Protein AF-0000000085064235 (afdb_homodimer)

pLDDT: mean 90.95, std 9.94, range [44.16, 98.81]

Organism: Acidithiobacillus ferrooxidans (strain ATCC 23270 / DSM 14882 / CIP 104768 / NCIMB 8455) (NCBI:txid243159)

Secondary structure (DSSP, 8-state):
-EEEEEESSHHHHHHHHHHHHHHHHS-SS--HHHHHHHHHHHHHHHHHHT-TTHHHHHHHHHHHHHHHHHHHHTSTT--HHHHHHHHHHHHHHHHHHHH--SPTTHHHHT-HHHHHHHTTTTSTTTT-TTT-HHHHHHTTS-HHHHHHHHHHHHHTTHHHHHHHHHHHHHHHHT-EEEEEEEGGGEEEEE--TTS--SEEEEEE-TT-SEEEEEEE-SSEEEEEEEESS-SS------S-EEEEEEE---/-EEEEEESSHHHHHHHHHHHHHHHHS-SS--HHHHHHHHHHHHHHHHHHT-TTHHHHHHHHHHHHHHHHHHHHTSTT--HHHHHHHHHHHHHHHHHHHH--SPTTHHHHT-HHHHHHHTTTTSTTTT-TTT-HHHHHHTTS-HHHHHHHHHHHHHTTHHHHHHHHHHHHHHHHT-EEEEEEEGGGEEEEE--TTS--SEEEEEE-TT-SEEEEEEE-SSEEEEEEEE--SSS------S-EEEEEEE---

Solvent-accessible surface area (backbone atoms only — not comparable to full-atom values): 26780 Å² total; per-residue (Å²): 116,34,74,47,53,41,53,38,38,68,66,44,42,52,40,50,17,49,51,45,38,56,57,48,63,73,61,73,71,76,42,66,59,42,48,56,50,38,50,51,39,52,52,32,51,40,58,56,40,66,42,84,55,48,66,58,50,51,48,51,49,47,50,51,50,48,52,53,50,55,58,49,60,68,38,90,84,44,66,58,63,67,52,51,53,51,48,50,53,45,51,54,50,46,51,51,58,69,66,50,83,70,64,64,46,53,74,57,73,65,32,64,68,52,55,58,46,60,77,24,69,88,40,68,38,39,81,16,46,62,74,32,38,67,62,45,45,56,64,52,44,61,56,67,59,55,46,50,52,52,48,50,57,52,57,68,42,40,68,60,50,49,49,42,50,51,53,51,49,50,34,62,72,38,35,52,72,43,83,43,72,14,61,49,21,38,44,70,49,76,44,53,69,91,66,45,44,36,35,38,35,37,40,35,66,43,83,55,71,52,38,62,46,76,46,68,44,54,52,32,39,39,38,40,30,33,48,73,86,51,94,52,86,55,61,55,39,69,52,71,41,70,35,35,43,25,39,15,70,89,114,34,74,46,54,40,55,36,39,70,66,43,41,52,41,50,16,49,51,45,37,57,59,48,63,74,59,72,71,76,43,68,57,40,47,55,51,38,50,51,39,51,51,33,52,41,59,55,40,66,40,84,56,47,66,58,52,52,48,53,50,48,49,52,50,48,52,53,50,54,58,49,61,69,37,90,86,44,66,59,64,67,52,50,53,51,47,50,53,46,52,54,49,46,51,51,59,69,65,52,81,70,65,64,49,53,73,56,73,68,32,64,68,52,55,57,46,60,78,23,69,87,40,68,38,38,81,16,46,61,74,32,38,68,62,45,45,53,66,52,43,60,56,67,60,56,46,50,52,51,47,50,56,51,56,68,40,39,68,61,50,50,50,41,50,50,53,52,48,51,34,61,70,38,36,51,72,44,83,44,73,15,61,49,20,36,44,70,49,76,43,52,69,92,68,46,43,37,36,38,35,35,40,36,67,45,81,54,68,50,38,62,45,76,47,67,44,56,54,32,40,39,36,38,31,34,48,68,68,77,90,64,87,68,62,61,38,70,53,69,41,72,34,36,44,24,38,15,69,90

Sequence (500 aa):
MAVYEHPLHERARLLLRLESVFAQLQQGPADAGCLRNALRAYNELLDFCSRPELRLDLILELERLAQSLAIWSQSPEADEGPLRAWQFRIDLQLKALREYREPFGQLLRHQDIIQLARGRMGVAGGLADCDLPVLAFWKYQPPERIAGLLRGWRESLSILQDSTDLILALLRDSCSWSGVEAPEGRYGALLDARHPPSLICLELSDRADYYPKISGGIHRFHIQWLPWLDQGTARAIESTIKFRLGLSALMAVYEHPLHERARLLLRLESVFAQLQQGPADAGCLRNALRAYNELLDFCSRPELRLDLILELERLAQSLAIWSQSPEADEGPLRAWQFRIDLQLKALREYREPFGQLLRHQDIIQLARGRMGVAGGLADCDLPVLAFWKYQPPERIAGLLRGWRESLSILQDSTDLILALLRDSCSWSGVEAPEGRYGALLDARHPPSLICLELSDRADYYPKISGGIHRFHIQWLPWLDQGTARAIESTIKFRLGLSAL

InterPro domains:
  IPR009777 Cell division protein ZapD [MF_01092] (1-248)
  IPR009777 Cell division protein ZapD [PF07072] (16-223)
  IPR009777 Cell division protein ZapD [PTHR39455] (3-246)
  IPR027462 Z ring-associated protein D, C-terminal [G3DSA:2.60.440.10] (172-247)
  IPR036268 ZapD domain superfamily [SSF160950] (1-246)

Structure (mmCIF, N/CA/C/O backbone):
data_AF-0000000085064235-model_v1
#
loop_
_entity.id
_entity.type
_entity.pdbx_description
1 polymer 'Cell division protein ZapD'
#
loop_
_atom_site.group_PDB
_atom_site.id
_atom_site.type_symbol
_atom_site.label_atom_id
_atom_site.label_alt_id
_atom_site.label_comp_id
_atom_site.label_asym_id
_atom_site.label_entity_id
_atom_site.label_seq_id
_atom_site.pdbx_PDB_ins_code
_atom_site.Cartn_x
_atom_site.Cartn_y
_atom_site.Cartn_z
_atom_site.occupancy
_atom_site.B_iso_or_equiv
_atom_site.auth_seq_id
_atom_site.auth_comp_id
_atom_site.auth_asym_id
_atom_site.auth_atom_id
_atom_site.pdbx_PDB_model_num
ATOM 1 N N . MET A 1 1 ? -10.312 -13.234 -22.594 1 90.5 1 MET A N 1
ATOM 2 C CA . MET A 1 1 ? -10.477 -14.359 -21.672 1 90.5 1 MET A CA 1
ATOM 3 C C . MET A 1 1 ? -9.891 -14.031 -20.297 1 90.5 1 MET A C 1
ATOM 5 O O . MET A 1 1 ? -8.859 -13.359 -20.203 1 90.5 1 MET A O 1
ATOM 9 N N . ALA A 1 2 ? -10.688 -14.438 -19.297 1 94.56 2 ALA A N 1
ATOM 10 C CA . ALA A 1 2 ? -10.219 -14.273 -17.922 1 94.56 2 ALA A CA 1
ATOM 11 C C . ALA A 1 2 ? -9.531 -15.547 -17.422 1 94.56 2 ALA A C 1
ATOM 13 O O . ALA A 1 2 ? -10 -16.656 -17.688 1 94.56 2 ALA A O 1
ATOM 14 N N . VAL A 1 3 ? -8.477 -15.359 -16.719 1 96.19 3 VAL A N 1
ATOM 15 C CA . VAL A 1 3 ? -7.734 -16.5 -16.188 1 96.19 3 VAL A CA 1
ATOM 16 C C . VAL A 1 3 ? -7.625 -16.375 -14.672 1 96.19 3 VAL A C 1
ATOM 18 O O . VAL A 1 3 ? -7.285 -15.312 -14.148 1 96.19 3 VAL A O 1
ATOM 21 N N . TYR A 1 4 ? -7.965 -17.422 -14 1 97.06 4 TYR A N 1
ATOM 22 C CA . TYR A 1 4 ? -7.824 -17.516 -12.555 1 97.06 4 TYR A CA 1
ATOM 23 C C . TYR A 1 4 ? -6.879 -18.641 -12.172 1 97.06 4 TYR A C 1
ATOM 25 O O . TYR A 1 4 ? -6.906 -19.719 -12.781 1 97.06 4 TYR A O 1
ATOM 33 N N . GLU A 1 5 ? -6.094 -18.406 -11.188 1 97.62 5 GLU A N 1
ATOM 34 C CA . GLU A 1 5 ? -5.129 -19.391 -10.734 1 97.62 5 GLU A CA 1
ATOM 35 C C . GLU A 1 5 ? -5.305 -19.688 -9.25 1 97.62 5 GLU A C 1
ATOM 37 O O . GLU A 1 5 ? -5.602 -18.797 -8.461 1 97.62 5 GLU A O 1
ATOM 42 N N . HIS A 1 6 ? -5.113 -20.938 -8.859 1 97.38 6 HIS A N 1
ATOM 43 C CA . HIS A 1 6 ? -5.199 -21.375 -7.473 1 97.38 6 HIS A CA 1
ATOM 44 C C . HIS A 1 6 ? -4.102 -22.391 -7.145 1 97.38 6 HIS A C 1
ATOM 46 O O . HIS A 1 6 ? -3.996 -23.438 -7.793 1 97.38 6 HIS A O 1
ATOM 52 N N . PRO A 1 7 ? -3.34 -22.078 -6.113 1 97.19 7 PRO A N 1
ATOM 53 C CA . PRO A 1 7 ? -2.273 -22.984 -5.699 1 97.19 7 PRO A CA 1
ATOM 54 C C . PRO A 1 7 ? -2.799 -24.188 -4.906 1 97.19 7 PRO A C 1
ATOM 56 O O . PRO A 1 7 ? -3.668 -24.031 -4.047 1 97.19 7 PRO A O 1
ATOM 59 N N . LEU A 1 8 ? -2.287 -25.328 -5.164 1 94.69 8 LEU A N 1
ATOM 60 C CA . LEU A 1 8 ? -2.713 -26.516 -4.438 1 94.69 8 LEU A CA 1
ATOM 61 C C . LEU A 1 8 ? -1.679 -26.906 -3.387 1 94.69 8 LEU A C 1
ATOM 63 O O . LEU A 1 8 ? -1.931 -27.797 -2.562 1 94.69 8 LEU A O 1
ATOM 67 N N . HIS A 1 9 ? -0.512 -26.281 -3.438 1 91.19 9 HIS A N 1
ATOM 68 C CA . HIS A 1 9 ? 0.52 -26.484 -2.428 1 91.19 9 HIS A CA 1
ATOM 69 C C . HIS A 1 9 ? 1.122 -25.172 -1.977 1 91.19 9 HIS A C 1
ATOM 71 O O . HIS A 1 9 ? 1.014 -24.156 -2.68 1 91.19 9 HIS A O 1
ATOM 77 N N . GLU A 1 10 ? 1.694 -25.203 -0.849 1 93.38 10 GLU A N 1
ATOM 78 C CA . GLU A 1 10 ? 2.203 -24 -0.209 1 93.38 10 GLU A CA 1
ATOM 79 C C . GLU A 1 10 ? 3.287 -23.344 -1.059 1 93.38 10 GLU A C 1
ATOM 81 O O . GLU A 1 10 ? 3.404 -22.109 -1.079 1 93.38 10 GLU A O 1
ATOM 86 N N . ARG A 1 11 ? 4 -24.109 -1.703 1 94.75 11 ARG A N 1
ATOM 87 C CA . ARG A 1 11 ? 5.059 -23.562 -2.543 1 94.75 11 ARG A CA 1
ATOM 88 C C . ARG A 1 11 ? 4.477 -22.719 -3.672 1 94.75 11 ARG A C 1
ATOM 90 O O . ARG A 1 11 ? 4.945 -21.609 -3.932 1 94.75 11 ARG A O 1
ATOM 97 N N . ALA A 1 12 ? 3.502 -23.234 -4.324 1 96.69 12 ALA A N 1
ATOM 98 C CA . ALA A 1 12 ? 2.855 -22.484 -5.398 1 96.69 12 ALA A CA 1
ATOM 99 C C . ALA A 1 12 ? 2.201 -21.219 -4.863 1 96.69 12 ALA A C 1
ATOM 101 O O . ALA A 1 12 ? 2.232 -20.172 -5.52 1 96.69 12 ALA A O 1
ATOM 102 N N . ARG A 1 13 ? 1.626 -21.375 -3.678 1 97.06 13 ARG A N 1
ATOM 103 C CA . ARG A 1 13 ? 1.018 -20.219 -3.051 1 97.06 13 ARG A CA 1
ATOM 104 C C . ARG A 1 13 ? 2.053 -19.125 -2.811 1 97.06 13 ARG A C 1
ATOM 106 O O . ARG A 1 13 ? 1.81 -17.953 -3.115 1 97.06 13 ARG A O 1
ATOM 113 N N . LEU A 1 14 ? 3.145 -19.547 -2.271 1 97.56 14 LEU A N 1
ATOM 114 C CA . LEU A 1 14 ? 4.238 -18.609 -2.006 1 97.56 14 LEU A CA 1
ATOM 115 C C . LEU A 1 14 ? 4.684 -17.922 -3.285 1 97.56 14 LEU A C 1
ATOM 117 O O . LEU A 1 14 ? 4.867 -16.703 -3.299 1 97.56 14 LEU A O 1
ATOM 121 N N . LEU A 1 15 ? 4.801 -18.641 -4.359 1 98.5 15 LEU A N 1
ATOM 122 C CA . LEU A 1 15 ? 5.289 -18.109 -5.625 1 98.5 15 LEU A CA 1
ATOM 123 C C . LEU A 1 15 ? 4.273 -17.156 -6.238 1 98.5 15 LEU A C 1
ATOM 125 O O . LEU A 1 15 ? 4.645 -16.109 -6.781 1 98.5 15 LEU A O 1
ATOM 129 N N . LEU A 1 16 ? 3.043 -17.453 -6.148 1 98.25 16 LEU A N 1
ATOM 130 C CA . LEU A 1 16 ? 1.999 -16.578 -6.672 1 98.25 16 LEU A CA 1
ATOM 131 C C . LEU A 1 16 ? 1.941 -15.281 -5.883 1 98.25 16 LEU A C 1
ATOM 133 O O . LEU A 1 16 ? 1.749 -14.211 -6.465 1 98.25 16 LEU A O 1
ATOM 137 N N . ARG A 1 17 ? 2.121 -15.398 -4.598 1 97.75 17 ARG A N 1
ATOM 138 C CA . ARG A 1 17 ? 2.139 -14.203 -3.758 1 97.75 17 ARG A CA 1
ATOM 139 C C . ARG A 1 17 ? 3.352 -13.336 -4.07 1 97.75 17 ARG A C 1
ATOM 141 O O . ARG A 1 17 ? 3.234 -12.109 -4.168 1 97.75 17 ARG A O 1
ATOM 148 N N . LEU A 1 18 ? 4.449 -14.016 -4.25 1 98.06 18 LEU A N 1
ATOM 149 C CA . LEU A 1 18 ? 5.656 -13.289 -4.641 1 98.06 18 LEU A CA 1
ATOM 150 C C . LEU A 1 18 ? 5.445 -12.547 -5.957 1 98.06 18 LEU A C 1
ATOM 152 O O . LEU A 1 18 ? 5.773 -11.367 -6.066 1 98.06 18 LEU A O 1
ATOM 156 N N . GLU A 1 19 ? 4.922 -13.203 -6.867 1 97.44 19 GLU A N 1
ATOM 157 C CA . GLU A 1 19 ? 4.652 -12.602 -8.172 1 97.44 19 GLU A CA 1
ATOM 158 C C . GLU A 1 19 ? 3.75 -11.375 -8.039 1 97.44 19 GLU A C 1
ATOM 160 O O . GLU A 1 19 ? 3.982 -10.352 -8.688 1 97.44 19 GLU A O 1
ATOM 165 N N . SER A 1 20 ? 2.779 -11.562 -7.27 1 94.94 20 SER A N 1
ATOM 166 C CA . SER A 1 20 ? 1.831 -10.469 -7.059 1 94.94 20 SER A CA 1
ATOM 167 C C . SER A 1 20 ? 2.521 -9.242 -6.473 1 94.94 20 SER A C 1
ATOM 169 O O . SER A 1 20 ? 2.25 -8.117 -6.887 1 94.94 20 SER A O 1
ATOM 171 N N . VAL A 1 21 ? 3.381 -9.414 -5.531 1 95.5 21 VAL A N 1
ATOM 172 C CA . VAL A 1 21 ? 4.066 -8.305 -4.883 1 95.5 21 VAL A CA 1
ATOM 173 C C . VAL A 1 21 ? 5.047 -7.66 -5.859 1 95.5 21 VAL A C 1
ATOM 175 O O . VAL A 1 21 ? 5.141 -6.434 -5.941 1 95.5 21 VAL A O 1
ATOM 178 N N . PHE A 1 22 ? 5.762 -8.461 -6.633 1 95.19 22 PHE A N 1
ATOM 179 C CA . PHE A 1 22 ? 6.68 -7.918 -7.629 1 95.19 22 PHE A CA 1
ATOM 180 C C . PHE A 1 22 ? 5.938 -7.074 -8.656 1 95.19 22 PHE A C 1
ATOM 182 O O . PHE A 1 22 ? 6.469 -6.078 -9.148 1 95.19 22 PHE A O 1
ATOM 189 N N . ALA A 1 23 ? 4.766 -7.48 -8.938 1 91.31 23 ALA A N 1
ATOM 190 C CA . ALA A 1 23 ? 3.965 -6.75 -9.922 1 91.31 23 ALA A CA 1
ATOM 191 C C . ALA A 1 23 ? 3.633 -5.348 -9.422 1 91.31 23 ALA A C 1
ATOM 193 O O . ALA A 1 23 ? 3.344 -4.453 -10.219 1 91.31 23 ALA A O 1
ATOM 194 N N . GLN A 1 24 ? 3.707 -5.172 -8.156 1 87.69 24 GLN A N 1
ATOM 195 C CA . GLN A 1 24 ? 3.393 -3.871 -7.574 1 87.69 24 GLN A CA 1
ATOM 196 C C . GLN A 1 24 ? 4.578 -2.918 -7.684 1 87.69 24 GLN A C 1
ATOM 198 O O . GLN A 1 24 ? 4.43 -1.71 -7.488 1 87.69 24 GLN A O 1
ATOM 203 N N . LEU A 1 25 ? 5.773 -3.408 -7.812 1 88.31 25 LEU A N 1
ATOM 204 C CA . LEU A 1 25 ? 6.965 -2.572 -7.895 1 88.31 25 LEU A CA 1
ATOM 205 C C . LEU A 1 25 ? 7.047 -1.871 -9.242 1 88.31 25 LEU A C 1
ATOM 207 O O . LEU A 1 25 ? 7.727 -0.85 -9.383 1 88.31 25 LEU A O 1
ATOM 211 N N . GLN A 1 26 ? 6.531 -2.322 -10.359 1 67.62 26 GLN A N 1
ATOM 212 C CA . GLN A 1 26 ? 6.656 -1.828 -11.727 1 67.62 26 GLN A CA 1
ATOM 213 C C . GLN A 1 26 ? 5.797 -0.584 -11.938 1 67.62 26 GLN A C 1
ATOM 215 O O . GLN A 1 26 ? 6.027 0.178 -12.883 1 67.62 26 GLN A O 1
ATOM 220 N N . GLN A 1 27 ? 4.953 -0.269 -11.008 1 58.62 27 GLN A N 1
ATOM 221 C CA . GLN A 1 27 ? 3.875 0.657 -11.344 1 58.62 27 GLN A CA 1
ATOM 222 C C . GLN A 1 27 ? 4.367 2.102 -11.328 1 58.62 27 GLN A C 1
ATOM 224 O O . GLN A 1 27 ? 5.301 2.436 -10.594 1 58.62 27 GLN A O 1
ATOM 229 N N . GLY A 1 28 ? 4.383 3.094 -12.07 1 57.56 28 GLY A N 1
ATOM 230 C CA . GLY A 1 28 ? 4.453 4.434 -12.641 1 57.56 28 GLY A CA 1
ATOM 231 C C . GLY A 1 28 ? 5.535 5.289 -12.008 1 57.56 28 GLY A C 1
ATOM 232 O O . GLY A 1 28 ? 6.348 4.797 -11.227 1 57.56 28 GLY A O 1
ATOM 233 N N . PRO A 1 29 ? 5.516 6.477 -12.43 1 58.88 29 PRO A N 1
ATOM 234 C CA . PRO A 1 29 ? 6.477 7.508 -12.023 1 58.88 29 PRO A CA 1
ATOM 235 C C . PRO A 1 29 ? 6.598 7.641 -10.508 1 58.88 29 PRO A C 1
ATOM 237 O O . PRO A 1 29 ? 5.645 7.352 -9.781 1 58.88 29 PRO A O 1
ATOM 240 N N . ALA A 1 30 ? 7.816 7.844 -10.039 1 60.88 30 ALA A N 1
ATOM 241 C CA . ALA A 1 30 ? 8.219 7.965 -8.641 1 60.88 30 ALA A CA 1
ATOM 242 C C . ALA A 1 30 ? 7.531 9.156 -7.973 1 60.88 30 ALA A C 1
ATOM 244 O O . ALA A 1 30 ? 8.188 10.141 -7.633 1 60.88 30 ALA A O 1
ATOM 245 N N . ASP A 1 31 ? 6.207 9.242 -8.008 1 64.88 31 ASP A N 1
ATOM 246 C CA . ASP A 1 31 ? 5.57 10.227 -7.145 1 64.88 31 ASP A CA 1
ATOM 247 C C . ASP A 1 31 ? 5.355 9.672 -5.738 1 64.88 31 ASP A C 1
ATOM 249 O O . ASP A 1 31 ? 5.773 8.555 -5.438 1 64.88 31 ASP A O 1
ATOM 253 N N . ALA A 1 32 ? 4.945 10.539 -4.867 1 63.12 32 ALA A N 1
ATOM 254 C CA . ALA A 1 32 ? 4.879 10.219 -3.445 1 63.12 32 ALA A CA 1
ATOM 255 C C . ALA A 1 32 ? 4.082 8.938 -3.209 1 63.12 32 ALA A C 1
ATOM 257 O O . ALA A 1 32 ? 4.477 8.094 -2.404 1 63.12 32 ALA A O 1
ATOM 258 N N . GLY A 1 33 ? 3.002 8.852 -3.889 1 67.19 33 GLY A N 1
ATOM 259 C CA . GLY A 1 33 ? 2.197 7.641 -3.764 1 67.19 33 GLY A CA 1
ATOM 260 C C . GLY A 1 33 ? 2.92 6.391 -4.23 1 67.19 33 GLY A C 1
ATOM 261 O O . GLY A 1 33 ? 2.836 5.344 -3.588 1 67.19 33 GLY A O 1
ATOM 262 N N . CYS A 1 34 ? 3.73 6.605 -5.113 1 75.69 34 CYS A N 1
ATOM 263 C CA . CYS A 1 34 ? 4.516 5.504 -5.66 1 75.69 34 CYS A CA 1
ATOM 264 C C . CYS A 1 34 ? 5.566 5.039 -4.66 1 75.69 34 CYS A C 1
ATOM 266 O O . CYS A 1 34 ? 5.777 3.836 -4.488 1 75.69 34 CYS A O 1
ATOM 268 N N . LEU A 1 35 ? 6.023 6.07 -3.918 1 86.56 35 LEU A N 1
ATOM 269 C CA . LEU A 1 35 ? 7.086 5.727 -2.98 1 86.56 35 LEU A CA 1
ATOM 270 C C . LEU A 1 35 ? 6.531 4.953 -1.791 1 86.56 35 LEU A C 1
ATOM 272 O O . LEU A 1 35 ? 7.129 3.969 -1.35 1 86.56 35 LEU A O 1
ATOM 276 N N . ARG A 1 36 ? 5.43 5.371 -1.29 1 89.62 36 ARG A N 1
ATOM 277 C CA . ARG A 1 36 ? 4.797 4.68 -0.171 1 89.62 36 ARG A CA 1
ATOM 278 C C . ARG A 1 36 ? 4.422 3.252 -0.549 1 89.62 36 ARG A C 1
ATOM 280 O O . ARG A 1 36 ? 4.625 2.322 0.236 1 89.62 36 ARG A O 1
ATOM 287 N N . ASN A 1 37 ? 3.953 3.105 -1.722 1 88.31 37 ASN A N 1
ATOM 288 C CA . ASN A 1 37 ? 3.607 1.778 -2.219 1 88.31 37 ASN A CA 1
ATOM 289 C C . ASN A 1 37 ? 4.844 0.896 -2.369 1 88.31 37 ASN A C 1
ATOM 291 O O . ASN A 1 37 ? 4.805 -0.295 -2.061 1 88.31 37 ASN A O 1
ATOM 295 N N . ALA A 1 38 ? 5.859 1.514 -2.889 1 91.44 38 ALA A N 1
ATOM 296 C CA . ALA A 1 38 ? 7.109 0.773 -3.043 1 91.44 38 ALA A CA 1
ATOM 297 C C . ALA A 1 38 ? 7.633 0.292 -1.692 1 91.44 38 ALA A C 1
ATOM 299 O O . ALA A 1 38 ? 8.078 -0.85 -1.564 1 91.44 38 ALA A O 1
ATOM 300 N N . LEU A 1 39 ? 7.551 1.147 -0.689 1 93.06 39 LEU A N 1
ATOM 301 C CA . LEU A 1 39 ? 8.023 0.786 0.643 1 93.06 39 LEU A CA 1
ATOM 302 C C . LEU A 1 39 ? 7.223 -0.385 1.204 1 93.06 39 LEU A C 1
ATOM 304 O O . LEU A 1 39 ? 7.789 -1.293 1.817 1 93.06 39 LEU A O 1
ATOM 308 N N . ARG A 1 40 ? 5.965 -0.377 0.963 1 93 40 ARG A N 1
ATOM 309 C CA . ARG A 1 40 ? 5.125 -1.488 1.399 1 93 40 ARG A CA 1
ATOM 310 C C . ARG A 1 40 ? 5.516 -2.779 0.688 1 93 40 ARG A C 1
ATOM 312 O O . ARG A 1 40 ? 5.688 -3.818 1.328 1 93 40 ARG A O 1
ATOM 319 N N . ALA A 1 41 ? 5.629 -2.723 -0.58 1 94.31 41 ALA A N 1
ATOM 320 C CA . ALA A 1 41 ? 5.961 -3.896 -1.383 1 94.31 41 ALA A CA 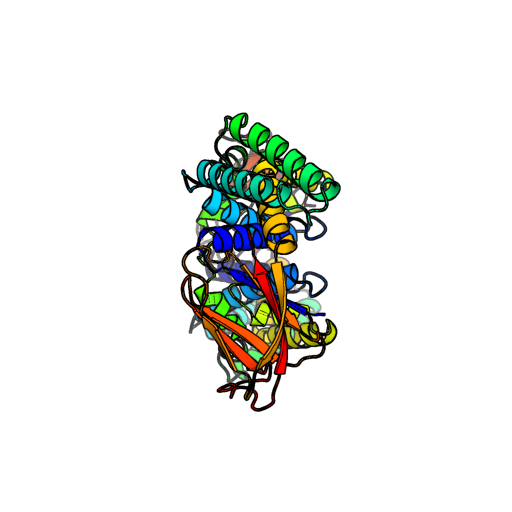1
ATOM 321 C C . ALA A 1 41 ? 7.32 -4.465 -0.981 1 94.31 41 ALA A C 1
ATOM 323 O O . ALA A 1 41 ? 7.465 -5.68 -0.807 1 94.31 41 ALA A O 1
ATOM 324 N N . TYR A 1 42 ? 8.266 -3.605 -0.783 1 96.25 42 TYR A N 1
ATOM 325 C CA . TYR A 1 42 ? 9.602 -4.082 -0.426 1 96.25 42 TYR A CA 1
ATOM 326 C C . TYR A 1 42 ? 9.602 -4.695 0.967 1 96.25 42 TYR A C 1
ATOM 328 O O . TYR A 1 42 ? 10.344 -5.652 1.229 1 96.25 42 TYR A O 1
ATOM 336 N N . ASN A 1 43 ? 8.852 -4.102 1.824 1 96.88 43 ASN A N 1
ATOM 337 C CA . ASN A 1 43 ? 8.75 -4.723 3.141 1 96.88 43 ASN A CA 1
ATOM 338 C C . ASN A 1 43 ? 8.102 -6.098 3.061 1 96.88 43 ASN A C 1
ATOM 340 O O . ASN A 1 43 ? 8.516 -7.031 3.752 1 96.88 43 ASN A O 1
ATOM 344 N N . GLU A 1 44 ? 7.145 -6.238 2.238 1 96.81 44 GLU A N 1
ATOM 345 C CA . GLU A 1 44 ? 6.539 -7.551 2.043 1 96.81 44 GLU A CA 1
ATOM 346 C C . GLU A 1 44 ? 7.543 -8.539 1.452 1 96.81 44 GLU A C 1
ATOM 348 O O . GLU A 1 44 ? 7.605 -9.695 1.872 1 96.81 44 GLU A O 1
ATOM 353 N N . LEU A 1 45 ? 8.266 -8.078 0.511 1 98.19 45 LEU A N 1
ATOM 354 C CA . LEU A 1 45 ? 9.281 -8.938 -0.091 1 98.19 45 LEU A CA 1
ATOM 355 C C . LEU A 1 45 ? 10.328 -9.352 0.941 1 98.19 45 LEU A C 1
ATOM 357 O O . LEU A 1 45 ? 10.805 -10.484 0.927 1 98.19 45 LEU A O 1
ATOM 361 N N . LEU A 1 46 ? 10.641 -8.445 1.812 1 97.81 46 LEU A N 1
ATOM 362 C CA . LEU A 1 46 ? 11.586 -8.766 2.873 1 97.81 46 LEU A CA 1
ATOM 363 C C . LEU A 1 46 ? 11.023 -9.836 3.799 1 97.81 46 LEU A C 1
ATOM 365 O O . LEU A 1 46 ? 11.773 -10.672 4.316 1 97.81 46 LEU A O 1
ATOM 369 N N . ASP A 1 47 ? 9.773 -9.789 4.023 1 97.5 47 ASP A N 1
ATOM 370 C CA . ASP A 1 47 ? 9.148 -10.836 4.816 1 97.5 47 ASP A CA 1
ATOM 371 C C . ASP A 1 47 ? 9.352 -12.203 4.18 1 97.5 47 ASP A C 1
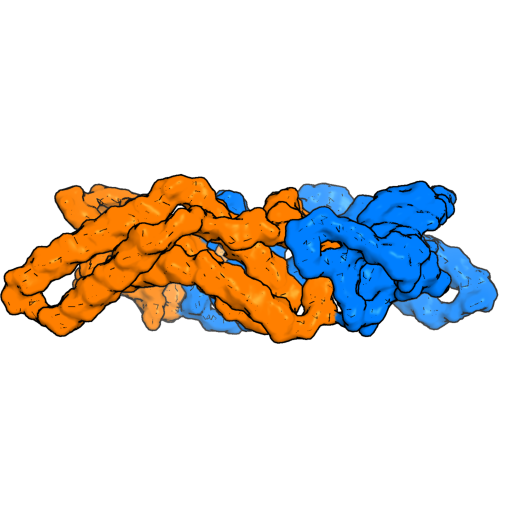ATOM 373 O O . ASP A 1 47 ? 9.625 -13.188 4.879 1 97.5 47 ASP A O 1
ATOM 377 N N . PHE A 1 48 ? 9.25 -12.297 2.871 1 97.88 48 PHE A N 1
ATOM 378 C CA . PHE A 1 48 ? 9.531 -13.539 2.17 1 97.88 48 PHE A CA 1
ATOM 379 C C . PHE A 1 48 ? 10.992 -13.945 2.346 1 97.88 48 PHE A C 1
ATOM 381 O O . PHE A 1 48 ? 11.289 -15.109 2.619 1 97.88 48 PHE A O 1
ATOM 388 N N . CYS A 1 49 ? 11.805 -12.945 2.223 1 97.56 49 CYS A N 1
ATOM 389 C CA . CYS A 1 49 ? 13.25 -13.188 2.248 1 97.56 49 CYS A CA 1
ATOM 390 C C . CYS A 1 49 ? 13.695 -13.641 3.629 1 97.56 49 CYS A C 1
ATOM 392 O O . CYS A 1 49 ? 14.781 -14.219 3.775 1 97.56 49 CYS A O 1
ATOM 394 N N . SER A 1 50 ? 12.945 -13.344 4.602 1 95.5 50 SER A N 1
ATOM 395 C CA . SER A 1 50 ? 13.297 -13.695 5.973 1 95.5 50 SER A CA 1
ATOM 396 C C . SER A 1 50 ? 13.156 -15.203 6.203 1 95.5 50 SER A C 1
ATOM 398 O O . SER A 1 50 ? 13.648 -15.727 7.207 1 95.5 50 SER A O 1
ATOM 400 N N . ARG A 1 51 ? 12.578 -15.891 5.309 1 93.44 51 ARG A N 1
ATOM 401 C CA . ARG A 1 51 ? 12.492 -17.344 5.379 1 93.44 51 ARG A CA 1
ATOM 402 C C . ARG A 1 51 ? 13.836 -17.984 5.039 1 93.44 51 ARG A C 1
ATOM 404 O O . ARG A 1 51 ? 14.305 -17.906 3.904 1 93.44 51 ARG A O 1
ATOM 411 N N . PRO A 1 52 ? 14.391 -18.656 5.953 1 90.75 52 PRO A N 1
ATOM 412 C CA . PRO A 1 52 ? 15.742 -19.172 5.734 1 90.75 52 PRO A CA 1
ATOM 413 C C . PRO A 1 52 ? 15.805 -20.219 4.625 1 90.75 52 PRO A C 1
ATOM 415 O O . PRO A 1 52 ? 16.828 -20.375 3.967 1 90.75 52 PRO A O 1
ATOM 418 N N . GLU A 1 53 ? 14.75 -20.875 4.441 1 94.75 53 GLU A N 1
ATOM 419 C CA . GLU A 1 53 ? 14.781 -21.984 3.5 1 94.75 53 GLU A CA 1
ATOM 420 C C . GLU A 1 53 ? 14.352 -21.547 2.104 1 94.75 53 GLU A C 1
ATOM 422 O O . GLU A 1 53 ? 14.297 -22.359 1.18 1 94.75 53 GLU A O 1
ATOM 427 N N . LEU A 1 54 ? 14.164 -20.328 1.896 1 97.19 54 LEU A N 1
ATOM 428 C CA . LEU A 1 54 ? 13.57 -19.844 0.651 1 97.19 54 LEU A CA 1
ATOM 429 C C . LEU A 1 54 ? 14.453 -20.203 -0.541 1 97.19 54 LEU A C 1
ATOM 431 O O . LEU A 1 54 ? 13.977 -20.734 -1.538 1 97.19 54 LEU A O 1
ATOM 435 N N . ARG A 1 55 ? 15.727 -19.875 -0.457 1 97.25 55 ARG A N 1
ATOM 436 C CA . ARG A 1 55 ? 16.641 -20.156 -1.554 1 97.25 55 ARG A CA 1
ATOM 437 C C . ARG A 1 55 ? 16.703 -21.656 -1.842 1 97.25 55 ARG A C 1
ATOM 439 O O . ARG A 1 55 ? 16.641 -22.078 -3 1 97.25 55 ARG A O 1
ATOM 446 N N . LEU A 1 56 ? 16.844 -22.406 -0.792 1 96.94 56 LEU A N 1
ATOM 447 C CA . LEU A 1 56 ? 16.906 -23.859 -0.941 1 96.94 56 LEU A CA 1
ATOM 448 C C . LEU A 1 56 ? 15.609 -24.391 -1.56 1 96.94 56 LEU A C 1
ATOM 450 O O . LEU A 1 56 ? 15.641 -25.281 -2.416 1 96.94 56 LEU A O 1
ATOM 454 N N . ASP A 1 57 ? 14.5 -23.859 -1.124 1 97.25 57 ASP A N 1
ATOM 455 C CA . ASP A 1 57 ? 13.203 -24.266 -1.663 1 97.25 57 ASP A CA 1
ATOM 456 C C . ASP A 1 57 ? 13.133 -24 -3.166 1 97.25 57 ASP A C 1
ATOM 458 O O . ASP A 1 57 ? 12.594 -24.812 -3.916 1 97.25 57 ASP A O 1
ATOM 462 N N . LEU A 1 58 ? 13.633 -22.906 -3.592 1 98.44 58 LEU A N 1
ATOM 463 C CA . LEU A 1 58 ? 13.641 -22.562 -5.012 1 98.44 58 LEU A CA 1
ATOM 464 C C . LEU A 1 58 ? 14.531 -23.516 -5.797 1 98.44 58 LEU A C 1
ATOM 466 O O . LEU A 1 58 ? 14.164 -23.969 -6.883 1 98.44 58 LEU A O 1
ATOM 470 N N . ILE A 1 59 ? 15.68 -23.797 -5.211 1 98.38 59 ILE A N 1
ATOM 471 C CA . ILE A 1 59 ? 16.625 -24.719 -5.852 1 98.38 59 ILE A CA 1
ATOM 472 C C . ILE A 1 59 ? 15.969 -26.094 -6 1 98.38 59 ILE A C 1
ATOM 474 O O . ILE A 1 59 ? 15.977 -26.672 -7.09 1 98.38 59 ILE A O 1
ATOM 478 N N . LEU A 1 60 ? 15.406 -26.531 -4.938 1 97.69 60 LEU A N 1
ATOM 479 C CA . LEU A 1 60 ? 14.797 -27.859 -4.945 1 97.69 60 LEU A CA 1
ATOM 480 C C . LEU A 1 60 ? 13.633 -27.922 -5.934 1 97.69 60 LEU A C 1
ATOM 482 O O . LEU A 1 60 ? 13.461 -28.922 -6.629 1 97.69 60 LEU A O 1
ATOM 486 N N . GLU A 1 61 ? 12.867 -26.906 -5.969 1 97.69 61 GLU A N 1
ATOM 487 C CA . GLU A 1 61 ? 11.75 -26.875 -6.906 1 97.69 61 GLU A CA 1
ATOM 488 C C . GLU A 1 61 ? 12.234 -26.859 -8.352 1 97.69 61 GLU A C 1
ATOM 490 O O . GLU A 1 61 ? 11.68 -27.562 -9.203 1 97.69 61 GLU A O 1
ATOM 495 N N . LEU A 1 62 ? 13.234 -26.109 -8.656 1 98.5 62 LEU A N 1
ATOM 496 C CA . LEU A 1 62 ? 13.789 -26.062 -10 1 98.5 62 LEU A CA 1
ATOM 497 C C . LEU A 1 62 ? 14.398 -27.406 -10.391 1 98.5 62 LEU A C 1
ATOM 499 O O . LEU A 1 62 ? 14.281 -27.844 -11.539 1 98.5 62 LEU A O 1
ATOM 503 N N . GLU A 1 63 ? 15.031 -28.031 -9.414 1 98.25 63 GLU A N 1
ATOM 504 C CA . GLU A 1 63 ? 15.578 -29.359 -9.664 1 98.25 63 GLU A CA 1
ATOM 505 C C . GLU A 1 63 ? 14.469 -30.375 -9.961 1 98.25 63 GLU A C 1
ATOM 507 O O . GLU A 1 63 ? 14.594 -31.203 -10.859 1 98.25 63 GLU A O 1
ATOM 512 N N . ARG A 1 64 ? 13.508 -30.297 -9.172 1 96.19 64 ARG A N 1
ATOM 513 C CA . ARG A 1 64 ? 12.359 -31.172 -9.391 1 96.19 64 ARG A CA 1
ATOM 514 C C . ARG A 1 64 ? 11.766 -30.969 -10.781 1 96.19 64 ARG A C 1
ATOM 516 O O . ARG A 1 64 ? 11.477 -31.938 -11.477 1 96.19 64 ARG A O 1
ATOM 523 N N . LEU A 1 65 ? 11.617 -29.75 -11.211 1 96.06 65 LEU A N 1
ATOM 524 C CA . LEU A 1 65 ? 11.07 -29.422 -12.523 1 96.06 65 LEU A CA 1
ATOM 525 C C . LEU A 1 65 ? 12 -29.906 -13.633 1 96.06 65 LEU A C 1
ATOM 527 O O . LEU A 1 65 ? 11.539 -30.406 -14.664 1 96.06 65 LEU A O 1
ATOM 531 N N . ALA A 1 66 ? 13.273 -29.766 -13.406 1 95.94 66 ALA A N 1
ATOM 532 C CA . ALA A 1 66 ? 14.266 -30.234 -14.375 1 95.94 66 ALA A CA 1
ATOM 533 C C . ALA A 1 66 ? 14.148 -31.75 -14.57 1 95.94 66 ALA A C 1
ATOM 535 O O . ALA A 1 66 ? 14.203 -32.25 -15.703 1 95.94 66 ALA A O 1
ATOM 536 N N . GLN A 1 67 ? 13.984 -32.438 -13.5 1 94.94 67 GLN A N 1
ATOM 537 C CA . GLN A 1 67 ? 13.844 -33.875 -13.578 1 94.94 67 GLN A CA 1
ATOM 538 C C . GLN A 1 67 ? 12.578 -34.281 -14.328 1 94.94 67 GLN A C 1
ATOM 540 O O . GLN A 1 67 ? 12.602 -35.188 -15.156 1 94.94 67 GLN A O 1
ATOM 545 N N . SER A 1 68 ? 11.547 -33.594 -13.984 1 92.06 68 SER A N 1
ATOM 546 C CA . SER A 1 68 ? 10.273 -33.875 -14.648 1 92.06 68 SER A CA 1
ATOM 547 C C . SER A 1 68 ? 10.367 -33.625 -16.141 1 92.06 68 SER A C 1
ATOM 549 O O . SER A 1 68 ? 9.828 -34.375 -16.953 1 92.06 68 SER A O 1
ATOM 551 N N . LEU A 1 69 ? 11.039 -32.562 -16.547 1 91.88 69 LEU A N 1
ATOM 552 C CA . LEU A 1 69 ? 11.219 -32.25 -17.953 1 91.88 69 LEU A CA 1
ATOM 553 C C . LEU A 1 69 ? 12.047 -33.312 -18.672 1 91.88 69 LEU A C 1
ATOM 555 O O . LEU A 1 69 ? 11.789 -33.625 -19.844 1 91.88 69 LEU A O 1
ATOM 559 N N . ALA A 1 70 ? 13 -33.812 -17.969 1 90.19 70 ALA A N 1
ATOM 560 C CA . ALA A 1 70 ? 13.852 -34.844 -18.531 1 90.19 70 ALA A CA 1
ATOM 561 C C . ALA A 1 70 ? 13.039 -36.094 -18.828 1 90.19 70 ALA A C 1
ATOM 563 O O . ALA A 1 70 ? 13.242 -36.75 -19.859 1 90.19 70 ALA A O 1
ATOM 564 N N . ILE A 1 71 ? 12.18 -36.375 -17.984 1 87.62 71 ILE A N 1
ATOM 565 C CA . ILE A 1 71 ? 11.328 -37.562 -18.172 1 87.62 71 ILE A CA 1
ATOM 566 C C . ILE A 1 71 ? 10.383 -37.344 -19.344 1 87.62 71 ILE A C 1
ATOM 568 O O . ILE A 1 71 ? 10.195 -38.219 -20.172 1 87.62 71 ILE A O 1
ATOM 572 N N . TRP A 1 72 ? 9.828 -36.156 -19.469 1 84.38 72 TRP A N 1
ATOM 573 C CA . TRP A 1 72 ? 8.922 -35.781 -20.547 1 84.38 72 TRP A CA 1
ATOM 574 C C . TRP A 1 72 ? 9.641 -35.812 -21.891 1 84.38 72 TRP A C 1
ATOM 576 O O . TRP A 1 72 ? 9.031 -36.156 -22.922 1 84.38 72 TRP A O 1
ATOM 586 N N . SER A 1 73 ? 10.883 -35.469 -21.922 1 84 73 SER A N 1
ATOM 587 C CA . SER A 1 73 ? 11.672 -35.406 -23.156 1 84 73 SER A CA 1
ATOM 588 C C . SER A 1 73 ? 11.906 -36.812 -23.734 1 84 73 SER A C 1
ATOM 590 O O . SER A 1 73 ? 12.227 -36.938 -24.906 1 84 73 SER A O 1
ATOM 592 N N . GLN A 1 74 ? 11.727 -37.781 -22.906 1 83.56 74 GLN A N 1
ATOM 593 C CA . GLN A 1 74 ? 11.938 -39.156 -23.344 1 83.56 74 GLN A CA 1
ATOM 594 C C . GLN A 1 74 ? 10.688 -39.688 -24.047 1 83.56 74 GLN A C 1
ATOM 596 O O . GLN A 1 74 ? 10.734 -40.75 -24.656 1 83.56 74 GLN A O 1
ATOM 601 N N . SER A 1 75 ? 9.734 -38.906 -23.922 1 77.38 75 SER A N 1
ATOM 602 C CA . SER A 1 75 ? 8.5 -39.312 -24.578 1 77.38 75 SER A CA 1
ATOM 603 C C . SER A 1 75 ? 8.57 -39.125 -26.078 1 77.38 75 SER A C 1
ATOM 605 O O . SER A 1 75 ? 9.055 -38.062 -26.547 1 77.38 75 SER A O 1
ATOM 607 N N . PRO A 1 76 ? 8.164 -40.125 -26.875 1 77.19 76 PRO A N 1
ATOM 608 C CA . PRO A 1 76 ? 8.219 -40 -28.328 1 77.19 76 PRO A CA 1
ATOM 609 C C . PRO A 1 76 ? 7.418 -38.812 -28.859 1 77.19 76 PRO A C 1
ATOM 611 O O . PRO A 1 76 ? 7.711 -38.312 -29.953 1 77.19 76 PRO A O 1
ATOM 614 N N . GLU A 1 77 ? 6.48 -38.344 -28.172 1 74.31 77 GLU A N 1
ATOM 615 C CA . GLU A 1 77 ? 5.582 -37.312 -28.641 1 74.31 77 GLU A CA 1
ATOM 616 C C . GLU A 1 77 ? 6.094 -35.938 -28.234 1 74.31 77 GLU A C 1
ATOM 618 O O . GLU A 1 77 ? 5.512 -34.906 -28.609 1 74.31 77 GLU A O 1
ATOM 623 N N . ALA A 1 78 ? 7.207 -36 -27.672 1 74.56 78 ALA A N 1
ATOM 624 C CA . ALA A 1 78 ? 7.66 -34.719 -27.078 1 74.56 78 ALA A CA 1
ATOM 625 C C . ALA A 1 78 ? 8.375 -33.875 -28.109 1 74.56 78 ALA A C 1
ATOM 627 O O . ALA A 1 78 ? 9.133 -34.375 -28.938 1 74.56 78 ALA A O 1
ATOM 628 N N . ASP A 1 79 ? 7.996 -32.562 -28.172 1 77.31 79 ASP A N 1
ATOM 629 C CA . ASP A 1 79 ? 8.758 -31.594 -28.938 1 77.31 79 ASP A CA 1
ATOM 630 C C . ASP A 1 79 ? 10.047 -31.203 -28.234 1 77.31 79 ASP A C 1
ATOM 632 O O . ASP A 1 79 ? 10.031 -30.422 -27.281 1 77.31 79 ASP A O 1
ATOM 636 N N . GLU A 1 80 ? 11.109 -31.547 -28.734 1 79 80 GLU A N 1
ATOM 637 C CA . GLU A 1 80 ? 12.406 -31.453 -28.078 1 79 80 GLU A CA 1
ATOM 638 C C . GLU A 1 80 ? 12.859 -30 -27.969 1 79 80 GLU A C 1
ATOM 640 O O . GLU A 1 80 ? 13.57 -29.625 -27.031 1 79 80 GLU A O 1
ATOM 645 N N . GLY A 1 81 ? 12.484 -29.188 -28.875 1 83.69 81 GLY A N 1
ATOM 646 C CA . GLY A 1 81 ? 12.953 -27.812 -28.906 1 83.69 81 GLY A CA 1
ATOM 647 C C . GLY A 1 81 ? 12.562 -27.031 -27.672 1 83.69 81 GLY A C 1
ATOM 648 O O . GLY A 1 81 ? 13.422 -26.656 -26.859 1 83.69 81 GLY A O 1
ATOM 649 N N . PRO A 1 82 ? 11.289 -26.891 -27.516 1 86.5 82 PRO A N 1
ATOM 650 C CA . PRO A 1 82 ? 10.828 -26.156 -26.344 1 86.5 82 PRO A CA 1
ATOM 651 C C . PRO A 1 82 ? 11.328 -26.75 -25.031 1 86.5 82 PRO A C 1
ATOM 653 O O . PRO A 1 82 ? 11.648 -26.016 -24.094 1 86.5 82 PRO A O 1
ATOM 656 N N . LEU A 1 83 ? 11.414 -27.984 -24.922 1 90 83 LEU A N 1
ATOM 657 C CA . LEU A 1 83 ? 11.859 -28.656 -23.703 1 90 83 LEU A CA 1
ATOM 658 C C . LEU A 1 83 ? 13.328 -28.344 -23.422 1 90 83 LEU A C 1
ATOM 660 O O . LEU A 1 83 ? 13.703 -28.125 -22.266 1 90 83 LEU A O 1
ATOM 664 N N . ARG A 1 84 ? 14.109 -28.312 -24.469 1 91.25 84 ARG A N 1
ATOM 665 C CA . ARG A 1 84 ? 15.523 -28 -24.312 1 91.25 84 ARG A CA 1
ATOM 666 C C . ARG A 1 84 ? 15.711 -26.547 -23.859 1 91.25 84 ARG A C 1
ATOM 668 O O . ARG A 1 84 ? 16.609 -26.25 -23.062 1 91.25 84 ARG A O 1
ATOM 675 N N . ALA A 1 85 ? 14.906 -25.734 -24.375 1 94.44 85 ALA A N 1
ATOM 676 C CA . ALA A 1 85 ? 14.977 -24.328 -23.984 1 94.44 85 ALA A CA 1
ATOM 677 C C . ALA A 1 85 ? 14.641 -24.156 -22.516 1 94.44 85 ALA A C 1
ATOM 679 O O . ALA A 1 85 ? 15.297 -23.391 -21.797 1 94.44 85 ALA A O 1
ATOM 680 N N . TRP A 1 86 ? 13.625 -24.844 -22.078 1 95.62 86 TRP A N 1
ATOM 681 C CA . TRP A 1 86 ? 13.25 -24.812 -20.672 1 95.62 86 TRP A CA 1
ATOM 682 C C . TRP A 1 86 ? 14.367 -25.359 -19.781 1 95.62 86 TRP A C 1
ATOM 684 O O . TRP A 1 86 ? 14.688 -24.766 -18.75 1 95.62 86 TRP A O 1
ATOM 694 N N . GLN A 1 87 ? 14.953 -26.453 -20.234 1 95.62 87 GLN A N 1
ATOM 695 C CA . GLN A 1 87 ? 16.047 -27.062 -19.484 1 95.62 87 GLN A CA 1
ATOM 696 C C . GLN A 1 87 ? 17.219 -26.109 -19.344 1 95.62 87 GLN A C 1
ATOM 698 O O . GLN A 1 87 ? 17.828 -26 -18.266 1 95.62 87 GLN A O 1
ATOM 703 N N . PHE A 1 88 ? 17.484 -25.422 -20.391 1 97.19 88 PHE A N 1
ATOM 704 C CA . PHE A 1 88 ? 18.578 -24.469 -20.391 1 97.19 88 PHE A CA 1
ATOM 705 C C . PHE A 1 88 ? 18.312 -23.344 -19.391 1 97.19 88 PHE A C 1
ATOM 707 O O . PHE A 1 88 ? 19.188 -22.969 -18.609 1 97.19 88 PHE A O 1
ATOM 714 N N . ARG A 1 89 ? 17.125 -22.828 -19.391 1 98.19 89 ARG A N 1
ATOM 715 C CA . ARG A 1 89 ? 16.75 -21.734 -18.484 1 98.19 89 ARG A CA 1
ATOM 716 C C . ARG A 1 89 ? 16.812 -22.188 -17.031 1 98.19 89 ARG A C 1
ATOM 718 O O . ARG A 1 89 ? 17.25 -21.438 -16.156 1 98.19 89 ARG A O 1
ATOM 725 N N . ILE A 1 90 ? 16.391 -23.406 -16.781 1 98.5 90 ILE A N 1
ATOM 726 C CA . ILE A 1 90 ? 16.438 -23.953 -15.43 1 98.5 90 ILE A CA 1
ATOM 727 C C . ILE A 1 90 ? 17.875 -24.062 -14.961 1 98.5 90 ILE A C 1
ATOM 729 O O . ILE A 1 90 ? 18.219 -23.625 -13.852 1 98.5 90 ILE A O 1
ATOM 733 N N . ASP A 1 91 ? 18.703 -24.609 -15.844 1 98.31 91 ASP A N 1
ATOM 734 C CA . ASP A 1 91 ? 20.109 -24.781 -15.5 1 98.31 91 ASP A CA 1
ATOM 735 C C . ASP A 1 91 ? 20.781 -23.453 -15.203 1 98.31 91 ASP A C 1
ATOM 737 O O . ASP A 1 91 ? 21.562 -23.344 -14.25 1 98.31 91 ASP A O 1
ATOM 741 N N . LEU A 1 92 ? 20.5 -22.5 -16.031 1 98.62 92 LEU A N 1
ATOM 742 C CA . LEU A 1 92 ? 21.078 -21.172 -15.828 1 98.62 92 LEU A CA 1
ATOM 743 C C . LEU A 1 92 ? 20.625 -20.578 -14.492 1 98.62 92 LEU A C 1
ATOM 745 O O . LEU A 1 92 ? 21.438 -20 -13.766 1 98.62 92 LEU A O 1
ATOM 749 N N . GLN A 1 93 ? 19.375 -20.766 -14.133 1 98.75 93 GLN A N 1
ATOM 750 C CA . GLN A 1 93 ? 18.844 -20.188 -12.898 1 98.75 93 GLN A CA 1
ATOM 751 C C . GLN A 1 93 ? 19.375 -20.938 -11.68 1 98.75 93 GLN A C 1
ATOM 753 O O . GLN A 1 93 ? 19.625 -20.328 -10.633 1 98.75 93 GLN A O 1
ATOM 758 N N . LEU A 1 94 ? 19.484 -22.266 -11.789 1 98.69 94 LEU A N 1
ATOM 759 C CA . LEU A 1 94 ? 20.078 -23.062 -10.711 1 98.69 94 LEU A CA 1
ATOM 760 C C . LEU A 1 94 ? 21.5 -22.625 -10.422 1 98.69 94 LEU A C 1
ATOM 762 O O . LEU A 1 94 ? 21.891 -22.484 -9.258 1 98.69 94 LEU A O 1
ATOM 766 N N . LYS A 1 95 ? 22.25 -22.406 -11.477 1 98.62 95 LYS A N 1
ATOM 767 C CA . LYS A 1 95 ? 23.625 -21.922 -11.32 1 98.62 95 LYS A CA 1
ATOM 768 C C . LYS A 1 95 ? 23.656 -20.578 -10.602 1 98.62 95 LYS A C 1
ATOM 770 O O . LYS A 1 95 ? 24.453 -20.391 -9.672 1 98.62 95 LYS A O 1
ATOM 775 N N . ALA A 1 96 ? 22.797 -19.719 -11.023 1 98.31 96 ALA A N 1
ATOM 776 C CA . ALA A 1 96 ? 22.734 -18.391 -10.414 1 98.31 96 ALA A CA 1
ATOM 777 C C . ALA A 1 96 ? 22.391 -18.484 -8.93 1 98.31 96 ALA A C 1
ATOM 779 O O . ALA A 1 96 ? 23.016 -17.812 -8.102 1 98.31 96 ALA A O 1
ATOM 780 N N . LEU A 1 97 ? 21.453 -19.344 -8.555 1 98.44 97 LEU A N 1
ATOM 781 C CA . LEU A 1 97 ? 21.031 -19.516 -7.172 1 98.44 97 LEU A CA 1
ATOM 782 C C . LEU A 1 97 ? 22.141 -20.094 -6.316 1 98.44 97 LEU A C 1
ATOM 784 O O . LEU A 1 97 ? 22.312 -19.703 -5.16 1 98.44 97 LEU A O 1
ATOM 788 N N . ARG A 1 98 ? 22.859 -20.984 -6.891 1 97.56 98 ARG A N 1
ATOM 789 C CA . ARG A 1 98 ? 23.906 -21.656 -6.152 1 97.56 98 ARG A CA 1
ATOM 790 C C . ARG A 1 98 ? 25.109 -20.75 -5.953 1 97.56 98 ARG A C 1
ATOM 792 O O . ARG A 1 98 ? 25.797 -20.812 -4.926 1 97.56 98 ARG A O 1
ATOM 799 N N . GLU A 1 99 ? 25.328 -19.859 -6.906 1 97.06 99 GLU A N 1
ATOM 800 C CA . GLU A 1 99 ? 26.484 -18.969 -6.855 1 97.06 99 GLU A CA 1
ATOM 801 C C . GLU A 1 99 ? 26.188 -17.734 -6.016 1 97.06 99 GLU A C 1
ATOM 803 O O . GLU A 1 99 ? 27.094 -17.016 -5.609 1 97.06 99 GLU A O 1
ATOM 808 N N . TYR A 1 100 ? 24.906 -17.578 -5.863 1 93.62 100 TYR A N 1
ATOM 809 C CA . TYR A 1 100 ? 24.516 -16.422 -5.074 1 93.62 100 TYR A CA 1
ATOM 810 C C . TYR A 1 100 ? 24.891 -16.609 -3.607 1 93.62 100 TYR A C 1
ATOM 812 O O . TYR A 1 100 ? 24.391 -17.516 -2.947 1 93.62 100 TYR A O 1
ATOM 820 N N . ARG A 1 101 ? 25.766 -15.828 -3.029 1 90.25 101 ARG A N 1
ATOM 821 C CA . ARG A 1 101 ? 26.344 -16.062 -1.709 1 90.25 101 ARG A CA 1
ATOM 822 C C . ARG A 1 101 ? 25.625 -15.25 -0.642 1 90.25 101 ARG A C 1
ATOM 824 O O . ARG A 1 101 ? 25.562 -15.648 0.524 1 90.25 101 ARG A O 1
ATOM 831 N N . GLU A 1 102 ? 24.953 -14.195 -0.947 1 92 102 GLU A N 1
ATOM 832 C CA . GLU A 1 102 ? 24.312 -13.328 0.042 1 92 102 GLU A CA 1
ATOM 833 C C . GLU A 1 102 ? 22.875 -13.75 0.303 1 92 102 GLU A C 1
ATOM 835 O O . GLU A 1 102 ? 22.219 -14.328 -0.571 1 92 102 GLU A O 1
ATOM 840 N N . PRO A 1 103 ? 22.469 -13.516 1.611 1 94.38 103 PRO A N 1
ATOM 841 C CA . PRO A 1 103 ? 21.031 -13.742 1.849 1 94.38 103 PRO A CA 1
ATOM 842 C C . PRO A 1 103 ? 20.141 -12.852 0.976 1 94.38 103 PRO A C 1
ATOM 844 O O . PRO A 1 103 ? 20.5 -11.703 0.696 1 94.38 103 PRO A O 1
ATOM 847 N N . PHE A 1 104 ? 19.016 -13.43 0.58 1 96.56 104 PHE A N 1
ATOM 848 C CA . PHE A 1 104 ? 18.062 -12.617 -0.153 1 96.56 104 PHE A CA 1
ATOM 849 C C . PHE A 1 104 ? 17.688 -11.375 0.641 1 96.56 104 PHE A C 1
ATOM 851 O O . PHE A 1 104 ? 17.484 -11.438 1.856 1 96.56 104 PHE A O 1
ATOM 858 N N . GLY A 1 105 ? 17.594 -10.242 -0.048 1 96.94 105 GLY A N 1
ATOM 859 C CA . GLY A 1 105 ? 17.109 -9.008 0.561 1 96.94 105 GLY A CA 1
ATOM 860 C C . GLY A 1 105 ? 18.172 -8.305 1.399 1 96.94 105 GLY A C 1
ATOM 861 O O . GLY A 1 105 ? 17.859 -7.34 2.102 1 96.94 105 GLY A O 1
ATOM 862 N N . GLN A 1 106 ? 19.375 -8.758 1.382 1 95.56 106 GLN A N 1
ATOM 863 C CA . GLN A 1 106 ? 20.438 -8.203 2.223 1 95.56 106 GLN A CA 1
ATOM 864 C C . GLN A 1 106 ? 20.578 -6.695 2.006 1 95.56 106 GLN A C 1
ATOM 866 O O . GLN A 1 106 ? 20.641 -5.93 2.967 1 95.56 106 GLN A O 1
ATOM 871 N N . LEU A 1 107 ? 20.594 -6.289 0.789 1 95.56 107 LEU A N 1
ATOM 872 C CA . LEU A 1 107 ? 20.719 -4.867 0.471 1 95.56 107 LEU A CA 1
ATOM 873 C C . LEU A 1 107 ? 19.578 -4.07 1.092 1 95.56 107 LEU A C 1
ATOM 875 O O . LEU A 1 107 ? 19.812 -3.004 1.67 1 95.56 107 LEU A O 1
ATOM 879 N N . LEU A 1 108 ? 18.375 -4.566 1.006 1 96.31 108 LEU A N 1
ATOM 880 C CA . LEU A 1 108 ? 17.172 -3.875 1.481 1 96.31 108 LEU A CA 1
ATOM 881 C C . LEU A 1 108 ? 17.203 -3.74 3 1 96.31 108 LEU A C 1
ATOM 883 O O . LEU A 1 108 ? 16.75 -2.727 3.543 1 96.31 108 LEU A O 1
ATOM 887 N N . ARG A 1 109 ? 17.703 -4.754 3.648 1 94.62 109 ARG A N 1
ATOM 888 C CA . ARG A 1 109 ? 17.75 -4.762 5.105 1 94.62 109 ARG A CA 1
ATOM 889 C C . ARG A 1 109 ? 18.641 -3.637 5.633 1 94.62 109 ARG A C 1
ATOM 891 O O . ARG A 1 109 ? 18.484 -3.193 6.773 1 94.62 109 ARG A O 1
ATOM 898 N N . HIS A 1 110 ? 19.484 -3.137 4.824 1 92.31 110 HIS A N 1
ATOM 899 C CA . HIS A 1 110 ? 20.422 -2.102 5.246 1 92.31 110 HIS A CA 1
ATOM 900 C C . HIS A 1 110 ? 19.922 -0.715 4.848 1 92.31 110 HIS A C 1
ATOM 902 O O . HIS A 1 110 ? 20.625 0.281 5.059 1 92.31 110 HIS A O 1
ATOM 908 N N . GLN A 1 111 ? 18.766 -0.666 4.277 1 92.12 111 GLN A N 1
ATOM 909 C CA . GLN A 1 111 ? 18.188 0.627 3.93 1 92.12 111 GLN A CA 1
ATOM 910 C C . GLN A 1 111 ? 17.375 1.196 5.09 1 92.12 111 GLN A C 1
ATOM 912 O O . GLN A 1 111 ? 16.344 0.632 5.473 1 92.12 111 GLN A O 1
ATOM 917 N N . ASP A 1 112 ? 17.734 2.373 5.566 1 89.5 112 ASP A N 1
ATOM 918 C CA . ASP A 1 112 ? 17.109 2.977 6.742 1 89.5 112 ASP A CA 1
ATOM 919 C C . ASP A 1 112 ? 15.625 3.236 6.516 1 89.5 112 ASP A C 1
ATOM 921 O O . ASP A 1 112 ? 14.805 2.992 7.402 1 89.5 112 ASP A O 1
ATOM 925 N N . ILE A 1 113 ? 15.305 3.701 5.328 1 92.25 113 ILE A N 1
ATOM 926 C CA . ILE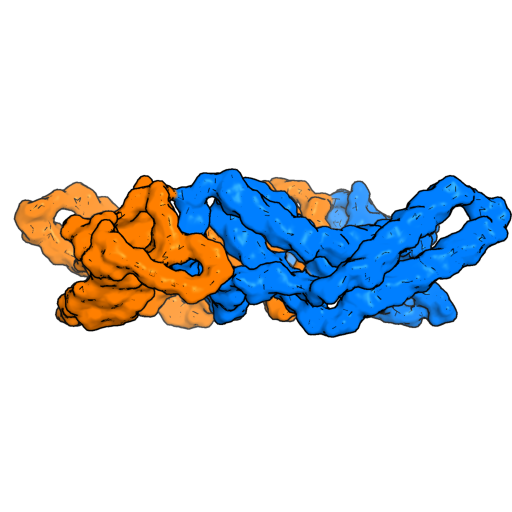 A 1 113 ? 13.922 4.102 5.066 1 92.25 113 ILE A CA 1
ATOM 927 C C . ILE A 1 113 ? 13.023 2.871 5.086 1 92.25 113 ILE A C 1
ATOM 929 O O . ILE A 1 113 ? 11.867 2.949 5.508 1 92.25 113 ILE A O 1
ATOM 933 N N . ILE A 1 114 ? 13.57 1.743 4.648 1 94.62 114 ILE A N 1
ATOM 934 C CA . ILE A 1 114 ? 12.797 0.506 4.656 1 94.62 114 ILE A CA 1
ATOM 935 C C . ILE A 1 114 ? 12.531 0.07 6.094 1 94.62 114 ILE A C 1
ATOM 937 O O . ILE A 1 114 ? 11.414 -0.32 6.438 1 94.62 114 ILE A O 1
ATOM 941 N N . GLN A 1 115 ? 13.57 0.186 6.891 1 94 115 GLN A N 1
ATOM 942 C CA . GLN A 1 115 ? 13.438 -0.183 8.297 1 94 115 GLN A CA 1
ATOM 943 C C . GLN A 1 115 ? 12.492 0.767 9.031 1 94 115 GLN A C 1
ATOM 945 O O . GLN A 1 115 ? 11.68 0.334 9.844 1 94 115 GLN A O 1
ATOM 950 N N . LEU A 1 116 ? 12.617 2.035 8.789 1 93.75 116 LEU A N 1
ATOM 951 C CA . LEU A 1 116 ? 11.734 3.023 9.398 1 93.75 116 LEU A CA 1
ATOM 952 C C . LEU A 1 116 ? 10.281 2.756 9.031 1 93.75 116 LEU A C 1
ATOM 954 O O . LEU A 1 116 ? 9.398 2.797 9.891 1 93.75 116 LEU A O 1
ATOM 958 N N . ALA A 1 117 ? 10.047 2.455 7.777 1 95.25 117 ALA A N 1
ATOM 959 C CA . ALA A 1 117 ? 8.695 2.164 7.301 1 95.25 117 ALA A CA 1
ATOM 960 C C . ALA A 1 117 ? 8.141 0.907 7.965 1 95.25 117 ALA A C 1
ATOM 962 O O . ALA A 1 117 ? 6.957 0.854 8.312 1 95.25 117 ALA A O 1
ATOM 963 N N . ARG A 1 118 ? 8.953 -0.096 8.148 1 95.62 118 ARG A N 1
ATOM 964 C CA . ARG A 1 118 ? 8.539 -1.362 8.742 1 95.62 118 ARG A CA 1
ATOM 965 C C . ARG A 1 118 ? 7.902 -1.142 10.117 1 95.62 118 ARG A C 1
ATOM 967 O O . ARG A 1 118 ? 6.875 -1.745 10.43 1 95.62 118 ARG A O 1
ATOM 974 N N . GLY A 1 119 ? 8.516 -0.268 10.828 1 94.75 119 GLY A N 1
ATOM 975 C CA . GLY A 1 119 ? 8.023 -0.014 12.172 1 94.75 119 GLY A CA 1
ATOM 976 C C . GLY A 1 119 ? 6.688 0.707 12.195 1 94.75 119 GLY A C 1
ATOM 977 O O . GLY A 1 119 ? 6.016 0.751 13.227 1 94.75 119 GLY A O 1
ATOM 978 N N . ARG A 1 120 ? 6.215 1.088 11.055 1 94.94 120 ARG A N 1
ATOM 979 C CA . ARG A 1 120 ? 5.02 1.928 11.008 1 94.94 120 ARG A CA 1
ATOM 980 C C . ARG A 1 120 ? 3.934 1.292 10.148 1 94.94 120 ARG A C 1
ATOM 982 O O . ARG A 1 120 ? 2.857 1.867 9.977 1 94.94 120 ARG A O 1
ATOM 989 N N . MET A 1 121 ? 4.109 0.126 9.57 1 92.19 121 MET A N 1
ATOM 990 C CA . MET A 1 121 ? 3.203 -0.53 8.633 1 92.19 121 MET A CA 1
ATOM 991 C C . MET A 1 121 ? 1.861 -0.831 9.297 1 92.19 121 MET A C 1
ATOM 993 O O . MET A 1 121 ? 0.83 -0.869 8.625 1 92.19 121 MET A O 1
ATOM 997 N N . GLY A 1 122 ? 1.849 -0.995 10.57 1 90.81 122 GLY A N 1
ATOM 998 C CA . GLY A 1 122 ? 0.61 -1.329 11.258 1 90.81 122 GLY A CA 1
ATOM 999 C C . GLY A 1 122 ? -0.158 -0.11 11.727 1 90.81 122 GLY A C 1
ATOM 1000 O O . GLY A 1 122 ? -1.272 -0.233 12.242 1 90.81 122 GLY A O 1
ATOM 1001 N N . VAL A 1 123 ? 0.384 1.028 11.562 1 95 123 VAL A N 1
ATOM 1002 C CA . VAL A 1 123 ? -0.231 2.271 12.016 1 95 123 VAL A CA 1
ATOM 1003 C C . VAL A 1 123 ? -0.986 2.926 10.859 1 95 123 VAL A C 1
ATOM 1005 O O . VAL A 1 123 ? -0.423 3.143 9.781 1 95 123 VAL A O 1
ATOM 1008 N N . ALA A 1 124 ? -2.279 3.238 11.047 1 95.19 124 ALA A N 1
ATOM 1009 C CA . ALA A 1 124 ? -3.055 3.92 10.016 1 95.19 124 ALA A CA 1
ATOM 1010 C C . ALA A 1 124 ? -2.391 5.23 9.602 1 95.19 124 ALA A C 1
ATOM 1012 O O . ALA A 1 124 ? -2.17 6.109 10.445 1 95.19 124 ALA A O 1
ATOM 1013 N N . GLY A 1 125 ? -2.027 5.293 8.336 1 96.06 125 GLY A N 1
ATOM 1014 C CA . GLY A 1 125 ? -1.352 6.488 7.859 1 96.06 125 GLY A CA 1
ATOM 1015 C C . GLY A 1 125 ? 0.085 6.594 8.336 1 96.06 125 GLY A C 1
ATOM 1016 O O . GLY A 1 125 ? 0.657 7.688 8.359 1 96.06 125 GLY A O 1
ATOM 1017 N N . GLY A 1 126 ? 0.639 5.562 8.75 1 95.88 126 GLY A N 1
ATOM 1018 C CA . GLY A 1 126 ? 1.938 5.574 9.406 1 95.88 126 GLY A CA 1
ATOM 1019 C C . GLY A 1 126 ? 3.068 5.973 8.477 1 95.88 126 GLY A C 1
ATOM 1020 O O . GLY A 1 126 ? 4.168 6.289 8.93 1 95.88 126 GLY A O 1
ATOM 1021 N N . LEU A 1 127 ? 2.85 5.988 7.18 1 95.38 127 LEU A N 1
ATOM 1022 C CA . LEU A 1 127 ? 3.891 6.352 6.223 1 95.38 127 LEU A CA 1
ATOM 1023 C C . LEU A 1 127 ? 3.721 7.793 5.758 1 95.38 127 LEU A C 1
ATOM 1025 O O . LEU A 1 127 ? 4.145 8.148 4.652 1 95.38 127 LEU A O 1
ATOM 1029 N N . ALA A 1 128 ? 3.08 8.586 6.531 1 96 128 ALA A N 1
ATOM 1030 C CA . ALA A 1 128 ? 2.91 10 6.215 1 96 128 ALA A CA 1
ATOM 1031 C C . ALA A 1 128 ? 4.25 10.734 6.242 1 96 128 ALA A C 1
ATOM 1033 O O . ALA A 1 128 ? 5.168 10.336 6.965 1 96 128 ALA A O 1
ATOM 1034 N N . ASP A 1 129 ? 4.301 11.797 5.559 1 94.06 129 ASP A N 1
ATOM 1035 C CA . ASP A 1 129 ? 5.516 12.602 5.438 1 94.06 129 ASP A CA 1
ATOM 1036 C C . ASP A 1 129 ? 5.965 13.125 6.797 1 94.06 129 ASP A C 1
ATOM 1038 O O . ASP A 1 129 ? 7.164 13.195 7.074 1 94.06 129 ASP A O 1
ATOM 1042 N N . CYS A 1 130 ? 5.027 13.469 7.621 1 95 130 CYS A N 1
ATOM 1043 C CA . CYS A 1 130 ? 5.363 14.047 8.914 1 95 130 CYS A CA 1
ATOM 1044 C C . CYS A 1 130 ? 6 13.008 9.828 1 95 130 CYS A C 1
ATOM 1046 O O . CYS A 1 130 ? 6.777 13.352 10.727 1 95 130 CYS A O 1
ATOM 1048 N N . ASP A 1 131 ? 5.707 11.742 9.586 1 95.06 131 ASP A N 1
ATOM 1049 C CA . ASP A 1 131 ? 6.242 10.648 10.398 1 95.06 131 ASP A CA 1
ATOM 1050 C C . ASP A 1 131 ? 7.543 10.109 9.805 1 95.06 131 ASP A C 1
ATOM 1052 O O . ASP A 1 131 ? 8.32 9.461 10.508 1 95.06 131 ASP A O 1
ATOM 1056 N N . LEU A 1 132 ? 7.711 10.375 8.5 1 93.69 132 LEU A N 1
ATOM 1057 C CA . LEU A 1 132 ? 8.898 9.922 7.793 1 93.69 132 LEU A CA 1
ATOM 1058 C C . LEU A 1 132 ? 9.523 11.062 6.996 1 93.69 132 LEU A C 1
ATOM 1060 O O . LEU A 1 132 ? 9.438 11.086 5.766 1 93.69 132 LEU A O 1
ATOM 1064 N N . PRO A 1 133 ? 10.266 11.875 7.641 1 92.56 133 PRO A N 1
ATOM 1065 C CA . PRO A 1 133 ? 10.812 13.055 6.969 1 92.56 133 PRO A CA 1
ATOM 1066 C C . PRO A 1 133 ? 11.703 12.695 5.777 1 92.56 133 PRO A C 1
ATOM 1068 O O . PRO A 1 133 ? 11.758 13.445 4.801 1 92.56 133 PRO A O 1
ATOM 1071 N N . VAL A 1 134 ? 12.398 11.578 5.871 1 91.19 134 VAL A N 1
ATOM 1072 C CA . VAL A 1 134 ? 13.242 11.156 4.754 1 91.19 134 VAL A CA 1
ATOM 1073 C C . VAL A 1 134 ? 12.367 10.867 3.533 1 91.19 134 VAL A C 1
ATOM 1075 O O . VAL A 1 134 ? 12.781 11.109 2.396 1 91.19 134 VAL A O 1
ATOM 1078 N N . LEU A 1 135 ? 11.234 10.289 3.756 1 91.38 135 LEU A N 1
ATOM 1079 C CA . LEU A 1 135 ? 10.312 10.07 2.646 1 91.38 135 LEU A CA 1
ATOM 1080 C C . LEU A 1 135 ? 9.875 11.398 2.033 1 91.38 135 LEU A C 1
ATOM 1082 O O . LEU A 1 135 ? 9.805 11.531 0.809 1 91.38 135 LEU A O 1
ATOM 1086 N N . ALA A 1 136 ? 9.555 12.344 2.852 1 92.19 136 ALA A N 1
ATOM 1087 C CA . ALA A 1 136 ? 9.219 13.68 2.377 1 92.19 136 ALA A CA 1
ATOM 1088 C C . ALA A 1 136 ? 10.359 14.266 1.545 1 92.19 136 ALA A C 1
ATOM 1090 O O . ALA A 1 136 ? 10.125 14.867 0.495 1 92.19 136 ALA A O 1
ATOM 1091 N N . PHE A 1 137 ? 11.531 14.055 2.016 1 93.06 137 PHE A N 1
ATOM 1092 C CA . PHE A 1 137 ? 12.727 14.531 1.335 1 93.06 137 PHE A CA 1
ATOM 1093 C C . PHE A 1 137 ? 12.82 13.953 -0.073 1 93.06 137 PHE A C 1
ATOM 1095 O O . PHE A 1 137 ? 13.156 14.672 -1.021 1 93.06 137 PHE A O 1
ATOM 1102 N N . TRP A 1 138 ? 12.516 12.711 -0.203 1 89.69 138 TRP A N 1
ATOM 1103 C CA . TRP A 1 138 ? 12.609 12.023 -1.487 1 89.69 138 TRP A CA 1
ATOM 1104 C C . TRP A 1 138 ? 11.688 12.664 -2.518 1 89.69 138 TRP A C 1
ATOM 1106 O O . TRP A 1 138 ? 12 12.688 -3.711 1 89.69 138 TRP A O 1
ATOM 1116 N N . LYS A 1 139 ? 10.656 13.227 -2.055 1 87.62 139 LYS A N 1
ATOM 1117 C CA . LYS A 1 139 ? 9.695 13.852 -2.957 1 87.62 139 LYS A CA 1
ATOM 1118 C C . LYS A 1 139 ? 10.312 15.062 -3.658 1 87.62 139 LYS A C 1
ATOM 1120 O O . LYS A 1 139 ? 9.836 15.477 -4.719 1 87.62 139 LYS A O 1
ATOM 1125 N N . TYR A 1 140 ? 11.281 15.594 -3.074 1 90.06 140 TYR A N 1
ATOM 1126 C CA . TYR A 1 140 ? 11.883 16.812 -3.604 1 90.06 140 TYR A CA 1
ATOM 1127 C C . TYR A 1 140 ? 13.172 16.5 -4.355 1 90.06 140 TYR A C 1
ATOM 1129 O O . TYR A 1 140 ? 13.859 17.406 -4.828 1 90.06 140 TYR A O 1
ATOM 1137 N N . GLN A 1 141 ? 13.492 15.258 -4.438 1 88 141 GLN A N 1
ATOM 1138 C CA . GLN A 1 141 ? 14.672 14.852 -5.199 1 88 141 GLN A CA 1
ATOM 1139 C C . GLN A 1 141 ? 14.352 14.711 -6.684 1 88 141 GLN A C 1
ATOM 1141 O O . GLN A 1 141 ? 13.195 14.484 -7.055 1 88 141 GLN A O 1
ATOM 1146 N N . PRO A 1 142 ? 15.383 14.883 -7.5 1 87.38 142 PRO A N 1
ATOM 1147 C CA . PRO A 1 142 ? 15.148 14.578 -8.914 1 87.38 142 PRO A CA 1
ATOM 1148 C C . PRO A 1 142 ? 14.562 13.18 -9.117 1 87.38 142 PRO A C 1
ATOM 1150 O O . PRO A 1 142 ? 15.078 12.203 -8.57 1 87.38 142 PRO A O 1
ATOM 1153 N N . PRO A 1 143 ? 13.523 13.117 -9.805 1 86.12 143 PRO A N 1
ATOM 1154 C CA . PRO A 1 143 ? 12.859 11.82 -9.992 1 86.12 143 PRO A CA 1
ATOM 1155 C C . PRO A 1 143 ? 13.82 10.727 -10.453 1 86.12 143 PRO A C 1
ATOM 1157 O O . PRO A 1 143 ? 13.656 9.562 -10.078 1 86.12 143 PRO A O 1
ATOM 1160 N N . GLU A 1 144 ? 14.797 11.078 -11.289 1 87.38 144 GLU A N 1
ATOM 1161 C CA . GLU A 1 144 ? 15.75 10.109 -11.812 1 87.38 144 GLU A CA 1
ATOM 1162 C C . GLU A 1 144 ? 16.562 9.484 -10.688 1 87.38 144 GLU A C 1
ATOM 1164 O O . GLU A 1 144 ? 16.922 8.297 -10.75 1 87.38 144 GLU A O 1
ATOM 1169 N N . ARG A 1 145 ? 16.859 10.297 -9.703 1 87.81 145 ARG A N 1
ATOM 1170 C CA . ARG A 1 145 ? 17.625 9.797 -8.57 1 87.81 145 ARG A CA 1
ATOM 1171 C C . ARG A 1 145 ? 16.844 8.75 -7.785 1 87.81 145 ARG A C 1
ATOM 1173 O O . ARG A 1 145 ? 17.375 7.684 -7.457 1 87.81 145 ARG A O 1
ATOM 1180 N N . ILE A 1 146 ? 15.656 9.07 -7.527 1 88.69 146 ILE A N 1
ATOM 1181 C CA . ILE A 1 146 ? 14.805 8.164 -6.773 1 88.69 146 ILE A CA 1
ATOM 1182 C C . ILE A 1 146 ? 14.531 6.906 -7.605 1 88.69 146 ILE A C 1
ATOM 1184 O O . ILE A 1 146 ? 14.586 5.789 -7.086 1 88.69 146 ILE A O 1
ATOM 1188 N N . ALA A 1 147 ? 14.305 7.094 -8.836 1 88.19 147 ALA A N 1
ATOM 1189 C CA . ALA A 1 147 ? 14.078 5.961 -9.734 1 88.19 147 ALA A CA 1
ATOM 1190 C C . ALA A 1 147 ? 15.289 5.031 -9.758 1 88.19 147 ALA A C 1
ATOM 1192 O O . ALA A 1 147 ? 15.141 3.809 -9.805 1 88.19 147 ALA A O 1
ATOM 1193 N N . GLY A 1 148 ? 16.453 5.637 -9.828 1 88.69 148 GLY A N 1
ATOM 1194 C CA . GLY A 1 148 ? 17.688 4.848 -9.797 1 88.69 148 GLY A CA 1
ATOM 1195 C C . GLY A 1 148 ? 17.828 4.016 -8.539 1 88.69 148 GLY A C 1
ATOM 1196 O O . GLY A 1 148 ? 18.234 2.854 -8.602 1 88.69 148 GLY A O 1
ATOM 1197 N N . LEU A 1 149 ? 17.484 4.598 -7.402 1 89.06 149 LEU A N 1
ATOM 1198 C CA . LEU A 1 149 ? 17.531 3.885 -6.129 1 89.06 149 LEU A CA 1
ATOM 1199 C C . LEU A 1 149 ? 16.562 2.711 -6.129 1 89.06 149 LEU A C 1
ATOM 1201 O O . LEU A 1 149 ? 16.938 1.595 -5.754 1 89.06 149 LEU A O 1
ATOM 1205 N N . LEU A 1 150 ? 15.391 2.961 -6.562 1 90.81 150 LEU A N 1
ATOM 1206 C CA . LEU A 1 150 ? 14.367 1.924 -6.59 1 90.81 150 LEU A CA 1
ATOM 1207 C C . LEU A 1 150 ? 14.734 0.817 -7.57 1 90.81 150 LEU A C 1
ATOM 1209 O O . LEU A 1 150 ? 14.484 -0.362 -7.309 1 90.81 150 LEU A O 1
ATOM 1213 N N . ARG A 1 151 ? 15.289 1.208 -8.664 1 90.94 151 ARG A N 1
ATOM 1214 C CA . ARG A 1 151 ? 15.75 0.219 -9.633 1 90.94 151 ARG A CA 1
ATOM 1215 C C . ARG A 1 151 ? 16.828 -0.673 -9.023 1 90.94 151 ARG A C 1
ATOM 1217 O O . ARG A 1 151 ? 16.844 -1.886 -9.25 1 90.94 151 ARG A O 1
ATOM 1224 N N . GLY A 1 152 ? 17.703 -0.015 -8.367 1 93.5 152 GLY A N 1
ATOM 1225 C CA . GLY A 1 152 ? 18.734 -0.787 -7.676 1 93.5 152 GLY A CA 1
ATOM 1226 C C . GLY A 1 152 ? 18.156 -1.78 -6.68 1 93.5 152 GLY A C 1
ATOM 1227 O O . GLY A 1 152 ? 18.625 -2.914 -6.586 1 93.5 152 GLY A O 1
ATOM 1228 N N . TRP A 1 153 ? 17.172 -1.334 -5.887 1 94.81 153 TRP A N 1
ATOM 1229 C CA . TRP A 1 153 ? 16.5 -2.215 -4.941 1 94.81 153 TRP A CA 1
ATOM 1230 C C . TRP A 1 153 ? 15.867 -3.404 -5.656 1 94.81 153 TRP A C 1
ATOM 1232 O O . TRP A 1 153 ? 16.031 -4.551 -5.234 1 94.81 153 TRP A O 1
ATOM 1242 N N . ARG A 1 154 ? 15.211 -3.131 -6.723 1 94.75 154 ARG A N 1
ATOM 1243 C CA . ARG A 1 154 ? 14.555 -4.195 -7.477 1 94.75 154 ARG A CA 1
ATOM 1244 C C . ARG A 1 154 ? 15.57 -5.176 -8.047 1 94.75 154 ARG A C 1
ATOM 1246 O O . ARG A 1 154 ? 15.375 -6.391 -7.98 1 94.75 154 ARG A O 1
ATOM 1253 N N . GLU A 1 155 ? 16.594 -4.645 -8.609 1 95.62 155 GLU A N 1
ATOM 1254 C CA . GLU A 1 155 ? 17.641 -5.473 -9.211 1 95.62 155 GLU A CA 1
ATOM 1255 C C . GLU A 1 155 ? 18.281 -6.402 -8.18 1 95.62 155 GLU A C 1
ATOM 1257 O O . GLU A 1 155 ? 18.672 -7.523 -8.508 1 95.62 155 GLU A O 1
ATOM 1262 N N . SER A 1 156 ? 18.375 -5.918 -7.004 1 96.75 156 SER A N 1
ATOM 1263 C CA . SER A 1 156 ? 18.969 -6.727 -5.941 1 96.75 156 SER A CA 1
ATOM 1264 C C . SER A 1 156 ? 18.125 -7.965 -5.656 1 96.75 156 SER A C 1
ATOM 1266 O O . SER A 1 156 ? 18.594 -8.914 -5.02 1 96.75 156 SER A O 1
ATOM 1268 N N . LEU A 1 157 ? 16.922 -7.98 -6.125 1 97.69 157 LEU A N 1
ATOM 1269 C CA . LEU A 1 157 ? 16.016 -9.102 -5.895 1 97.69 157 LEU A CA 1
ATOM 1270 C C . LEU A 1 157 ? 15.758 -9.867 -7.188 1 97.69 157 LEU A C 1
ATOM 1272 O O . LEU A 1 157 ? 14.867 -10.719 -7.242 1 97.69 157 LEU A O 1
ATOM 1276 N N . SER A 1 158 ? 16.547 -9.609 -8.219 1 97.38 158 SER A N 1
ATOM 1277 C CA . SER A 1 158 ? 16.281 -10.133 -9.555 1 97.38 158 SER A CA 1
ATOM 1278 C C . SER A 1 158 ? 16.328 -11.656 -9.57 1 97.38 158 SER A C 1
ATOM 1280 O O . SER A 1 158 ? 15.531 -12.305 -10.242 1 97.38 158 SER A O 1
ATOM 1282 N N . ILE A 1 159 ? 17.234 -12.258 -8.836 1 98.06 159 ILE A N 1
ATOM 1283 C CA . ILE A 1 159 ? 17.375 -13.711 -8.82 1 98.06 159 ILE A CA 1
ATOM 1284 C C . ILE A 1 159 ? 16.109 -14.344 -8.258 1 98.06 159 ILE A C 1
ATOM 1286 O O . ILE A 1 159 ? 15.641 -15.367 -8.773 1 98.06 159 ILE A O 1
ATOM 1290 N N . LEU A 1 160 ? 15.609 -13.75 -7.172 1 98.44 160 LEU A N 1
ATOM 1291 C CA . LEU A 1 160 ? 14.367 -14.227 -6.578 1 98.44 160 LEU A CA 1
ATOM 1292 C C . LEU A 1 160 ? 13.203 -14.078 -7.555 1 98.44 160 LEU A C 1
ATOM 1294 O O . LEU A 1 160 ? 12.43 -15.016 -7.75 1 98.44 160 LEU A O 1
ATOM 1298 N N . GLN A 1 161 ? 13.094 -12.938 -8.164 1 98.31 161 GLN A N 1
ATOM 1299 C CA . GLN A 1 161 ? 12.023 -12.68 -9.117 1 98.31 161 GLN A CA 1
ATOM 1300 C C . GLN A 1 161 ? 12.109 -13.617 -10.312 1 98.31 161 GLN A C 1
ATOM 1302 O O . GLN A 1 161 ? 11.102 -14.211 -10.719 1 98.31 161 GLN A O 1
ATOM 1307 N N . ASP A 1 162 ? 13.281 -13.766 -10.859 1 98.62 162 ASP A N 1
ATOM 1308 C CA . ASP A 1 162 ? 13.484 -14.617 -12.023 1 98.62 162 ASP A CA 1
ATOM 1309 C C . ASP A 1 162 ? 13.133 -16.078 -11.711 1 98.62 162 ASP A C 1
ATOM 1311 O O . ASP A 1 162 ? 12.547 -16.766 -12.539 1 98.62 162 ASP A O 1
ATOM 1315 N N . SER A 1 163 ? 13.547 -16.5 -10.547 1 98.81 163 SER A N 1
ATOM 1316 C CA . SER A 1 163 ? 13.211 -17.859 -10.133 1 98.81 163 SER A CA 1
ATOM 1317 C C . SER A 1 163 ? 11.703 -18.062 -10.023 1 98.81 163 SER A C 1
ATOM 1319 O O . SER A 1 163 ? 11.164 -19.047 -10.516 1 98.81 163 SER A O 1
ATOM 1321 N N . THR A 1 164 ? 11.078 -17.078 -9.375 1 98.75 164 THR A N 1
ATOM 1322 C CA . THR A 1 164 ? 9.625 -17.109 -9.219 1 98.75 164 THR A CA 1
ATOM 1323 C C . THR A 1 164 ? 8.938 -17.156 -10.586 1 98.75 164 THR A C 1
ATOM 1325 O O . THR A 1 164 ? 8.086 -18.016 -10.82 1 98.75 164 THR A O 1
ATOM 1328 N N . ASP A 1 165 ? 9.383 -16.312 -11.453 1 98.56 165 ASP A N 1
ATOM 1329 C CA . ASP A 1 165 ? 8.781 -16.219 -12.781 1 98.56 165 ASP A CA 1
ATOM 1330 C C . ASP A 1 165 ? 8.992 -17.5 -13.586 1 98.56 165 ASP A C 1
ATOM 1332 O O . ASP A 1 165 ? 8.07 -17.969 -14.25 1 98.56 165 ASP A O 1
ATOM 1336 N N . LEU A 1 166 ? 10.148 -18 -13.547 1 98.75 166 LEU A N 1
ATOM 1337 C CA . LEU A 1 166 ? 10.477 -19.203 -14.305 1 98.75 166 LEU A CA 1
ATOM 1338 C C . LEU A 1 166 ? 9.648 -20.391 -13.836 1 98.75 166 LEU A C 1
ATOM 1340 O O . LEU A 1 166 ? 9.047 -21.094 -14.648 1 98.75 166 LEU A O 1
ATOM 1344 N N . ILE A 1 167 ? 9.594 -20.594 -12.531 1 98.69 167 ILE A N 1
ATOM 1345 C CA . ILE A 1 167 ? 8.852 -21.719 -11.969 1 98.69 167 ILE A CA 1
ATOM 1346 C C . ILE A 1 167 ? 7.379 -21.609 -12.336 1 98.69 167 ILE A C 1
ATOM 1348 O O . ILE A 1 167 ? 6.773 -22.562 -12.82 1 98.69 167 ILE A O 1
ATOM 1352 N N . LEU A 1 168 ? 6.832 -20.438 -12.172 1 98.56 168 LEU A N 1
ATOM 1353 C CA . LEU A 1 168 ? 5.418 -20.25 -12.469 1 98.56 168 LEU A CA 1
ATOM 1354 C C . LEU A 1 168 ? 5.148 -20.406 -13.961 1 98.56 168 LEU A C 1
ATOM 1356 O O . LEU A 1 168 ? 4.109 -20.938 -14.352 1 98.56 168 LEU A O 1
ATOM 1360 N N . ALA A 1 169 ? 6.066 -19.922 -14.766 1 98.25 169 ALA A N 1
ATOM 1361 C CA . ALA A 1 169 ? 5.914 -20.078 -16.203 1 98.25 169 ALA A CA 1
ATOM 1362 C C . ALA A 1 169 ? 5.871 -21.562 -16.594 1 98.25 169 ALA A C 1
ATOM 1364 O O . ALA A 1 169 ? 5.051 -21.969 -17.422 1 98.25 169 ALA A O 1
ATOM 1365 N N . LEU A 1 170 ? 6.719 -22.328 -16.016 1 97.25 170 LEU A N 1
ATOM 1366 C CA . LEU A 1 170 ? 6.777 -23.75 -16.297 1 97.25 170 LEU A CA 1
ATOM 1367 C C . LEU A 1 170 ? 5.496 -24.453 -15.836 1 97.25 170 LEU A C 1
ATOM 1369 O O . LEU A 1 170 ? 4.949 -25.281 -16.547 1 97.25 170 LEU A O 1
ATOM 1373 N N . LEU A 1 171 ? 5.066 -24.062 -14.648 1 97.06 171 LEU A N 1
ATOM 1374 C CA . LEU A 1 171 ? 3.836 -24.656 -14.141 1 97.06 171 LEU A CA 1
ATOM 1375 C C . LEU A 1 171 ? 2.656 -24.328 -15.047 1 97.06 171 LEU A C 1
ATOM 1377 O O . LEU A 1 171 ? 1.863 -25.219 -15.383 1 97.06 171 LEU A O 1
ATOM 1381 N N . ARG A 1 172 ? 2.564 -23.109 -15.484 1 97.25 172 ARG A N 1
ATOM 1382 C CA . ARG A 1 172 ? 1.483 -22.656 -16.344 1 97.25 172 ARG A CA 1
ATOM 1383 C C . ARG A 1 172 ? 1.553 -23.328 -17.719 1 97.25 172 ARG A C 1
ATOM 1385 O O . ARG A 1 172 ? 0.534 -23.781 -18.25 1 97.25 172 ARG A O 1
ATOM 1392 N N . ASP A 1 173 ? 2.74 -23.469 -18.234 1 94.75 173 ASP A N 1
ATOM 1393 C CA . ASP A 1 173 ? 2.928 -24.047 -19.562 1 94.75 173 ASP A CA 1
ATOM 1394 C C . ASP A 1 173 ? 2.672 -25.562 -19.547 1 94.75 173 ASP A C 1
ATOM 1396 O O . ASP A 1 173 ? 2.367 -26.156 -20.578 1 94.75 173 ASP A O 1
ATOM 1400 N N . SER A 1 174 ? 2.797 -26.172 -18.438 1 93.44 174 SER A N 1
ATOM 1401 C CA . SER A 1 174 ? 2.631 -27.609 -18.328 1 93.44 174 SER A CA 1
ATOM 1402 C C . SER A 1 174 ? 1.168 -27.984 -18.109 1 93.44 174 SER A C 1
ATOM 1404 O O . SER A 1 174 ? 0.831 -29.172 -18.016 1 93.44 174 SER A O 1
ATOM 1406 N N . CYS A 1 175 ? 0.301 -27 -18.016 1 95.56 175 CYS A N 1
ATOM 1407 C CA . CYS A 1 175 ? -1.093 -27.281 -17.688 1 95.56 175 CYS A CA 1
ATOM 1408 C C . CYS A 1 175 ? -1.736 -28.156 -18.766 1 95.56 175 CYS A C 1
ATOM 1410 O O . CYS A 1 175 ? -1.602 -27.875 -19.953 1 95.56 175 CYS A O 1
ATOM 1412 N N . SER A 1 176 ? -2.363 -29.219 -18.375 1 94.75 176 SER A N 1
ATOM 1413 C CA . SER A 1 176 ? -3.27 -29.984 -19.219 1 94.75 176 SER A CA 1
ATOM 1414 C C . SER A 1 176 ? -4.688 -29.422 -19.156 1 94.75 176 SER A C 1
ATOM 1416 O O . SER A 1 176 ? -5.301 -29.406 -18.094 1 94.75 176 SER A O 1
ATOM 1418 N N . TRP A 1 177 ? -5.211 -29.047 -20.297 1 96.88 177 TRP A N 1
ATOM 1419 C CA . TRP A 1 177 ? -6.473 -28.312 -20.328 1 96.88 177 TRP A CA 1
ATOM 1420 C C . TRP A 1 177 ? -7.613 -29.219 -20.781 1 96.88 177 TRP A C 1
ATOM 1422 O O . TRP A 1 177 ? -7.422 -30.109 -21.625 1 96.88 177 TRP A O 1
ATOM 1432 N N . SER A 1 178 ? -8.75 -29 -20.219 1 97.06 178 SER A N 1
ATOM 1433 C CA . SER A 1 178 ? -9.969 -29.703 -20.625 1 97.06 178 SER A CA 1
ATOM 1434 C C . SER A 1 178 ? -11.188 -28.797 -20.531 1 97.06 178 SER A C 1
ATOM 1436 O O . SER A 1 178 ? -11.219 -27.875 -19.688 1 97.06 178 SER A O 1
ATOM 1438 N N . GLY A 1 179 ? -12.117 -28.969 -21.422 1 97.5 179 GLY A N 1
ATOM 1439 C CA . GLY A 1 179 ? -13.398 -28.297 -21.297 1 97.5 179 GLY A CA 1
ATOM 1440 C C . GLY A 1 179 ? -14.328 -28.953 -20.297 1 97.5 179 GLY A C 1
ATOM 1441 O O . GLY A 1 179 ? -14.5 -30.172 -20.297 1 97.5 179 GLY A O 1
ATOM 1442 N N . VAL A 1 180 ? -14.844 -28.109 -19.422 1 96.88 180 VAL A N 1
ATOM 1443 C CA . VAL A 1 180 ? -15.656 -28.656 -18.344 1 96.88 180 VAL A CA 1
ATOM 1444 C C . VAL A 1 180 ? -16.953 -27.859 -18.203 1 96.88 180 VAL A C 1
ATOM 1446 O O . VAL A 1 180 ? -16.984 -26.672 -18.516 1 96.88 180 VAL A O 1
ATOM 1449 N N . GLU A 1 181 ? -17.922 -28.531 -17.844 1 96.12 181 GLU A N 1
ATOM 1450 C CA . GLU A 1 181 ? -19.188 -27.891 -17.516 1 96.12 181 GLU A CA 1
ATOM 1451 C C . GLU A 1 181 ? -19.484 -28 -16.016 1 96.12 181 GLU A C 1
ATOM 1453 O O . GLU A 1 181 ? -19.234 -29.047 -15.406 1 96.12 181 GLU A O 1
ATOM 1458 N N . ALA A 1 182 ? -19.922 -26.938 -15.414 1 94.88 182 ALA A N 1
ATOM 1459 C CA . ALA A 1 182 ? -20.328 -26.906 -14.016 1 94.88 182 ALA A CA 1
ATOM 1460 C C . ALA A 1 182 ? -21.828 -26.688 -13.891 1 94.88 182 ALA A C 1
ATOM 1462 O O . ALA A 1 182 ? -22.297 -25.547 -13.844 1 94.88 182 ALA A O 1
ATOM 1463 N N . PRO A 1 183 ? -22.516 -27.781 -13.719 1 93.12 183 PRO A N 1
ATOM 1464 C CA . PRO A 1 183 ? -23.938 -27.594 -13.469 1 93.12 183 PRO A CA 1
ATOM 1465 C C . PRO A 1 183 ? -24.219 -26.859 -12.156 1 93.12 183 PRO A C 1
ATOM 1467 O O . PRO A 1 183 ? -23.531 -27.078 -11.156 1 93.12 183 PRO A O 1
ATOM 1470 N N . GLU A 1 184 ? -25.141 -25.984 -12.133 1 90 184 GLU A N 1
ATOM 1471 C CA . GLU A 1 184 ? -25.547 -25.188 -10.977 1 90 184 GLU A CA 1
ATOM 1472 C C . GLU A 1 184 ? -24.359 -24.422 -10.398 1 90 184 GLU A C 1
ATOM 1474 O O . GLU A 1 184 ? -24.266 -24.25 -9.18 1 90 184 GLU A O 1
ATOM 1479 N N . GLY A 1 185 ? -23.375 -24.219 -11.227 1 90.44 185 GLY A N 1
ATOM 1480 C CA . GLY A 1 185 ? -22.234 -23.375 -10.844 1 90.44 185 GLY A CA 1
ATOM 1481 C C . GLY A 1 185 ? -21.281 -24.062 -9.898 1 90.44 185 GLY A C 1
ATOM 1482 O O . GLY A 1 185 ? -20.609 -23.406 -9.109 1 90.44 185 GLY A O 1
ATOM 1483 N N . ARG A 1 186 ? -21.297 -25.328 -9.914 1 93.75 186 ARG A N 1
ATOM 1484 C CA . ARG A 1 186 ? -20.406 -26.078 -9.031 1 93.75 186 ARG A CA 1
ATOM 1485 C C . ARG A 1 186 ? -19.688 -27.188 -9.789 1 93.75 186 ARG A C 1
ATOM 1487 O O . ARG A 1 186 ? -20.25 -27.797 -10.703 1 93.75 186 ARG A O 1
ATOM 1494 N N . TYR A 1 187 ? -18.484 -27.312 -9.43 1 95.75 187 TYR A N 1
ATOM 1495 C CA . TYR A 1 187 ? -17.672 -28.375 -10 1 95.75 187 TYR A CA 1
ATOM 1496 C C . TYR A 1 187 ? -16.625 -28.844 -9.008 1 95.75 187 TYR A C 1
ATOM 1498 O O . TYR A 1 187 ? -16.078 -28.062 -8.227 1 95.75 187 TYR A O 1
ATOM 1506 N N . GLY A 1 188 ? -16.406 -30.156 -8.984 1 96.31 188 GLY A N 1
ATOM 1507 C CA . GLY A 1 188 ? -15.359 -30.75 -8.156 1 96.31 188 GLY A CA 1
ATOM 1508 C C . GLY A 1 188 ? -14.742 -32 -8.773 1 96.31 188 GLY A C 1
ATOM 1509 O O . GLY A 1 188 ? -15.375 -32.688 -9.586 1 96.31 188 GLY A O 1
ATOM 1510 N N . ALA A 1 189 ? -13.531 -32.188 -8.414 1 94.88 189 ALA A N 1
ATOM 1511 C CA . ALA A 1 189 ? -12.867 -33.344 -8.961 1 94.88 189 ALA A CA 1
ATOM 1512 C C . ALA A 1 189 ? -11.797 -33.875 -8 1 94.88 189 ALA A C 1
ATOM 1514 O O . ALA A 1 189 ? -11.273 -33.125 -7.18 1 94.88 189 ALA A O 1
ATOM 1515 N N . LEU A 1 190 ? -11.57 -35.125 -8.078 1 94.5 190 LEU A N 1
ATOM 1516 C CA . LEU A 1 190 ? -10.445 -35.719 -7.387 1 94.5 190 LEU A CA 1
ATOM 1517 C C . LEU A 1 190 ? -9.141 -35.5 -8.148 1 94.5 190 LEU A C 1
ATOM 1519 O O . LEU A 1 190 ? -9.164 -35.312 -9.367 1 94.5 190 LEU A O 1
ATOM 1523 N N . LEU A 1 191 ? -8.125 -35.469 -7.391 1 92.88 191 LEU A N 1
ATOM 1524 C CA . LEU A 1 191 ? -6.805 -35.312 -8 1 92.88 191 LEU A CA 1
ATOM 1525 C C . LEU A 1 191 ? -5.977 -36.594 -7.832 1 92.88 191 LEU A C 1
ATOM 1527 O O . LEU A 1 191 ? -6.25 -37.406 -6.945 1 92.88 191 LEU A O 1
ATOM 1531 N N . ASP A 1 192 ? -5.105 -36.719 -8.734 1 89.06 192 ASP A N 1
ATOM 1532 C CA . ASP A 1 192 ? -4.18 -37.844 -8.617 1 89.06 192 ASP A CA 1
ATOM 1533 C C . ASP A 1 192 ? -3.178 -37.625 -7.488 1 89.06 192 ASP A C 1
ATOM 1535 O O . ASP A 1 192 ? -2.262 -36.812 -7.617 1 89.06 192 ASP A O 1
ATOM 1539 N N . ALA A 1 193 ? -3.242 -38.344 -6.477 1 82.75 193 ALA A N 1
ATOM 1540 C CA . ALA A 1 193 ? -2.42 -38.156 -5.285 1 82.75 193 ALA A CA 1
ATOM 1541 C C . ALA A 1 193 ? -0.961 -38.5 -5.562 1 82.75 193 ALA A C 1
ATOM 1543 O O . ALA A 1 193 ? -0.058 -38.031 -4.875 1 82.75 193 ALA A O 1
ATOM 1544 N N . ARG A 1 194 ? -0.753 -39.406 -6.5 1 84.06 194 ARG A N 1
ATOM 1545 C CA . ARG A 1 194 ? 0.605 -39.812 -6.824 1 84.06 194 ARG A CA 1
ATOM 1546 C C . ARG A 1 194 ? 1.368 -38.688 -7.535 1 84.06 194 ARG A C 1
ATOM 1548 O O . ARG A 1 194 ? 2.588 -38.594 -7.395 1 84.06 194 ARG A O 1
ATOM 1555 N N . HIS A 1 195 ? 0.621 -37.844 -8.305 1 87.31 195 HIS A N 1
ATOM 1556 C CA . HIS A 1 195 ? 1.192 -36.688 -8.992 1 87.31 195 HIS A CA 1
ATOM 1557 C C . HIS A 1 195 ? 0.273 -35.469 -8.898 1 87.31 195 HIS A C 1
ATOM 1559 O O . HIS A 1 195 ? -0.298 -35.031 -9.898 1 87.31 195 HIS A O 1
ATOM 1565 N N . PRO A 1 196 ? 0.197 -35 -7.73 1 88.88 196 PRO A N 1
ATOM 1566 C CA . PRO A 1 196 ? -0.728 -33.875 -7.559 1 88.88 196 PRO A CA 1
ATOM 1567 C C . PRO A 1 196 ? -0.268 -32.625 -8.289 1 88.88 196 PRO A C 1
ATOM 1569 O O . PRO A 1 196 ? 0.922 -32.281 -8.281 1 88.88 196 PRO A O 1
ATOM 1572 N N . PRO A 1 197 ? -1.217 -31.969 -8.969 1 94.31 197 PRO A N 1
ATOM 1573 C CA . PRO A 1 197 ? -0.854 -30.688 -9.578 1 94.31 197 PRO A CA 1
ATOM 1574 C C . PRO A 1 197 ? -0.515 -29.609 -8.539 1 94.31 197 PRO A C 1
ATOM 1576 O O . PRO A 1 197 ? -1.023 -29.656 -7.414 1 94.31 197 PRO A O 1
ATOM 1579 N N . SER A 1 198 ? 0.359 -28.703 -8.945 1 94.56 198 SER A N 1
ATOM 1580 C CA . SER A 1 198 ? 0.729 -27.609 -8.062 1 94.56 198 SER A CA 1
ATOM 1581 C C . SER A 1 198 ? -0.207 -26.422 -8.234 1 94.56 198 SER A C 1
ATOM 1583 O O . SER A 1 198 ? -0.359 -25.609 -7.324 1 94.56 198 SER A O 1
ATOM 1585 N N . LEU A 1 199 ? -0.858 -26.359 -9.398 1 96.56 199 LEU A N 1
ATOM 1586 C CA . LEU A 1 199 ? -1.584 -25.156 -9.805 1 96.56 199 LEU A CA 1
ATOM 1587 C C . LEU A 1 199 ? -2.834 -25.516 -10.594 1 96.56 199 LEU A C 1
ATOM 1589 O O . LEU A 1 199 ? -2.795 -26.391 -11.461 1 96.56 199 LEU A O 1
ATOM 1593 N N . ILE A 1 200 ? -3.891 -24.875 -10.258 1 97.12 200 ILE A N 1
ATOM 1594 C CA . ILE A 1 200 ? -5.121 -24.938 -11.039 1 97.12 200 ILE A CA 1
ATOM 1595 C C . ILE A 1 200 ? -5.305 -23.625 -11.805 1 97.12 200 ILE A C 1
ATOM 1597 O O . ILE A 1 200 ? -5.141 -22.547 -11.234 1 97.12 200 ILE A O 1
ATOM 1601 N N . CYS A 1 201 ? -5.594 -23.75 -13.031 1 97.5 201 CYS A N 1
ATOM 1602 C CA . CYS A 1 201 ? -5.91 -22.594 -13.859 1 97.5 201 CYS A CA 1
ATOM 1603 C C . CYS A 1 201 ? -7.309 -22.719 -14.453 1 97.5 201 CYS A C 1
ATOM 1605 O O . CYS A 1 201 ? -7.703 -23.781 -14.914 1 97.5 201 CYS A O 1
ATOM 1607 N N . LEU A 1 202 ? -8.031 -21.656 -14.359 1 97.62 202 LEU A N 1
ATOM 1608 C CA . LEU A 1 202 ? -9.352 -21.578 -14.977 1 97.62 202 LEU A CA 1
ATOM 1609 C C . LEU A 1 202 ? -9.406 -20.484 -16.031 1 97.62 202 LEU A C 1
ATOM 1611 O O . LEU A 1 202 ? -8.914 -19.375 -15.82 1 97.62 202 LEU A O 1
ATOM 1615 N N . GLU A 1 203 ? -9.922 -20.844 -17.156 1 97.06 203 GLU A N 1
ATOM 1616 C CA . GLU A 1 203 ? -10.188 -19.859 -18.203 1 97.06 203 GLU A CA 1
ATOM 1617 C C . GLU A 1 203 ? -11.688 -19.734 -18.469 1 97.06 203 GLU A C 1
ATOM 1619 O O . GLU A 1 203 ? -12.375 -20.75 -18.672 1 97.06 203 GLU A O 1
ATOM 1624 N N . LEU A 1 204 ? -12.195 -18.625 -18.469 1 92.5 204 LEU A N 1
ATOM 1625 C CA . LEU A 1 204 ? -13.602 -18.375 -18.781 1 92.5 204 LEU A CA 1
ATOM 1626 C C . LEU A 1 204 ? -13.766 -17.047 -19.5 1 92.5 204 LEU A C 1
ATOM 1628 O O . LEU A 1 204 ? -12.797 -16.312 -19.703 1 92.5 204 LEU A O 1
ATOM 1632 N N . SER A 1 205 ? -14.961 -16.812 -19.969 1 89.69 205 SER A N 1
ATOM 1633 C CA . SER A 1 205 ? -15.258 -15.562 -20.656 1 89.69 205 SER A CA 1
ATOM 1634 C C . SER A 1 205 ? -14.984 -14.359 -19.766 1 89.69 205 SER A C 1
ATOM 1636 O O . SER A 1 205 ? -15.305 -14.375 -18.578 1 89.69 205 SER A O 1
ATOM 1638 N N . ASP A 1 206 ? -14.352 -13.367 -20.328 1 85.69 206 ASP A N 1
ATOM 1639 C CA . ASP A 1 206 ? -14.086 -12.156 -19.562 1 85.69 206 ASP A CA 1
ATOM 1640 C C . ASP A 1 206 ? -15.336 -11.273 -19.469 1 85.69 206 ASP A C 1
ATOM 1642 O O . ASP A 1 206 ? -15.305 -10.195 -18.891 1 85.69 206 ASP A O 1
ATOM 1646 N N . ARG A 1 207 ? -16.469 -11.758 -20.094 1 85.25 207 ARG A N 1
ATOM 1647 C CA . ARG A 1 207 ? -17.734 -11.023 -20.047 1 85.25 207 ARG A CA 1
ATOM 1648 C C . ARG A 1 207 ? -18.641 -11.555 -18.938 1 85.25 207 ARG A C 1
ATOM 1650 O O . ARG A 1 207 ? -19.703 -11 -18.688 1 85.25 207 ARG A O 1
ATOM 1657 N N . ALA A 1 208 ? -18.109 -12.477 -18.234 1 85.19 208 ALA A N 1
ATOM 1658 C CA . ALA A 1 208 ? -18.906 -13.102 -17.172 1 85.19 208 ALA A CA 1
ATOM 1659 C C . ALA A 1 208 ? -19.062 -12.156 -15.984 1 85.19 208 ALA A C 1
ATOM 1661 O O . ALA A 1 208 ? -18.141 -11.43 -15.625 1 85.19 208 ALA A O 1
ATOM 1662 N N . ASP A 1 209 ? -20.219 -12.219 -15.359 1 86.94 209 ASP A N 1
ATOM 1663 C CA . ASP A 1 209 ? -20.484 -11.422 -14.164 1 86.94 209 ASP A CA 1
ATOM 1664 C C . ASP A 1 209 ? -20.344 -12.266 -12.898 1 86.94 209 ASP A C 1
ATOM 1666 O O . ASP A 1 209 ? -21.109 -12.094 -11.945 1 86.94 209 ASP A O 1
ATOM 1670 N N . TYR A 1 210 ? -19.547 -13.297 -13.008 1 90.81 210 TYR A N 1
ATOM 1671 C CA . TYR A 1 210 ? -19.266 -14.18 -11.883 1 90.81 210 TYR A CA 1
ATOM 1672 C C . TYR A 1 210 ? -17.781 -14.531 -11.828 1 90.81 210 TYR A C 1
ATOM 1674 O O . TYR A 1 210 ? -17.062 -14.359 -12.812 1 90.81 210 TYR A O 1
ATOM 1682 N N . TYR A 1 211 ? -17.312 -14.914 -10.742 1 92.62 211 TYR A N 1
ATOM 1683 C CA . TYR A 1 211 ? -15.93 -15.32 -10.539 1 92.62 211 TYR A CA 1
ATOM 1684 C C . TYR A 1 211 ? -15.852 -16.625 -9.742 1 92.62 211 TYR A C 1
ATOM 1686 O O . TYR A 1 211 ? -16.766 -16.953 -8.992 1 92.62 211 TYR A O 1
ATOM 1694 N N . PRO A 1 212 ? -14.789 -17.359 -9.922 1 94.31 212 PRO A N 1
ATOM 1695 C CA . PRO A 1 212 ? -14.672 -18.656 -9.25 1 94.31 212 PRO A CA 1
ATOM 1696 C C . PRO A 1 212 ? -14.07 -18.547 -7.852 1 94.31 212 PRO A C 1
ATOM 1698 O O . PRO A 1 212 ? -13.141 -17.766 -7.637 1 94.31 212 PRO A O 1
ATOM 1701 N N . LYS A 1 213 ? -14.648 -19.234 -6.98 1 93.62 213 LYS A N 1
ATOM 1702 C CA . LYS A 1 213 ? -14.039 -19.547 -5.691 1 93.62 213 LYS A CA 1
ATOM 1703 C C . LYS A 1 213 ? -13.578 -20.984 -5.641 1 93.62 213 LYS A C 1
ATOM 1705 O O . LYS A 1 213 ? -14.391 -21.922 -5.73 1 93.62 213 LYS A O 1
ATOM 1710 N N . ILE A 1 214 ? -12.289 -21.125 -5.527 1 95.81 214 ILE A N 1
ATOM 1711 C CA . ILE A 1 214 ? -11.703 -22.453 -5.57 1 95.81 214 ILE A CA 1
ATOM 1712 C C . ILE A 1 214 ? -11.234 -22.859 -4.176 1 95.81 214 ILE A C 1
ATOM 1714 O O . ILE A 1 214 ? -10.641 -22.062 -3.455 1 95.81 214 ILE A O 1
ATOM 1718 N N . SER A 1 215 ? -11.609 -24.062 -3.818 1 93.69 215 SER A N 1
ATOM 1719 C CA . SER A 1 215 ? -11.125 -24.641 -2.566 1 93.69 215 SER A CA 1
ATOM 1720 C C . SER A 1 215 ? -10.625 -26.062 -2.771 1 93.69 215 SER A C 1
ATOM 1722 O O . SER A 1 215 ? -10.914 -26.688 -3.793 1 93.69 215 SER A O 1
ATOM 1724 N N . GLY A 1 216 ? -9.703 -26.469 -1.891 1 90.19 216 GLY A N 1
ATOM 1725 C CA . GLY A 1 216 ? -9.203 -27.828 -1.982 1 90.19 216 GLY A CA 1
ATOM 1726 C C . GLY A 1 216 ? -7.727 -27.938 -1.661 1 90.19 216 GLY A C 1
ATOM 1727 O O . GLY A 1 216 ? -7.105 -26.984 -1.205 1 90.19 216 GLY A O 1
ATOM 1728 N N . GLY A 1 217 ? -7.309 -29.203 -1.801 1 85.94 217 GLY A N 1
ATOM 1729 C CA . GLY A 1 217 ? -5.914 -29.531 -1.55 1 85.94 217 GLY A CA 1
ATOM 1730 C C . GLY A 1 217 ? -5.367 -30.578 -2.504 1 85.94 217 GLY A C 1
ATOM 1731 O O . GLY A 1 217 ? -5.711 -30.578 -3.688 1 85.94 217 GLY A O 1
ATOM 1732 N N . ILE A 1 218 ? -4.559 -31.391 -1.965 1 85.12 218 ILE A N 1
ATOM 1733 C CA . ILE A 1 218 ? -3.785 -32.281 -2.807 1 85.12 218 ILE A CA 1
ATOM 1734 C C . ILE A 1 218 ? -4.66 -33.469 -3.246 1 85.12 218 ILE A C 1
ATOM 1736 O O . ILE A 1 218 ? -4.332 -34.156 -4.203 1 85.12 218 ILE A O 1
ATOM 1740 N N . HIS A 1 219 ? -5.832 -33.594 -2.639 1 91.62 219 HIS A N 1
ATOM 1741 C CA . HIS A 1 219 ? -6.633 -34.781 -2.951 1 91.62 219 HIS A CA 1
ATOM 1742 C C . HIS A 1 219 ? -7.836 -34.406 -3.812 1 91.62 219 HIS A C 1
ATOM 1744 O O . HIS A 1 219 ? -8.32 -35.219 -4.594 1 91.62 219 HIS A O 1
ATOM 1750 N N . ARG A 1 220 ? -8.312 -33.25 -3.527 1 95.12 220 ARG A N 1
ATOM 1751 C CA . ARG A 1 220 ? -9.492 -32.812 -4.266 1 95.12 220 ARG A CA 1
ATOM 1752 C C . ARG A 1 220 ? -9.617 -31.297 -4.281 1 95.12 220 ARG A C 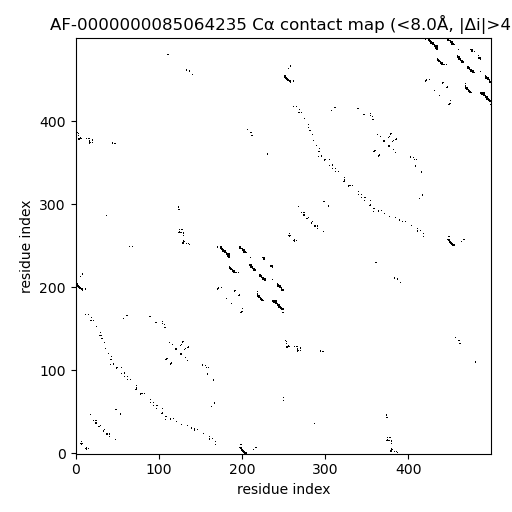1
ATOM 1754 O O . ARG A 1 220 ? -8.953 -30.609 -3.5 1 95.12 220 ARG A O 1
ATOM 1761 N N . PHE A 1 221 ? -10.438 -30.844 -5.191 1 96.44 221 PHE A N 1
ATOM 1762 C CA . PHE A 1 221 ? -10.758 -29.422 -5.203 1 96.44 221 PHE A CA 1
ATOM 1763 C C . PHE A 1 221 ? -12.219 -29.203 -5.578 1 96.44 221 PHE A C 1
ATOM 1765 O O . PHE A 1 221 ? -12.883 -30.125 -6.066 1 96.44 221 PHE A O 1
ATOM 1772 N N . HIS A 1 222 ? -12.68 -28.078 -5.16 1 96.75 222 HIS A N 1
ATOM 1773 C CA . HIS A 1 222 ? -14.047 -27.656 -5.441 1 96.75 222 HIS A CA 1
ATOM 1774 C C . HIS A 1 222 ? -14.07 -26.219 -5.973 1 96.75 222 HIS A C 1
ATOM 1776 O O . HIS A 1 222 ? -13.336 -25.359 -5.488 1 96.75 222 HIS A O 1
ATOM 1782 N N . ILE A 1 223 ? -14.938 -26 -6.965 1 96.38 223 ILE A N 1
ATOM 1783 C CA . ILE A 1 223 ? -15.141 -24.672 -7.531 1 96.38 223 ILE A CA 1
ATOM 1784 C C . ILE A 1 223 ? -16.594 -24.25 -7.359 1 96.38 223 ILE A C 1
ATOM 1786 O O . ILE A 1 223 ? -17.516 -25.031 -7.641 1 96.38 223 ILE A O 1
ATOM 1790 N N . GLN A 1 224 ? -16.75 -23.109 -6.883 1 93.12 224 GLN A N 1
ATOM 1791 C CA . GLN A 1 224 ? -18.062 -22.469 -6.816 1 93.12 224 GLN A CA 1
ATOM 1792 C C . GLN A 1 224 ? -18.047 -21.094 -7.484 1 93.12 224 GLN A C 1
ATOM 1794 O O . GLN A 1 224 ? -17.156 -20.281 -7.207 1 93.12 224 GLN A O 1
ATOM 1799 N N . TRP A 1 225 ? -18.953 -20.875 -8.352 1 92.44 225 TRP A N 1
ATOM 1800 C CA . TRP A 1 225 ? -19.031 -19.578 -9.023 1 92.44 225 TRP A CA 1
ATOM 1801 C C . TRP A 1 225 ? -19.984 -18.641 -8.289 1 92.44 225 TRP A C 1
ATOM 1803 O O . TRP A 1 225 ? -21.125 -19 -7.988 1 92.44 225 TRP A O 1
ATOM 1813 N N . LEU A 1 226 ? -19.422 -17.484 -8.047 1 88.94 226 LEU A N 1
ATOM 1814 C CA . LEU A 1 226 ? -20.188 -16.5 -7.305 1 88.94 226 LEU A CA 1
ATOM 1815 C C . LEU A 1 226 ? -20.484 -15.273 -8.172 1 88.94 226 LEU A C 1
ATOM 1817 O O . LEU A 1 226 ? -19.641 -14.836 -8.945 1 88.94 226 LEU A O 1
ATOM 1821 N N . PRO A 1 227 ? -21.672 -14.773 -7.988 1 87.19 227 PRO A N 1
ATOM 1822 C CA . PRO A 1 227 ? -21.969 -13.523 -8.695 1 87.19 227 PRO A CA 1
ATOM 1823 C C . PRO A 1 227 ? -21.266 -12.312 -8.07 1 87.19 227 PRO A C 1
ATOM 1825 O O . PRO A 1 227 ? -21 -12.305 -6.867 1 87.19 227 PRO A O 1
ATOM 1828 N N . TRP A 1 228 ? -20.547 -11.32 -8.719 1 79.31 228 TRP A N 1
ATOM 1829 C CA . TRP A 1 228 ? -19.938 -10.117 -8.164 1 79.31 228 TRP A CA 1
ATOM 1830 C C . TRP A 1 228 ? -20.969 -9.266 -7.438 1 79.31 228 TRP A C 1
ATOM 1832 O O . TRP A 1 228 ? -20.719 -8.766 -6.34 1 79.31 228 TRP A O 1
ATOM 1842 N N . LEU A 1 229 ? -22.172 -8.586 -7.875 1 61.25 229 LEU A N 1
ATOM 1843 C CA . LEU A 1 229 ? -23.062 -7.535 -7.402 1 61.25 229 LEU A CA 1
ATOM 1844 C C . LEU A 1 229 ? -23.781 -7.973 -6.133 1 61.25 229 LEU A C 1
ATOM 1846 O O . LEU A 1 229 ? -24.5 -7.18 -5.516 1 61.25 229 LEU A O 1
ATOM 1850 N N . ASP A 1 230 ? -23.891 -9.227 -5.605 1 53.78 230 ASP A N 1
ATOM 1851 C CA . ASP A 1 230 ? -25 -9.453 -4.688 1 53.78 230 ASP A CA 1
ATOM 1852 C C . ASP A 1 230 ? -24.609 -9.102 -3.252 1 53.78 230 ASP A C 1
ATOM 1854 O O . ASP A 1 230 ? -23.656 -9.664 -2.703 1 53.78 230 ASP A O 1
ATOM 1858 N N . GLN A 1 231 ? -24.531 -7.898 -2.748 1 52.66 231 GLN A N 1
ATOM 1859 C CA . GLN A 1 231 ? -24.422 -7.461 -1.36 1 52.66 231 GLN A CA 1
ATOM 1860 C C . GLN A 1 231 ? -24.797 -8.586 -0.4 1 52.66 231 GLN A C 1
ATOM 1862 O O . GLN A 1 231 ? -24.453 -8.539 0.784 1 52.66 231 GLN A O 1
ATOM 1867 N N . GLY A 1 232 ? -25.578 -9.531 -0.983 1 48.59 232 GLY A N 1
ATOM 1868 C CA . GLY A 1 232 ? -26.094 -10.586 -0.113 1 48.59 232 GLY A CA 1
ATOM 1869 C C . GLY A 1 232 ? -25.422 -11.93 -0.348 1 48.59 232 GLY A C 1
ATOM 1870 O O . GLY A 1 232 ? -24.391 -12.008 -1.01 1 48.59 232 GLY A O 1
ATOM 1871 N N . THR A 1 233 ? -25.859 -12.945 0.534 1 52.47 233 THR A N 1
ATOM 1872 C CA . THR A 1 233 ? -25.469 -14.344 0.401 1 52.47 233 THR A CA 1
ATOM 1873 C C . THR A 1 233 ? -25.422 -14.758 -1.067 1 52.47 233 THR A C 1
ATOM 1875 O O . THR A 1 233 ? -26.453 -14.812 -1.731 1 52.47 233 THR A O 1
ATOM 1878 N N . ALA A 1 234 ? -24.406 -14.328 -1.585 1 54.41 234 ALA A N 1
ATOM 1879 C CA . ALA A 1 234 ? -24.281 -14.602 -3.014 1 54.41 234 ALA A CA 1
ATOM 1880 C C . ALA A 1 234 ? -24.719 -16.016 -3.346 1 54.41 234 ALA A C 1
ATOM 1882 O O . ALA A 1 234 ? -24.203 -16.984 -2.795 1 54.41 234 ALA A O 1
ATOM 1883 N N . ARG A 1 235 ? -26 -16.266 -3.623 1 60.09 235 ARG A N 1
ATOM 1884 C CA . ARG A 1 235 ? -26.438 -17.562 -4.125 1 60.09 235 ARG A CA 1
ATOM 1885 C C . ARG A 1 235 ? -25.672 -17.953 -5.391 1 60.09 235 ARG A C 1
ATOM 1887 O O . ARG A 1 235 ? -25.422 -17.094 -6.254 1 60.09 235 ARG A O 1
ATOM 1894 N N . ALA A 1 236 ? -25.031 -19.109 -5.328 1 66.38 236 ALA A N 1
ATOM 1895 C CA . ALA A 1 236 ? -24.359 -19.703 -6.488 1 66.38 236 ALA A CA 1
ATOM 1896 C C . ALA A 1 236 ? -25.219 -19.547 -7.742 1 66.38 236 ALA A C 1
ATOM 1898 O O . ALA A 1 236 ? -26.453 -19.516 -7.664 1 66.38 236 ALA A O 1
ATOM 1899 N N . ILE A 1 237 ? -24.484 -19.281 -8.805 1 78.75 237 ILE A N 1
ATOM 1900 C CA . ILE A 1 237 ? -25.141 -19.25 -10.109 1 78.75 237 ILE A CA 1
ATOM 1901 C C . ILE A 1 237 ? -25.844 -20.578 -10.383 1 78.75 237 ILE A C 1
ATOM 1903 O O . ILE A 1 237 ? -25.312 -21.641 -10.078 1 78.75 237 ILE A O 1
ATOM 1907 N N . GLU A 1 238 ? -27.047 -20.5 -10.75 1 80.69 238 GLU A N 1
ATOM 1908 C CA . GLU A 1 238 ? -27.844 -21.703 -10.992 1 80.69 238 GLU A CA 1
ATOM 1909 C C . GLU A 1 238 ? -27.656 -22.203 -12.422 1 80.69 238 GLU A C 1
ATOM 1911 O O . GLU A 1 238 ? -27.922 -23.375 -12.711 1 80.69 238 GLU A O 1
ATOM 1916 N N . SER A 1 239 ? -27.047 -21.453 -13.234 1 85.69 239 SER A N 1
ATOM 1917 C CA . SER A 1 239 ? -26.891 -21.859 -14.625 1 85.69 239 SER A CA 1
ATOM 1918 C C . SER A 1 239 ? -25.625 -22.688 -14.812 1 85.69 239 SER A C 1
ATOM 1920 O O . SER A 1 239 ? -24.75 -22.688 -13.953 1 85.69 239 SER A O 1
ATOM 1922 N N . THR A 1 240 ? -25.672 -23.469 -15.828 1 92.94 240 THR A N 1
ATOM 1923 C CA . THR A 1 240 ? -24.484 -24.234 -16.188 1 92.94 240 THR A CA 1
ATOM 1924 C C . THR A 1 240 ? -23.391 -23.312 -16.719 1 92.94 240 THR A C 1
ATOM 1926 O O . THR A 1 240 ? -23.625 -22.484 -17.594 1 92.94 240 THR A O 1
ATOM 1929 N N . ILE A 1 241 ? -22.25 -23.469 -16.172 1 94.19 241 ILE A N 1
ATOM 1930 C CA . ILE A 1 241 ? -21.109 -22.656 -16.578 1 94.19 241 ILE A CA 1
ATOM 1931 C C . ILE A 1 241 ? -20.109 -23.516 -17.359 1 94.19 241 ILE A C 1
ATOM 1933 O O . ILE A 1 241 ? -19.75 -24.609 -16.906 1 94.19 241 ILE A O 1
ATOM 1937 N N . LYS A 1 242 ? -19.703 -23.047 -18.484 1 95.25 242 LYS A N 1
ATOM 1938 C CA . LYS A 1 242 ? -18.656 -23.703 -19.266 1 95.25 242 LYS A CA 1
ATOM 1939 C C . LYS A 1 242 ? -17.328 -23 -19.094 1 95.25 242 LYS A C 1
ATOM 1941 O O . LYS A 1 242 ? -17.25 -21.766 -19.141 1 95.25 242 LYS A O 1
ATOM 1946 N N . PHE A 1 243 ? -16.359 -23.781 -18.828 1 96.44 243 PHE A N 1
ATOM 1947 C CA . PHE A 1 243 ? -15.023 -23.219 -18.641 1 96.44 243 PHE A CA 1
ATOM 1948 C C . PHE A 1 243 ? -13.945 -24.234 -19.016 1 96.44 243 PHE A C 1
ATOM 1950 O O . PHE A 1 243 ? -14.25 -25.406 -19.281 1 96.44 243 PHE A O 1
ATOM 1957 N N . ARG A 1 244 ? -12.766 -23.688 -19.141 1 97.88 244 ARG A N 1
ATOM 1958 C CA . ARG A 1 244 ? -11.617 -24.562 -19.328 1 97.88 244 ARG A CA 1
ATOM 1959 C C . ARG A 1 244 ? -10.844 -24.734 -18.016 1 97.88 244 ARG A C 1
ATOM 1961 O O . ARG A 1 244 ? -10.625 -23.766 -17.297 1 97.88 244 ARG A O 1
ATOM 1968 N N . LEU A 1 245 ? -10.523 -25.984 -17.719 1 97.81 245 LEU A N 1
ATOM 1969 C CA . LEU A 1 245 ? -9.773 -26.344 -16.531 1 97.81 245 LEU A CA 1
ATOM 1970 C C . LEU A 1 245 ? -8.359 -26.797 -16.891 1 97.81 245 LEU A C 1
ATOM 1972 O O . LEU A 1 245 ? -8.18 -27.703 -17.703 1 97.81 245 LEU A O 1
ATOM 1976 N N . GLY A 1 246 ? -7.418 -26.047 -16.359 1 97.31 246 GLY A N 1
ATOM 1977 C CA . GLY A 1 246 ? -6.023 -26.438 -16.5 1 97.31 246 GLY A CA 1
ATOM 1978 C C . GLY A 1 246 ? -5.406 -26.938 -15.211 1 97.31 246 GLY A C 1
ATOM 1979 O O . GLY A 1 246 ? -5.5 -26.266 -14.18 1 97.31 246 GLY A O 1
ATOM 1980 N N . LEU A 1 247 ? -4.785 -28.156 -15.234 1 96.38 247 LEU A N 1
ATOM 1981 C CA . LEU A 1 247 ? -4.035 -28.703 -14.109 1 96.38 247 LEU A CA 1
ATOM 1982 C C . LEU A 1 247 ? -2.555 -28.828 -14.461 1 96.38 247 LEU A C 1
ATOM 1984 O O . LEU A 1 247 ? -2.199 -29.438 -15.477 1 96.38 247 LEU A O 1
ATOM 1988 N N . SER A 1 248 ? -1.752 -28.156 -13.672 1 95.19 248 SER A N 1
ATOM 1989 C CA . SER A 1 248 ? -0.323 -28.234 -13.953 1 95.19 248 SER A CA 1
ATOM 1990 C C . SER A 1 248 ? 0.17 -29.688 -13.938 1 95.19 248 SER A C 1
ATOM 1992 O O . SER A 1 248 ? -0.271 -30.484 -13.109 1 95.19 248 SER A O 1
ATOM 1994 N N . ALA A 1 249 ? 1.028 -30.016 -14.852 1 86.44 249 ALA A N 1
ATOM 1995 C CA . ALA A 1 249 ? 1.47 -31.391 -15.031 1 86.44 249 ALA A CA 1
ATOM 1996 C C . ALA A 1 249 ? 2.863 -31.609 -14.453 1 86.44 249 ALA A C 1
ATOM 1998 O O . ALA A 1 249 ? 3.342 -32.75 -14.367 1 86.44 249 ALA A O 1
ATOM 1999 N N . LEU A 1 250 ? 3.379 -30.469 -14.172 1 83.62 250 LEU A N 1
ATOM 2000 C CA . LEU A 1 250 ? 4.727 -30.547 -13.617 1 83.62 250 LEU A CA 1
ATOM 2001 C C . LEU A 1 250 ? 4.711 -30.297 -12.109 1 83.62 250 LEU A C 1
ATOM 2003 O O . LEU A 1 250 ? 3.844 -29.594 -11.602 1 83.62 250 LEU A O 1
ATOM 2007 N N . MET B 1 1 ? 10.977 25.078 -3.734 1 90.25 1 MET B N 1
ATOM 2008 C CA . MET B 1 1 ? 11.094 25.062 -2.279 1 90.25 1 MET B CA 1
ATOM 2009 C C . MET B 1 1 ? 10.477 23.797 -1.701 1 90.25 1 MET B C 1
ATOM 2011 O O . MET B 1 1 ? 9.461 23.312 -2.197 1 90.25 1 MET B O 1
ATOM 2015 N N . ALA B 1 2 ? 11.227 23.25 -0.735 1 94.44 2 ALA B N 1
ATOM 2016 C CA . ALA B 1 2 ? 10.727 22.078 -0.02 1 94.44 2 ALA B CA 1
ATOM 2017 C C . ALA B 1 2 ? 10.008 22.484 1.264 1 94.44 2 ALA B C 1
ATOM 2019 O O . ALA B 1 2 ? 10.469 23.375 1.984 1 94.44 2 ALA B O 1
ATOM 2020 N N . VAL B 1 3 ? 8.938 21.844 1.522 1 96.06 3 VAL B N 1
ATOM 2021 C CA . VAL B 1 3 ? 8.172 22.141 2.725 1 96.06 3 VAL B CA 1
ATOM 2022 C C . VAL B 1 3 ? 8.016 20.891 3.572 1 96.06 3 VAL B C 1
ATOM 2024 O O . VAL B 1 3 ? 7.684 19.812 3.055 1 96.06 3 VAL B O 1
ATOM 2027 N N . TYR B 1 4 ? 8.32 21 4.812 1 97 4 TYR B N 1
ATOM 2028 C CA . TYR B 1 4 ? 8.133 19.938 5.785 1 97 4 TYR B CA 1
ATOM 2029 C C . TYR B 1 4 ? 7.164 20.359 6.883 1 97 4 TYR B C 1
ATOM 2031 O O . TYR B 1 4 ? 7.195 21.5 7.344 1 97 4 TYR B O 1
ATOM 2039 N N . GLU B 1 5 ? 6.355 19.438 7.27 1 97.56 5 GLU B N 1
ATOM 2040 C CA . GLU B 1 5 ? 5.363 19.719 8.305 1 97.56 5 GLU B CA 1
ATOM 2041 C C . GLU B 1 5 ? 5.488 18.734 9.461 1 97.56 5 GLU B C 1
ATOM 2043 O O . GLU B 1 5 ? 5.777 17.562 9.258 1 97.56 5 GLU B O 1
ATOM 2048 N N . HIS B 1 6 ? 5.27 19.219 10.672 1 97.38 6 HIS B N 1
ATOM 2049 C CA . HIS B 1 6 ? 5.312 18.406 11.883 1 97.38 6 HIS B CA 1
ATOM 2050 C C . HIS B 1 6 ? 4.195 18.797 12.844 1 97.38 6 HIS B C 1
ATOM 2052 O O . HIS B 1 6 ? 4.102 19.953 13.266 1 97.38 6 HIS B O 1
ATOM 2058 N N . PRO B 1 7 ? 3.398 17.797 13.219 1 97.12 7 PRO B N 1
ATOM 2059 C CA . PRO B 1 7 ? 2.311 18.062 14.164 1 97.12 7 PRO B CA 1
ATOM 2060 C C . PRO B 1 7 ? 2.797 18.172 15.609 1 97.12 7 PRO B C 1
ATOM 2062 O O . PRO B 1 7 ? 3.641 17.391 16.047 1 97.12 7 PRO B O 1
ATOM 2065 N N . LEU B 1 8 ? 2.283 19.109 16.328 1 94.62 8 LEU B N 1
ATOM 2066 C CA . LEU B 1 8 ? 2.67 19.281 17.719 1 94.62 8 LEU B CA 1
ATOM 2067 C C . LEU B 1 8 ? 1.599 18.719 18.656 1 94.62 8 LEU B C 1
ATOM 2069 O O . LEU B 1 8 ? 1.808 18.641 19.859 1 94.62 8 LEU B O 1
ATOM 2073 N N . HIS B 1 9 ? 0.444 18.375 18.094 1 91.25 9 HIS B N 1
ATOM 2074 C CA . HIS B 1 9 ? -0.624 17.734 18.859 1 91.25 9 HIS B CA 1
ATOM 2075 C C . HIS B 1 9 ? -1.212 16.547 18.094 1 91.25 9 HIS B C 1
ATOM 2077 O O . HIS B 1 9 ? -1.065 16.469 16.859 1 91.25 9 HIS B O 1
ATOM 2083 N N . GLU B 1 10 ? -1.83 15.695 18.812 1 93.38 10 GLU B N 1
ATOM 2084 C CA . GLU B 1 10 ? -2.338 14.453 18.25 1 93.38 10 GLU B CA 1
ATOM 2085 C C . GLU B 1 10 ? -3.387 14.711 17.172 1 93.38 10 GLU B C 1
ATOM 2087 O O . GLU B 1 10 ? -3.484 13.969 16.203 1 93.38 10 GLU B O 1
ATOM 2092 N N . ARG B 1 11 ? -4.086 15.719 17.375 1 94.81 11 ARG B N 1
ATOM 2093 C CA . ARG B 1 11 ? -5.113 16.047 16.375 1 94.81 11 ARG B CA 1
ATOM 2094 C C . ARG B 1 11 ? -4.484 16.391 15.031 1 94.81 11 ARG B C 1
ATOM 2096 O O . ARG B 1 11 ? -4.93 15.906 13.992 1 94.81 11 ARG B O 1
ATOM 2103 N N . ALA B 1 12 ? -3.51 17.219 15.062 1 96.69 12 ALA B N 1
ATOM 2104 C CA . ALA B 1 12 ? -2.822 17.578 13.828 1 96.69 12 ALA B CA 1
ATOM 2105 C C . ALA B 1 12 ? -2.164 16.375 13.188 1 96.69 12 ALA B C 1
ATOM 2107 O O . ALA B 1 12 ? -2.156 16.234 11.961 1 96.69 12 ALA B O 1
ATOM 2108 N N . ARG B 1 13 ? -1.621 15.531 14.07 1 97.06 13 ARG B N 1
ATOM 2109 C CA . ARG B 1 13 ? -1.014 14.305 13.562 1 97.06 13 ARG B CA 1
ATOM 2110 C C . ARG B 1 13 ? -2.039 13.445 12.828 1 97.06 13 ARG B C 1
ATOM 2112 O O . ARG B 1 13 ? -1.772 12.961 11.727 1 97.06 13 ARG B O 1
ATOM 2119 N N . LEU B 1 14 ? -3.15 13.297 13.461 1 97.5 14 LEU B N 1
ATOM 2120 C CA . LEU B 1 14 ? -4.238 12.523 12.875 1 97.5 14 LEU B CA 1
ATOM 2121 C C . LEU B 1 14 ? -4.637 13.094 11.516 1 97.5 14 LEU B C 1
ATOM 2123 O O . LEU B 1 14 ? -4.809 12.352 10.547 1 97.5 14 LEU B O 1
ATOM 2127 N N . LEU B 1 15 ? -4.742 14.391 11.414 1 98.5 15 LEU B N 1
ATOM 2128 C CA . LEU B 1 15 ? -5.188 15.055 10.195 1 98.5 15 LEU B CA 1
ATOM 2129 C C . LEU B 1 15 ? -4.141 14.93 9.094 1 98.5 15 LEU B C 1
ATOM 2131 O O . LEU B 1 15 ? -4.48 14.711 7.926 1 98.5 15 LEU B O 1
ATOM 2135 N N . LEU B 1 16 ? -2.912 15.039 9.43 1 98.25 16 LEU B N 1
ATOM 2136 C CA . LEU B 1 16 ? -1.843 14.891 8.453 1 98.25 16 LEU B CA 1
ATOM 2137 C C . LEU B 1 16 ? -1.79 13.461 7.918 1 98.25 16 LEU B C 1
ATOM 2139 O O . LEU B 1 16 ? -1.571 13.242 6.727 1 98.25 16 LEU B O 1
ATOM 2143 N N . ARG B 1 17 ? -2.002 12.523 8.812 1 97.75 17 ARG B N 1
ATOM 2144 C CA . ARG B 1 17 ? -2.027 11.125 8.398 1 97.75 17 ARG B CA 1
ATOM 2145 C C . ARG B 1 17 ? -3.219 10.836 7.488 1 97.75 17 ARG B C 1
ATOM 2147 O O . ARG B 1 17 ? -3.08 10.156 6.473 1 97.75 17 ARG B O 1
ATOM 2154 N N . LEU B 1 18 ?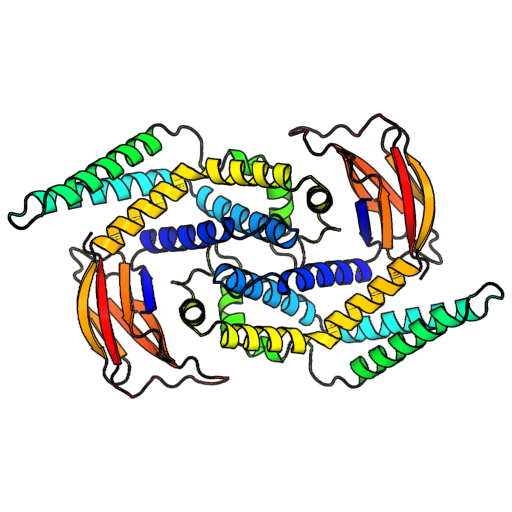 -4.324 11.414 7.879 1 98.06 18 LEU B N 1
ATOM 2155 C CA . LEU B 1 18 ? -5.508 11.281 7.035 1 98.06 18 LEU B CA 1
ATOM 2156 C C . LEU B 1 18 ? -5.246 11.852 5.641 1 98.06 18 LEU B C 1
ATOM 2158 O O . LEU B 1 18 ? -5.551 11.195 4.637 1 98.06 18 LEU B O 1
ATOM 2162 N N . GLU B 1 19 ? -4.711 12.969 5.602 1 97.44 19 GLU B N 1
ATOM 2163 C CA . GLU B 1 19 ? -4.395 13.609 4.328 1 97.44 19 GLU B CA 1
ATOM 2164 C C . GLU B 1 19 ? -3.479 12.734 3.479 1 97.44 19 GLU B C 1
ATOM 2166 O O . GLU B 1 19 ? -3.68 12.609 2.27 1 97.44 19 GLU B O 1
ATOM 2171 N N . SER B 1 20 ? -2.535 12.227 4.133 1 94.94 20 SER B N 1
ATOM 2172 C CA . SER B 1 20 ? -1.579 11.367 3.436 1 94.94 20 SER B CA 1
ATOM 2173 C C . SER B 1 20 ? -2.266 10.156 2.82 1 94.94 20 SER B C 1
ATOM 2175 O O . SER B 1 20 ? -1.959 9.766 1.692 1 94.9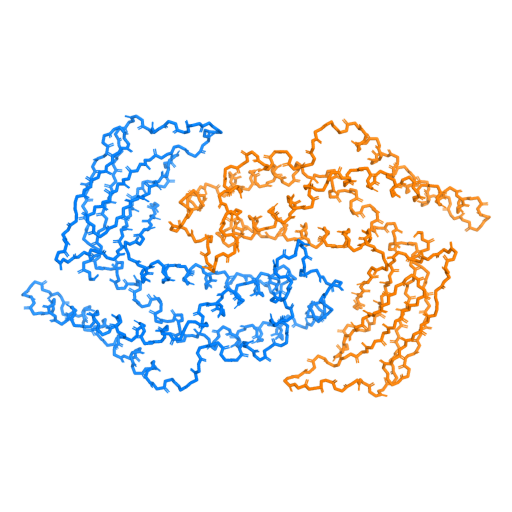4 20 SER B O 1
ATOM 2177 N N . VAL B 1 21 ? -3.158 9.531 3.508 1 95.56 21 VAL B N 1
ATOM 2178 C CA . VAL B 1 21 ? -3.842 8.344 3.018 1 95.56 21 VAL B CA 1
ATOM 2179 C C . VAL B 1 21 ? -4.789 8.719 1.881 1 95.56 21 VAL B C 1
ATOM 2181 O O . VAL B 1 21 ? -4.859 8.023 0.866 1 95.56 21 VAL B O 1
ATOM 2184 N N . PHE B 1 22 ? -5.484 9.844 2.018 1 95.25 22 PHE B N 1
ATOM 2185 C CA . PHE B 1 22 ? -6.367 10.297 0.95 1 95.25 22 PHE B CA 1
ATOM 2186 C C . PHE B 1 22 ? -5.582 10.562 -0.328 1 95.25 22 PHE B C 1
ATOM 2188 O O . PHE B 1 22 ? -6.082 10.336 -1.431 1 95.25 22 PHE B O 1
ATOM 2195 N N . ALA B 1 23 ? -4.41 11.023 -0.16 1 91.25 23 ALA B N 1
ATOM 2196 C CA . ALA B 1 23 ? -3.57 11.328 -1.316 1 91.25 23 ALA B CA 1
ATOM 2197 C C . ALA B 1 23 ? -3.234 10.062 -2.098 1 91.25 23 ALA B C 1
ATOM 2199 O O . ALA B 1 23 ? -2.908 10.125 -3.285 1 91.25 23 ALA B O 1
ATOM 2200 N N . GLN B 1 24 ? -3.348 8.953 -1.454 1 87.62 24 GLN B N 1
ATOM 2201 C CA . GLN B 1 24 ? -3.033 7.688 -2.104 1 87.62 24 GLN B CA 1
ATOM 2202 C C . GLN B 1 24 ? -4.203 7.207 -2.959 1 87.62 24 GLN B C 1
ATOM 2204 O O . GLN B 1 24 ? -4.043 6.301 -3.779 1 87.62 24 GLN B O 1
ATOM 2209 N N . LEU B 1 25 ? -5.402 7.633 -2.678 1 88.25 25 LEU B N 1
ATOM 2210 C CA . LEU B 1 25 ? -6.578 7.195 -3.422 1 88.25 25 LEU B CA 1
ATOM 2211 C C . LEU B 1 25 ? -6.605 7.824 -4.812 1 88.25 25 LEU B C 1
ATOM 2213 O O . LEU B 1 25 ? -7.273 7.312 -5.715 1 88.25 25 LEU B O 1
ATOM 2217 N N . GLN B 1 26 ? -6.051 8.953 -5.137 1 67.81 26 GLN B N 1
ATOM 2218 C CA . GLN B 1 26 ? -6.121 9.727 -6.375 1 67.81 26 GLN B CA 1
ATOM 2219 C C . GLN B 1 26 ? -5.223 9.117 -7.449 1 67.81 26 GLN B C 1
ATOM 2221 O O . GLN B 1 26 ? -5.395 9.391 -8.641 1 67.81 26 GLN B O 1
ATOM 2226 N N . GLN B 1 27 ? -4.402 8.164 -7.09 1 58.72 27 GLN B N 1
ATOM 2227 C CA . GLN B 1 27 ? -3.299 7.828 -7.984 1 58.72 27 GLN B CA 1
ATOM 2228 C C . GLN B 1 27 ? -3.758 6.895 -9.102 1 58.72 27 GLN B C 1
ATOM 2230 O O . GLN B 1 27 ? -4.68 6.098 -8.914 1 58.72 27 GLN B O 1
ATOM 2235 N N . GLY B 1 28 ? -3.738 6.91 -10.344 1 57.72 28 GLY B N 1
ATOM 2236 C CA . GLY B 1 28 ? -3.748 6.488 -11.742 1 57.72 28 GLY B CA 1
ATOM 2237 C C . GLY B 1 28 ? -4.852 5.496 -12.055 1 57.72 28 GLY B C 1
ATOM 2238 O O . GLY B 1 28 ? -5.715 5.23 -11.211 1 57.72 28 GLY B O 1
ATOM 2239 N N . PRO B 1 29 ? -4.812 5.094 -13.258 1 58.91 29 PRO B N 1
ATOM 2240 C CA . PRO B 1 29 ? -5.777 4.16 -13.844 1 58.91 29 PRO B CA 1
ATOM 2241 C C . PRO B 1 29 ? -5.953 2.893 -13.008 1 58.91 29 PRO B C 1
ATOM 2243 O O . PRO B 1 29 ? -5.027 2.48 -12.305 1 58.91 29 PRO B O 1
ATOM 2246 N N . ALA B 1 30 ? -7.176 2.41 -12.922 1 60.31 30 ALA B N 1
ATOM 2247 C CA . ALA B 1 30 ? -7.625 1.244 -12.164 1 60.31 30 ALA B CA 1
ATOM 2248 C C . ALA B 1 30 ? -6.938 -0.027 -12.656 1 60.31 30 ALA B C 1
ATOM 2250 O O . ALA B 1 30 ? -7.578 -0.898 -13.25 1 60.31 30 ALA B O 1
ATOM 2251 N N . ASP B 1 31 ? -5.621 -0.071 -12.703 1 64.81 31 ASP B N 1
ATOM 2252 C CA . ASP B 1 31 ? -5 -1.373 -12.922 1 64.81 31 ASP B CA 1
ATOM 2253 C C . ASP B 1 31 ? -4.832 -2.129 -11.602 1 64.81 31 ASP B C 1
ATOM 2255 O O . ASP B 1 31 ? -5.277 -1.661 -10.555 1 64.81 31 ASP B O 1
ATOM 2259 N N . ALA B 1 32 ? -4.445 -3.352 -11.734 1 62.62 32 ALA B N 1
ATOM 2260 C CA . ALA B 1 32 ? -4.426 -4.266 -10.594 1 62.62 32 ALA B CA 1
ATOM 2261 C C . ALA B 1 32 ? -3.65 -3.668 -9.422 1 62.62 32 ALA B C 1
ATOM 2263 O O . ALA B 1 32 ? -4.078 -3.768 -8.273 1 62.62 32 ALA B O 1
ATOM 2264 N N . GLY B 1 33 ? -2.561 -3.096 -9.742 1 66.81 33 GLY B N 1
ATOM 2265 C CA . GLY B 1 33 ? -1.777 -2.455 -8.703 1 66.81 33 GLY B CA 1
ATOM 2266 C C . GLY B 1 33 ? -2.502 -1.301 -8.031 1 66.81 33 GLY B C 1
ATOM 2267 O O . GLY B 1 33 ? -2.449 -1.15 -6.812 1 66.81 33 GLY B O 1
ATOM 2268 N N . CYS B 1 34 ? -3.283 -0.738 -8.773 1 75.56 34 CYS B N 1
ATOM 2269 C CA . CYS B 1 34 ? -4.066 0.385 -8.273 1 75.56 34 CYS B CA 1
ATOM 2270 C C . CYS B 1 34 ? -5.156 -0.091 -7.32 1 75.56 34 CYS B C 1
ATOM 2272 O O . CYS B 1 34 ? -5.387 0.521 -6.273 1 75.56 34 CYS B O 1
ATOM 2274 N N . LEU B 1 35 ? -5.613 -1.312 -7.676 1 86.75 35 LEU B N 1
ATOM 2275 C CA . LEU B 1 35 ? -6.711 -1.815 -6.855 1 86.75 35 LEU B CA 1
ATOM 2276 C C . LEU B 1 35 ? -6.203 -2.273 -5.492 1 86.75 35 LEU B C 1
ATOM 2278 O O . LEU B 1 35 ? -6.832 -1.998 -4.465 1 86.75 35 LEU B O 1
ATOM 2282 N N . ARG B 1 36 ? -5.117 -2.939 -5.473 1 89.75 36 ARG B N 1
ATOM 2283 C CA . ARG B 1 36 ? -4.527 -3.395 -4.215 1 89.75 36 ARG B CA 1
ATOM 2284 C C . ARG B 1 36 ? -4.168 -2.213 -3.32 1 89.75 36 ARG B C 1
ATOM 2286 O O . ARG B 1 36 ? -4.406 -2.246 -2.111 1 89.75 36 ARG B O 1
ATOM 2293 N N . ASN B 1 37 ? -3.662 -1.207 -3.924 1 88.44 37 ASN B N 1
ATOM 2294 C CA . ASN B 1 37 ? -3.324 0.005 -3.184 1 88.44 37 ASN B CA 1
ATOM 2295 C C . ASN B 1 37 ? -4.57 0.687 -2.625 1 88.44 37 ASN B C 1
ATOM 2297 O O . ASN B 1 37 ? -4.555 1.187 -1.499 1 88.44 37 ASN B O 1
ATOM 2301 N N . ALA B 1 38 ? -5.559 0.712 -3.455 1 91.44 38 ALA B N 1
ATOM 2302 C CA . ALA B 1 38 ? -6.816 1.309 -3.01 1 91.44 38 ALA B CA 1
ATOM 2303 C C . ALA B 1 38 ? -7.387 0.557 -1.811 1 91.44 38 ALA B C 1
ATOM 2305 O O . ALA B 1 38 ? -7.855 1.172 -0.85 1 91.44 38 ALA B O 1
ATOM 2306 N N . LEU B 1 39 ? -7.32 -0.756 -1.859 1 93.12 39 LEU B N 1
ATOM 2307 C CA . LEU B 1 39 ? -7.836 -1.567 -0.762 1 93.12 39 LEU B CA 1
ATOM 2308 C C . LEU B 1 39 ? -7.07 -1.288 0.527 1 93.12 39 LEU B C 1
ATOM 2310 O O . LEU B 1 39 ? -7.668 -1.192 1.602 1 93.12 39 LEU B O 1
ATOM 2314 N N . ARG B 1 40 ? -5.809 -1.132 0.4 1 93 40 ARG B N 1
ATOM 2315 C CA . ARG B 1 40 ? -4.996 -0.793 1.564 1 93 40 ARG B CA 1
ATOM 2316 C C . ARG B 1 40 ? -5.383 0.573 2.123 1 93 40 ARG B C 1
ATOM 2318 O O . ARG B 1 40 ? -5.59 0.721 3.328 1 93 40 ARG B O 1
ATOM 2325 N N . ALA B 1 41 ? -5.465 1.536 1.284 1 94.31 41 ALA B N 1
ATOM 2326 C CA . ALA B 1 41 ? -5.797 2.898 1.692 1 94.31 41 ALA B CA 1
ATOM 2327 C C . ALA B 1 41 ? -7.172 2.957 2.352 1 94.31 41 ALA B C 1
ATOM 2329 O O . ALA B 1 41 ? -7.336 3.574 3.404 1 94.31 41 ALA B O 1
ATOM 2330 N N . TYR B 1 42 ? -8.102 2.279 1.771 1 96.19 42 TYR B N 1
ATOM 2331 C CA . TYR B 1 42 ? -9.445 2.312 2.326 1 96.19 42 TYR B CA 1
ATOM 2332 C C . TYR B 1 42 ? -9.5 1.604 3.674 1 96.19 42 TYR B C 1
ATOM 2334 O O . TYR B 1 42 ? -10.258 2.004 4.562 1 96.19 42 TYR B O 1
ATOM 2342 N N . ASN B 1 43 ? -8.773 0.548 3.766 1 96.88 43 ASN B N 1
ATOM 2343 C CA . ASN B 1 43 ? -8.719 -0.098 5.074 1 96.88 43 ASN B CA 1
ATOM 2344 C C . ASN B 1 43 ? -8.086 0.812 6.121 1 96.88 43 ASN B C 1
ATOM 2346 O O . ASN B 1 43 ? -8.531 0.853 7.266 1 96.88 43 ASN B O 1
ATOM 2350 N N . GLU B 1 44 ? -7.109 1.534 5.742 1 96.81 44 GLU B N 1
ATOM 2351 C CA . GLU B 1 44 ? -6.52 2.498 6.668 1 96.81 44 GLU B CA 1
ATOM 2352 C C . GLU B 1 44 ? -7.52 3.586 7.043 1 96.81 44 GLU B C 1
ATOM 2354 O O . GLU B 1 44 ? -7.609 3.975 8.211 1 96.81 44 GLU B O 1
ATOM 2359 N N . LEU B 1 45 ? -8.211 4.043 6.082 1 98.19 45 LEU B N 1
ATOM 2360 C CA . LEU B 1 45 ? -9.219 5.062 6.348 1 98.19 45 LEU B CA 1
ATOM 2361 C C . LEU B 1 45 ? -10.297 4.527 7.281 1 98.19 45 LEU B C 1
ATOM 2363 O O . LEU B 1 45 ? -10.789 5.25 8.148 1 98.19 45 LEU B O 1
ATOM 2367 N N . LEU B 1 46 ? -10.617 3.287 7.105 1 97.81 46 LEU B N 1
ATOM 2368 C CA . LEU B 1 46 ? -11.602 2.668 7.988 1 97.81 46 LEU B CA 1
ATOM 2369 C C . LEU B 1 46 ? -11.078 2.602 9.422 1 97.81 46 LEU B C 1
ATOM 2371 O O . LEU B 1 46 ? -11.859 2.727 10.375 1 97.81 46 LEU B O 1
ATOM 2375 N N . ASP B 1 47 ? -9.836 2.381 9.555 1 97.5 47 ASP B N 1
ATOM 2376 C CA . ASP B 1 47 ? -9.242 2.402 10.891 1 97.5 47 ASP B CA 1
ATOM 2377 C C . ASP B 1 47 ? -9.453 3.756 11.562 1 97.5 47 ASP B C 1
ATOM 2379 O O . ASP B 1 47 ? -9.758 3.82 12.75 1 97.5 47 ASP B O 1
ATOM 2383 N N . PHE B 1 48 ? -9.305 4.836 10.812 1 97.88 48 PHE B N 1
ATOM 2384 C CA . PHE B 1 48 ? -9.586 6.164 11.352 1 97.88 48 PHE B CA 1
ATOM 2385 C C . PHE B 1 48 ? -11.055 6.297 11.734 1 97.88 48 PHE B C 1
ATOM 2387 O O . PHE B 1 48 ? -11.375 6.809 12.805 1 97.88 48 PHE B O 1
ATOM 2394 N N . CYS B 1 49 ? -11.859 5.777 10.852 1 97.56 49 CYS B N 1
ATOM 2395 C CA . CYS B 1 49 ? -13.305 5.922 11.016 1 97.56 49 CYS B CA 1
ATOM 2396 C C . CYS B 1 49 ? -13.805 5.133 12.211 1 97.56 49 CYS B C 1
ATOM 2398 O O . CYS B 1 49 ? -14.898 5.391 12.719 1 97.56 49 CYS B O 1
ATOM 2400 N N . SER B 1 50 ? -13.062 4.172 12.602 1 95.5 50 SER B N 1
ATOM 2401 C CA . SER B 1 50 ? -13.469 3.328 13.719 1 95.5 50 SER B CA 1
ATOM 2402 C C . SER B 1 50 ? -13.367 4.078 15.047 1 95.5 50 SER B C 1
ATOM 2404 O O . SER B 1 50 ? -13.891 3.627 16.062 1 95.5 50 SER B O 1
ATOM 2406 N N . ARG B 1 51 ? -12.75 5.203 15.047 1 93.44 51 ARG B N 1
ATOM 2407 C CA . ARG B 1 51 ? -12.695 6.051 16.234 1 93.44 51 ARG B CA 1
ATOM 2408 C C . ARG B 1 51 ? -14.039 6.73 16.484 1 93.44 51 ARG B C 1
ATOM 2410 O O . ARG B 1 51 ? -14.469 7.57 15.688 1 93.44 51 ARG B O 1
ATOM 2417 N N . PRO B 1 52 ? -14.641 6.43 17.547 1 90.81 52 PRO B N 1
ATOM 2418 C CA . PRO B 1 52 ? -15.992 6.941 17.766 1 90.81 52 PRO B CA 1
ATOM 2419 C C . PRO B 1 52 ? -16.031 8.461 17.891 1 90.81 52 PRO B C 1
ATOM 2421 O O . PRO B 1 52 ? -17.047 9.086 17.578 1 90.81 52 PRO B O 1
ATOM 2424 N N . GLU B 1 53 ? -14.984 9 18.312 1 94.81 53 GLU B N 1
ATOM 2425 C CA . GLU B 1 53 ? -15.008 10.438 18.609 1 94.81 53 GLU B CA 1
ATOM 2426 C C . GLU B 1 53 ? -14.531 11.242 17.406 1 94.81 53 GLU B C 1
ATOM 2428 O O . GLU B 1 53 ? -14.453 12.469 17.469 1 94.81 53 GLU B O 1
ATOM 2433 N N . LEU B 1 54 ? -14.312 10.648 16.312 1 97.19 54 LEU B N 1
ATOM 2434 C CA . LEU B 1 54 ? -13.68 11.312 15.188 1 97.19 54 LEU B CA 1
ATOM 2435 C C . LEU B 1 54 ? -14.531 12.477 14.695 1 97.19 54 LEU B C 1
ATOM 2437 O O . LEU B 1 54 ? -14.031 13.594 14.516 1 97.19 54 LEU B O 1
ATOM 2441 N N . ARG B 1 55 ? -15.805 12.234 14.469 1 97.25 55 ARG B N 1
ATOM 2442 C CA . ARG B 1 55 ? -16.688 13.281 13.984 1 97.25 55 ARG B CA 1
ATOM 2443 C C . ARG B 1 55 ? -16.766 14.445 14.969 1 97.25 55 ARG B C 1
ATOM 2445 O O . ARG B 1 55 ? -16.672 15.609 14.578 1 97.25 55 ARG B O 1
ATOM 2452 N N . LEU B 1 56 ? -16.953 14.094 16.203 1 96.94 56 LEU B N 1
ATOM 2453 C CA . LEU B 1 56 ? -17.016 15.109 17.25 1 96.94 56 LEU B CA 1
ATOM 2454 C C . LEU B 1 56 ? -15.719 15.906 17.312 1 96.94 56 LEU B C 1
ATOM 2456 O O . LEU B 1 56 ? -15.742 17.125 17.469 1 96.94 56 LEU B O 1
ATOM 2460 N N . ASP B 1 57 ? -14.617 15.227 17.203 1 97.31 57 ASP B N 1
ATOM 2461 C CA . ASP B 1 57 ? -13.312 15.875 17.219 1 97.31 57 ASP B CA 1
ATOM 2462 C C . ASP B 1 57 ? -13.188 16.891 16.078 1 97.31 57 ASP B C 1
ATOM 2464 O O . ASP B 1 57 ? -12.641 17.984 16.266 1 97.31 57 ASP B O 1
ATOM 2468 N N . LEU B 1 58 ? -13.672 16.547 14.945 1 98.44 58 LEU B N 1
ATOM 2469 C CA . LEU B 1 58 ? -13.633 17.453 13.797 1 98.44 58 LEU B CA 1
ATOM 2470 C C . LEU B 1 58 ? -14.516 18.672 14.023 1 98.44 58 LEU B C 1
ATOM 2472 O O . LEU B 1 58 ? -14.125 19.797 13.711 1 98.44 58 LEU B O 1
ATOM 2476 N N . ILE B 1 59 ? -15.68 18.406 14.578 1 98.38 59 ILE B N 1
ATOM 2477 C CA . ILE B 1 59 ? -16.609 19.484 14.875 1 98.38 59 ILE B CA 1
ATOM 2478 C C . ILE B 1 59 ? -15.977 20.453 15.875 1 98.38 59 ILE B C 1
ATOM 2480 O O . ILE B 1 59 ? -15.961 21.656 15.648 1 98.38 59 ILE B O 1
ATOM 2484 N N . LEU B 1 60 ? -15.445 19.891 16.891 1 97.75 60 LEU B N 1
ATOM 2485 C CA . LEU B 1 60 ? -14.859 20.719 17.953 1 97.75 60 LEU B CA 1
ATOM 2486 C C . LEU B 1 60 ? -13.672 21.5 17.422 1 97.75 60 LEU B C 1
ATOM 2488 O O . LEU B 1 60 ? -13.492 22.672 17.766 1 97.75 60 LEU B O 1
ATOM 2492 N N . GLU B 1 61 ? -12.883 20.891 16.609 1 97.75 61 GLU B N 1
ATOM 2493 C CA . GLU B 1 61 ? -11.734 21.594 16.047 1 97.75 61 GLU B CA 1
ATOM 2494 C C . GLU B 1 61 ? -12.18 22.719 15.117 1 97.75 61 GLU B C 1
ATOM 2496 O O . GLU B 1 61 ? -11.609 23.812 15.141 1 97.75 61 GLU B O 1
ATOM 2501 N N . LEU B 1 62 ? -13.164 22.5 14.312 1 98.5 62 LEU B N 1
ATOM 2502 C CA . LEU B 1 62 ? -13.68 23.531 13.422 1 98.5 62 LEU B CA 1
ATOM 2503 C C . LEU B 1 62 ? -14.305 24.688 14.211 1 98.5 62 LEU B C 1
ATOM 2505 O O . LEU B 1 62 ? -14.156 25.844 13.836 1 98.5 62 LEU B O 1
ATOM 2509 N N . GLU B 1 63 ? -14.969 24.328 15.281 1 98.25 63 GLU B N 1
ATOM 2510 C CA . GLU B 1 63 ? -15.531 25.359 16.156 1 98.25 63 GLU B CA 1
ATOM 2511 C C . GLU B 1 63 ? -14.43 26.203 16.781 1 98.25 63 GLU B C 1
ATOM 2513 O O . GLU B 1 63 ? -14.539 27.422 16.875 1 98.25 63 GLU B O 1
ATOM 2518 N N . ARG B 1 64 ? -13.484 25.516 17.25 1 96.19 64 ARG B N 1
ATOM 2519 C CA . ARG B 1 64 ? -12.344 26.219 17.844 1 96.19 64 ARG B CA 1
ATOM 2520 C C . ARG B 1 64 ? -11.711 27.172 16.844 1 96.19 64 ARG B C 1
ATOM 2522 O O . ARG B 1 64 ? -11.414 28.312 17.172 1 96.19 64 ARG B O 1
ATOM 2529 N N . LEU B 1 65 ? -11.523 26.75 15.609 1 96 65 LEU B N 1
ATOM 2530 C CA . LEU B 1 65 ? -10.938 27.562 14.555 1 96 65 LEU B CA 1
ATOM 2531 C C . LEU B 1 65 ? -11.836 28.75 14.211 1 96 65 LEU B C 1
ATOM 2533 O O . LEU B 1 65 ? -11.352 29.859 13.977 1 96 65 LEU B O 1
ATOM 2537 N N . ALA B 1 66 ? -13.125 28.5 14.211 1 95.94 66 ALA B N 1
ATOM 2538 C CA . ALA B 1 66 ? -14.086 29.562 13.945 1 95.94 66 ALA B CA 1
ATOM 2539 C C . ALA B 1 66 ? -13.992 30.656 15.008 1 95.94 66 ALA B C 1
ATOM 2541 O O . ALA B 1 66 ? -14.023 31.844 14.68 1 95.94 66 ALA B O 1
ATOM 2542 N N . GLN B 1 67 ? -13.875 30.234 16.203 1 94.88 67 GLN B N 1
ATOM 2543 C CA . GLN B 1 67 ? -13.758 31.203 17.297 1 94.88 67 GLN B CA 1
ATOM 2544 C C . GLN B 1 67 ? -12.477 32 17.172 1 94.88 67 GLN B C 1
ATOM 2546 O O . GLN B 1 67 ? -12.484 33.219 17.375 1 94.88 67 GLN B O 1
ATOM 2551 N N . SER B 1 68 ? -11.438 31.312 16.891 1 92 68 SER B N 1
ATOM 2552 C CA . SER B 1 68 ? -10.148 31.984 16.734 1 92 68 SER B CA 1
ATOM 2553 C C . SER B 1 68 ? -10.195 33 15.594 1 92 68 SER B C 1
ATOM 2555 O O . SER B 1 68 ? -9.641 34.094 15.703 1 92 68 SER B O 1
ATOM 2557 N N . LEU B 1 69 ? -10.844 32.688 14.5 1 91.88 69 LEU B N 1
ATOM 2558 C CA . LEU B 1 69 ? -10.977 33.562 13.352 1 91.88 69 LEU B CA 1
ATOM 2559 C C . LEU B 1 69 ? -11.805 34.781 13.711 1 91.88 69 LEU B C 1
ATOM 2561 O O . LEU B 1 69 ? -11.523 35.906 13.242 1 91.88 69 LEU B O 1
ATOM 2565 N N . ALA B 1 70 ? -12.781 34.562 14.531 1 90.25 70 ALA B N 1
ATOM 2566 C CA . ALA B 1 70 ? -13.625 35.656 14.969 1 90.25 70 ALA B CA 1
ATOM 2567 C C . ALA B 1 70 ? -12.836 36.688 15.789 1 90.25 70 ALA B C 1
ATOM 2569 O O . ALA B 1 70 ? -13.016 37.906 15.641 1 90.25 70 ALA B O 1
ATOM 2570 N N . ILE B 1 71 ? -12 36.188 16.562 1 87.62 71 ILE B N 1
ATOM 2571 C CA . ILE B 1 71 ? -11.164 37.031 17.391 1 87.62 71 ILE B CA 1
ATOM 2572 C C . ILE B 1 71 ? -10.18 37.812 16.516 1 87.62 71 ILE B C 1
ATOM 2574 O O . ILE B 1 71 ? -9.977 39 16.703 1 87.62 71 ILE B O 1
ATOM 2578 N N . TRP B 1 72 ? -9.609 37.156 15.523 1 84.31 72 TRP B N 1
ATOM 2579 C CA . TRP B 1 72 ? -8.664 37.781 14.602 1 84.31 72 TRP B CA 1
ATOM 2580 C C . TRP B 1 72 ? -9.336 38.844 13.766 1 84.31 72 TRP B C 1
ATOM 2582 O O . TRP B 1 72 ? -8.711 39.844 13.406 1 84.31 72 TRP B O 1
ATOM 2592 N N . SER B 1 73 ? -10.578 38.688 13.43 1 83.94 73 SER B N 1
ATOM 2593 C CA . SER B 1 73 ? -11.32 39.625 12.594 1 83.94 73 SER B CA 1
ATOM 2594 C C . SER B 1 73 ? -11.57 40.938 13.32 1 83.94 73 SER B C 1
ATOM 2596 O 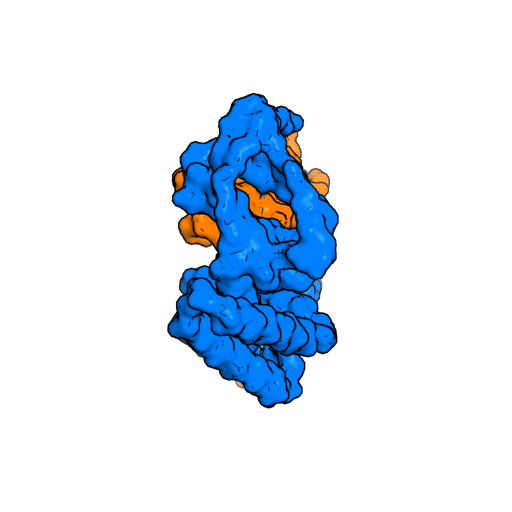O . SER B 1 73 ? -11.859 41.938 12.688 1 83.94 73 SER B O 1
ATOM 2598 N N . GLN B 1 74 ? -11.438 40.875 14.602 1 83.5 74 GLN B N 1
ATOM 2599 C CA . GLN B 1 74 ? -11.656 42.094 15.391 1 83.5 74 GLN B CA 1
ATOM 2600 C C . GLN B 1 74 ? -10.398 42.938 15.43 1 83.5 74 GLN B C 1
ATOM 2602 O O . GLN B 1 74 ? -10.438 44.094 15.883 1 83.5 74 GLN B O 1
ATOM 2607 N N . SER B 1 75 ? -9.43 42.344 14.914 1 77.25 75 SER B N 1
ATOM 2608 C CA . SER B 1 75 ? -8.188 43.094 14.891 1 77.25 75 SER B CA 1
ATOM 2609 C C . SER B 1 75 ? -8.203 44.156 13.781 1 77.25 75 SER B C 1
ATOM 2611 O O . SER B 1 75 ? -8.648 43.875 12.664 1 77.25 75 SER B O 1
ATOM 2613 N N . PRO B 1 76 ? -7.793 45.375 14.078 1 76.81 76 PRO B N 1
ATOM 2614 C CA . PRO B 1 76 ? -7.797 46.469 13.086 1 76.81 76 PRO B CA 1
ATOM 2615 C C . PRO B 1 76 ? -6.961 46.125 11.852 1 76.81 76 PRO B C 1
ATOM 2617 O O . PRO B 1 76 ? -7.211 46.688 10.773 1 76.81 76 PRO B O 1
ATOM 2620 N N . GLU B 1 77 ? -6.039 45.312 11.938 1 73.69 77 GLU B N 1
ATOM 2621 C CA . GLU B 1 77 ? -5.109 45 10.852 1 73.69 77 GLU B CA 1
ATOM 2622 C C . GLU B 1 77 ? -5.617 43.812 10.008 1 73.69 77 GLU B C 1
ATOM 2624 O O . GLU B 1 77 ? -5.012 43.469 8.992 1 73.69 77 GLU B O 1
ATOM 2629 N N . ALA B 1 78 ? -6.75 43.438 10.367 1 74.31 78 ALA B N 1
ATOM 2630 C CA . ALA B 1 78 ? -7.207 42.219 9.734 1 74.31 78 ALA B CA 1
ATOM 2631 C C . ALA B 1 78 ? -7.883 42.5 8.398 1 74.31 78 ALA B C 1
ATOM 2633 O O . ALA B 1 78 ? -8.625 43.469 8.266 1 74.31 78 ALA B O 1
ATOM 2634 N N . ASP B 1 79 ? -7.473 41.719 7.359 1 77.06 79 ASP B N 1
ATOM 2635 C CA . ASP B 1 79 ? -8.195 41.75 6.094 1 77.06 79 ASP B CA 1
ATOM 2636 C C . ASP B 1 79 ? -9.508 40.969 6.199 1 77.06 79 ASP B C 1
ATOM 2638 O O . ASP B 1 79 ? -9.5 39.719 6.18 1 77.06 79 ASP B O 1
ATOM 2642 N N . GLU B 1 80 ? -10.547 41.594 6.113 1 78.81 80 GLU B N 1
ATOM 2643 C CA . GLU B 1 80 ? -11.867 41.031 6.406 1 78.81 80 GLU B CA 1
ATOM 2644 C C . GLU B 1 80 ? -12.305 40.031 5.324 1 78.81 80 GLU B C 1
ATOM 2646 O O . GLU B 1 80 ? -13.023 39.094 5.602 1 78.81 80 GLU B O 1
ATOM 2651 N N . GLY B 1 81 ? -11.891 40.219 4.152 1 83.56 81 GLY B N 1
ATOM 2652 C CA . GLY B 1 81 ? -12.336 39.406 3.045 1 83.56 81 GLY B CA 1
ATOM 2653 C C . GLY B 1 81 ? -11.961 37.938 3.207 1 83.56 81 GLY B C 1
ATOM 2654 O O . GLY B 1 81 ? -12.836 37.094 3.398 1 83.56 81 GLY B O 1
ATOM 2655 N N . PRO B 1 82 ? -10.688 37.719 3.223 1 86.44 82 PRO B N 1
ATOM 2656 C CA . PRO B 1 82 ? -10.242 36.344 3.387 1 86.44 82 PRO B CA 1
ATOM 2657 C C . PRO B 1 82 ? -10.789 35.688 4.656 1 86.44 82 PRO B C 1
ATOM 2659 O O . PRO B 1 82 ? -11.125 34.5 4.652 1 86.44 82 PRO B O 1
ATOM 2662 N N . LEU B 1 83 ? -10.898 36.375 5.676 1 89.94 83 LEU B N 1
ATOM 2663 C CA . LEU B 1 83 ? -11.391 35.844 6.945 1 89.94 83 LEU B CA 1
ATOM 2664 C C . LEU B 1 83 ? -12.859 35.438 6.836 1 89.94 83 LEU B C 1
ATOM 2666 O O . LEU B 1 83 ? -13.266 34.406 7.375 1 89.94 83 LEU B O 1
ATOM 2670 N N . ARG B 1 84 ? -13.617 36.25 6.152 1 91.25 84 ARG B N 1
ATOM 2671 C CA . ARG B 1 84 ? -15.031 35.969 5.961 1 91.25 84 ARG B CA 1
ATOM 2672 C C . ARG B 1 84 ? -15.211 34.719 5.102 1 91.25 84 ARG B C 1
ATOM 2674 O O . ARG B 1 84 ? -16.125 33.906 5.336 1 91.25 84 ARG B O 1
ATOM 2681 N N . ALA B 1 85 ? -14.375 34.594 4.164 1 94.44 85 ALA B N 1
ATOM 2682 C CA . ALA B 1 85 ? -14.43 33.406 3.307 1 94.44 85 ALA B CA 1
ATOM 2683 C C . ALA B 1 85 ? -14.133 32.125 4.102 1 94.44 85 ALA B C 1
ATOM 2685 O O . ALA B 1 85 ? -14.797 31.109 3.918 1 94.44 85 ALA B O 1
ATOM 2686 N N . TRP B 1 86 ? -13.148 32.219 4.941 1 95.56 86 TRP B N 1
ATOM 2687 C CA . TRP B 1 86 ? -12.805 31.094 5.805 1 95.56 86 TRP B CA 1
ATOM 2688 C C . TRP B 1 86 ? -13.961 30.75 6.738 1 95.56 86 TRP B C 1
ATOM 2690 O O . TRP B 1 86 ? -14.297 29.578 6.922 1 95.56 86 TRP B O 1
ATOM 2700 N N . GLN B 1 87 ? -14.547 31.797 7.305 1 95.62 87 GLN B N 1
ATOM 2701 C CA . GLN B 1 87 ? -15.664 31.609 8.219 1 95.62 87 GLN B CA 1
ATOM 2702 C C . GLN B 1 87 ? -16.828 30.906 7.52 1 95.62 87 GLN B C 1
ATOM 2704 O O . GLN B 1 87 ? -17.469 30.016 8.086 1 95.62 87 GLN B O 1
ATOM 2709 N N . PHE B 1 88 ? -17.062 31.328 6.328 1 97.12 88 PHE B N 1
ATOM 2710 C CA . PHE B 1 88 ? -18.141 30.734 5.547 1 97.12 88 PHE B CA 1
ATOM 2711 C C . PHE B 1 88 ? -17.875 29.25 5.289 1 97.12 88 PHE B C 1
ATOM 2713 O O . PHE B 1 88 ? -18.766 28.422 5.457 1 97.12 88 PHE B O 1
ATOM 2720 N N . ARG B 1 89 ? -16.688 28.906 4.934 1 98.19 89 ARG B N 1
ATOM 2721 C CA . ARG B 1 89 ? -16.312 27.516 4.66 1 98.19 89 ARG B CA 1
ATOM 2722 C C . ARG B 1 89 ? -16.438 26.656 5.914 1 98.19 89 ARG B C 1
ATOM 2724 O O . ARG B 1 89 ? -16.891 25.516 5.848 1 98.19 89 ARG B O 1
ATOM 2731 N N . ILE B 1 90 ? -16.031 27.219 7.035 1 98.5 90 ILE B N 1
ATOM 2732 C CA . ILE B 1 90 ? -16.125 26.5 8.305 1 98.5 90 ILE B CA 1
ATOM 2733 C C . ILE B 1 90 ? -17.594 26.219 8.633 1 98.5 90 ILE B C 1
ATOM 2735 O O . ILE B 1 90 ? -17.953 25.094 8.977 1 98.5 90 ILE B O 1
ATOM 2739 N N . ASP B 1 91 ? -18.406 27.281 8.484 1 98.31 91 ASP B N 1
ATOM 2740 C CA . ASP B 1 91 ? -19.828 27.141 8.797 1 98.31 91 ASP B CA 1
ATOM 2741 C C . ASP B 1 91 ? -20.484 26.078 7.918 1 98.31 91 ASP B C 1
ATOM 2743 O O . ASP B 1 91 ? -21.281 25.281 8.398 1 98.31 91 ASP B O 1
ATOM 2747 N N . LEU B 1 92 ? -20.172 26.125 6.676 1 98.62 92 LEU B N 1
ATOM 2748 C CA . LEU B 1 92 ? -20.719 25.141 5.738 1 98.62 92 LEU B CA 1
ATOM 2749 C C . LEU B 1 92 ? -20.297 23.734 6.129 1 98.62 92 LEU B C 1
ATOM 2751 O O . LEU B 1 92 ? -21.109 22.812 6.094 1 98.62 92 LEU B O 1
ATOM 2755 N N . GLN B 1 93 ? -19.062 23.547 6.527 1 98.75 93 GLN B N 1
ATOM 2756 C CA . GLN B 1 93 ? -18.562 22.219 6.867 1 98.75 93 GLN B CA 1
ATOM 2757 C C . GLN B 1 93 ? -19.125 21.734 8.195 1 98.75 93 GLN B C 1
ATOM 2759 O O . GLN B 1 93 ? -19.406 20.547 8.359 1 98.75 93 GLN B O 1
ATOM 2764 N N . LEU B 1 94 ? -19.266 22.656 9.164 1 98.69 94 LEU B N 1
ATOM 2765 C CA . LEU B 1 94 ? -19.891 22.312 10.438 1 98.69 94 LEU B CA 1
ATOM 2766 C C . LEU B 1 94 ? -21.312 21.828 10.227 1 98.69 94 LEU B C 1
ATOM 2768 O O . LEU B 1 94 ? -21.734 20.828 10.82 1 98.69 94 LEU B O 1
ATOM 2772 N N . LYS B 1 95 ? -22.047 22.531 9.375 1 98.62 95 LYS B N 1
ATOM 2773 C CA . LYS B 1 95 ? -23.406 22.125 9.055 1 98.62 95 LYS B CA 1
ATOM 2774 C C . LYS B 1 95 ? -23.438 20.734 8.445 1 98.62 95 LYS B C 1
ATOM 2776 O O . LYS B 1 95 ? -24.266 19.891 8.844 1 98.62 95 LYS B O 1
ATOM 2781 N N . ALA B 1 96 ? -22.547 20.5 7.531 1 98.31 96 ALA B N 1
ATOM 2782 C CA . ALA B 1 96 ? -22.469 19.203 6.875 1 98.31 96 ALA B CA 1
ATOM 2783 C C . ALA B 1 96 ? -22.188 18.094 7.887 1 98.31 96 ALA B C 1
ATOM 2785 O O . ALA B 1 96 ? -22.828 17.031 7.855 1 98.31 96 ALA B O 1
ATOM 2786 N N . LEU B 1 97 ? -21.281 18.312 8.828 1 98.44 97 LEU B N 1
ATOM 2787 C CA . LEU B 1 97 ? -20.891 17.344 9.828 1 98.44 97 LEU B CA 1
ATOM 2788 C C . LEU B 1 97 ? -22.047 17.047 10.789 1 98.44 97 LEU B C 1
ATOM 2790 O O . LEU B 1 97 ? -22.25 15.906 11.195 1 98.44 97 LEU B O 1
ATOM 2794 N N . ARG B 1 98 ? -22.75 18.062 11.094 1 97.56 98 ARG B N 1
ATOM 2795 C CA . ARG B 1 98 ? -23.844 17.922 12.055 1 97.56 98 ARG B CA 1
ATOM 2796 C C . ARG B 1 98 ? -25.031 17.219 11.422 1 97.56 98 ARG B C 1
ATOM 2798 O O . ARG B 1 98 ? -25.75 16.469 12.094 1 97.56 98 ARG B O 1
ATOM 2805 N N . GLU B 1 99 ? -25.203 17.422 10.133 1 97.06 99 GLU B N 1
ATOM 2806 C CA . GLU B 1 99 ? -26.344 16.844 9.438 1 97.06 99 GLU B CA 1
ATOM 2807 C C . GLU B 1 99 ? -26.062 15.414 9 1 97.06 99 GLU B C 1
ATOM 2809 O O . GLU B 1 99 ? -26.984 14.664 8.664 1 97.06 99 GLU B O 1
ATOM 2814 N N . TYR B 1 100 ? -24.797 15.172 9 1 93.44 100 TYR B N 1
ATOM 2815 C CA . TYR B 1 100 ? -24.406 13.828 8.594 1 93.44 100 TYR B CA 1
ATOM 2816 C C . TYR B 1 100 ? -24.828 12.805 9.648 1 93.44 100 TYR B C 1
ATOM 2818 O O . TYR B 1 100 ? -24.359 12.859 10.789 1 93.44 100 TYR B O 1
ATOM 2826 N N . ARG B 1 101 ? -25.703 11.883 9.391 1 90 101 ARG B N 1
ATOM 2827 C CA . ARG B 1 101 ? -26.328 11.008 10.383 1 90 101 ARG B CA 1
ATOM 2828 C C . ARG B 1 101 ? -25.625 9.656 10.43 1 90 101 ARG B C 1
ATOM 2830 O O . ARG B 1 101 ? -25.625 8.984 11.469 1 90 101 ARG B O 1
ATOM 2837 N N . GLU B 1 102 ? -24.938 9.219 9.438 1 91.94 102 GLU B N 1
ATOM 2838 C CA . GLU B 1 102 ? -24.312 7.895 9.398 1 91.94 102 GLU B CA 1
ATOM 2839 C C . GLU B 1 102 ? -22.891 7.938 9.938 1 91.94 102 GLU B C 1
ATOM 2841 O O . GLU B 1 102 ? -22.219 8.969 9.867 1 91.94 102 GLU B O 1
ATOM 2846 N N . PRO B 1 103 ? -22.5 6.754 10.578 1 94.38 103 PRO B N 1
ATOM 2847 C CA . PRO B 1 103 ? -21.094 6.684 10.945 1 94.38 103 PRO B CA 1
ATOM 2848 C C . PRO B 1 103 ? -20.156 6.801 9.734 1 94.38 103 PRO B C 1
ATOM 2850 O O . PRO B 1 103 ? -20.484 6.305 8.656 1 94.38 103 PRO B O 1
ATOM 2853 N N . PHE B 1 104 ? -19.031 7.465 9.977 1 96.56 104 PHE B N 1
ATOM 2854 C CA . PHE B 1 104 ? -18.031 7.52 8.914 1 96.56 104 PHE B CA 1
ATOM 2855 C C . PHE B 1 104 ? -17.656 6.117 8.445 1 96.56 104 PHE B C 1
ATOM 2857 O O . PHE B 1 104 ? -17.5 5.211 9.266 1 96.56 104 PHE B O 1
ATOM 2864 N N . GLY B 1 105 ? -17.547 5.941 7.137 1 96.88 105 GLY B N 1
ATOM 2865 C CA . GLY B 1 105 ? -17.062 4.691 6.574 1 96.88 105 GLY B CA 1
ATOM 2866 C C . GLY B 1 105 ? -18.125 3.611 6.508 1 96.88 105 GLY B C 1
ATOM 2867 O O . GLY B 1 105 ? -17.812 2.457 6.199 1 96.88 105 GLY B O 1
ATOM 2868 N N . GLN B 1 106 ? -19.328 3.922 6.816 1 95.62 106 GLN B N 1
ATOM 2869 C CA . GLN B 1 106 ? -20.406 2.932 6.871 1 95.62 106 GLN B CA 1
ATOM 2870 C C . GLN B 1 106 ? -20.516 2.17 5.555 1 95.62 106 GLN B C 1
ATOM 2872 O O . GLN B 1 106 ? -20.609 0.94 5.547 1 95.62 106 GLN B O 1
ATOM 2877 N N . LEU B 1 107 ? -20.5 2.877 4.48 1 95.44 107 LEU B N 1
ATOM 2878 C CA . LEU B 1 107 ? -20.609 2.246 3.17 1 95.44 107 LEU B CA 1
ATOM 2879 C C . LEU B 1 107 ? -19.469 1.247 2.961 1 95.44 107 LEU B C 1
ATOM 2881 O O . LEU B 1 107 ? -19.703 0.136 2.477 1 95.44 107 LEU B O 1
ATOM 2885 N N . LEU B 1 108 ? -18.266 1.598 3.326 1 96.19 108 LEU B N 1
ATOM 2886 C CA . LEU B 1 108 ? -17.078 0.777 3.115 1 96.19 108 LEU B CA 1
ATOM 2887 C C . LEU B 1 108 ? -17.141 -0.496 3.953 1 96.19 108 LEU B C 1
ATOM 2889 O O . LEU B 1 108 ? -16.688 -1.559 3.51 1 96.19 108 LEU B O 1
ATOM 2893 N N . ARG B 1 109 ? -17.672 -0.366 5.129 1 94.69 109 ARG B N 1
ATOM 2894 C CA . ARG B 1 109 ? -17.766 -1.503 6.039 1 94.69 109 ARG B CA 1
ATOM 2895 C C . ARG B 1 109 ? -18.656 -2.6 5.461 1 94.69 109 ARG B C 1
ATOM 2897 O O . ARG B 1 109 ? -18.531 -3.77 5.832 1 94.69 109 ARG B O 1
ATOM 2904 N N . HIS B 1 110 ? -19.469 -2.258 4.535 1 92.19 110 HIS B N 1
ATOM 2905 C CA . HIS B 1 110 ? -20.391 -3.217 3.957 1 92.19 110 HIS B CA 1
ATOM 2906 C C . HIS B 1 110 ? -19.875 -3.771 2.637 1 92.19 110 HIS B C 1
ATOM 2908 O O . HIS B 1 110 ? -20.562 -4.531 1.957 1 92.19 110 HIS B O 1
ATOM 2914 N N . GLN B 1 111 ? -18.703 -3.385 2.291 1 92.19 111 GLN B N 1
ATOM 2915 C CA . GLN B 1 111 ? -18.094 -3.924 1.08 1 92.19 111 GLN B CA 1
ATOM 2916 C C . GLN B 1 111 ? -17.297 -5.199 1.381 1 92.19 111 GLN B C 1
ATOM 2918 O O . GLN B 1 111 ? -16.297 -5.16 2.092 1 92.19 111 GLN B O 1
ATOM 2923 N N . ASP B 1 112 ? -17.656 -6.297 0.745 1 89.56 112 ASP B N 1
ATOM 2924 C CA . ASP B 1 112 ? -17.062 -7.602 1.024 1 89.56 112 ASP B CA 1
ATOM 2925 C C . ASP B 1 112 ? -15.57 -7.605 0.729 1 89.56 112 ASP B C 1
ATOM 2927 O O . ASP B 1 112 ? -14.781 -8.164 1.496 1 89.56 112 ASP B O 1
ATOM 2931 N N . ILE B 1 113 ? -15.203 -6.965 -0.359 1 92.38 113 ILE B N 1
ATOM 2932 C CA . ILE B 1 113 ? -13.812 -7.031 -0.789 1 92.38 113 ILE B CA 1
ATOM 2933 C C . ILE B 1 113 ? -12.93 -6.293 0.214 1 92.38 113 ILE B C 1
ATOM 2935 O O . ILE B 1 113 ? -11.781 -6.688 0.449 1 92.38 113 ILE B O 1
ATOM 2939 N N . ILE B 1 114 ? -13.477 -5.238 0.809 1 94.69 114 ILE B N 1
ATOM 2940 C CA . ILE B 1 114 ? -12.727 -4.484 1.807 1 94.69 114 ILE B CA 1
ATOM 2941 C C . ILE B 1 114 ? -12.508 -5.344 3.051 1 94.69 114 ILE B C 1
ATOM 2943 O O . ILE B 1 114 ? -11.406 -5.387 3.6 1 94.69 114 ILE B O 1
ATOM 2947 N N . GLN B 1 115 ? -13.562 -6.027 3.424 1 94.12 115 GLN B N 1
ATOM 2948 C CA . GLN B 1 115 ? -13.484 -6.898 4.59 1 94.12 115 GLN B CA 1
ATOM 2949 C C . GLN B 1 115 ? -12.547 -8.078 4.332 1 94.12 115 GLN B C 1
ATOM 2951 O O . GLN B 1 115 ? -11.758 -8.453 5.199 1 94.12 115 GLN B O 1
ATOM 2956 N N . LEU B 1 116 ? -12.648 -8.672 3.184 1 93.94 116 LEU B N 1
ATOM 2957 C CA . LEU B 1 116 ? -11.766 -9.773 2.816 1 93.94 116 LEU B CA 1
ATOM 2958 C C . LEU B 1 116 ? -10.305 -9.344 2.842 1 93.94 116 LEU B C 1
ATOM 2960 O O . LEU B 1 116 ? -9.453 -10.055 3.371 1 93.94 116 LEU B O 1
ATOM 2964 N N . ALA B 1 117 ? -10.039 -8.172 2.299 1 95.31 117 ALA B N 1
ATOM 2965 C CA . ALA B 1 117 ? -8.68 -7.637 2.271 1 95.31 117 ALA B CA 1
ATOM 2966 C C . ALA B 1 117 ? -8.164 -7.379 3.686 1 95.31 117 ALA B C 1
ATOM 2968 O O . ALA B 1 117 ? -6.996 -7.637 3.98 1 95.31 117 ALA B O 1
ATOM 2969 N N . ARG B 1 118 ? -9 -6.895 4.559 1 95.69 118 ARG B N 1
ATOM 2970 C CA . ARG B 1 118 ? -8.625 -6.574 5.934 1 95.69 118 ARG B CA 1
ATOM 2971 C C . ARG B 1 118 ? -8.023 -7.789 6.633 1 95.69 118 ARG B C 1
ATOM 2973 O O . ARG B 1 118 ? -7.016 -7.672 7.332 1 95.69 118 ARG B O 1
ATOM 2980 N N . GLY B 1 119 ? -8.648 -8.891 6.371 1 94.88 119 GLY B N 1
ATOM 2981 C CA . GLY B 1 119 ? -8.188 -10.109 7.023 1 94.88 119 GLY B CA 1
ATOM 2982 C C . GLY B 1 119 ? -6.848 -10.594 6.512 1 94.88 119 GLY B C 1
ATOM 2983 O O . GLY B 1 119 ? -6.203 -11.438 7.141 1 94.88 119 GLY B O 1
ATOM 2984 N N . ARG B 1 120 ? -6.324 -9.938 5.527 1 94.88 120 ARG B N 1
ATOM 2985 C CA . ARG B 1 120 ? -5.117 -10.445 4.879 1 94.88 120 ARG B CA 1
ATOM 2986 C C . ARG B 1 120 ? -4.02 -9.383 4.867 1 94.88 120 ARG B C 1
ATOM 2988 O O . ARG B 1 120 ? -2.934 -9.617 4.336 1 94.88 120 ARG B O 1
ATOM 2995 N N . MET B 1 121 ? -4.191 -8.203 5.418 1 92.12 121 MET B N 1
ATOM 2996 C CA . MET B 1 121 ? -3.273 -7.074 5.371 1 92.12 121 MET B CA 1
ATOM 2997 C C . MET B 1 121 ? -1.951 -7.418 6.051 1 92.12 121 MET B C 1
ATOM 2999 O O . MET B 1 121 ? -0.903 -6.883 5.688 1 92.12 121 MET B O 1
ATOM 3003 N N . GLY B 1 122 ? -1.975 -8.312 6.969 1 90.81 122 GLY B N 1
ATOM 3004 C CA . GLY B 1 122 ? -0.758 -8.656 7.688 1 90.81 122 GLY B CA 1
ATOM 3005 C C . GLY B 1 122 ? 0.014 -9.797 7.051 1 90.81 122 GLY B C 1
ATOM 3006 O O . GLY B 1 122 ? 1.112 -10.133 7.492 1 90.81 122 GLY B O 1
ATOM 3007 N N . VAL B 1 123 ? -0.518 -10.367 6.047 1 95 123 VAL B N 1
ATOM 3008 C CA . VAL B 1 123 ? 0.101 -11.5 5.371 1 95 123 VAL B CA 1
ATOM 3009 C C . VAL B 1 123 ? 0.897 -11.016 4.164 1 95 123 VAL B C 1
ATOM 3011 O O . VAL B 1 123 ? 0.368 -10.297 3.311 1 95 123 VAL B O 1
ATOM 3014 N N . ALA B 1 124 ? 2.197 -11.383 4.066 1 95.19 124 ALA B N 1
ATOM 3015 C CA . ALA B 1 124 ? 3.01 -11.008 2.912 1 95.19 124 ALA B CA 1
ATOM 3016 C C . ALA B 1 124 ? 2.375 -11.492 1.611 1 95.19 124 ALA B C 1
ATOM 3018 O O . ALA B 1 124 ? 2.145 -12.688 1.436 1 95.19 124 ALA B O 1
ATOM 3019 N N . GLY B 1 125 ? 2.045 -10.531 0.777 1 96.12 125 GLY B N 1
ATOM 3020 C CA . GLY B 1 125 ? 1.396 -10.891 -0.475 1 96.12 125 GLY B CA 1
ATOM 3021 C C . GLY B 1 125 ? -0.052 -11.305 -0.3 1 96.12 125 GLY B C 1
ATOM 3022 O O . GLY B 1 125 ? -0.611 -12 -1.15 1 96.12 125 GLY B O 1
ATOM 3023 N N . GLY B 1 126 ? -0.628 -10.969 0.744 1 95.88 126 GLY B N 1
ATOM 3024 C CA . GLY B 1 126 ? -1.944 -11.469 1.105 1 95.88 126 GLY B CA 1
ATOM 3025 C C . GLY B 1 126 ? -3.043 -10.984 0.182 1 95.88 126 GLY B C 1
ATOM 3026 O O . GLY B 1 126 ? -4.152 -11.523 0.187 1 95.88 126 GLY B O 1
ATOM 3027 N N . LEU B 1 127 ? -2.787 -9.984 -0.629 1 95.44 127 LEU B N 1
ATOM 3028 C CA . LEU B 1 127 ? -3.797 -9.445 -1.538 1 95.44 127 LEU B CA 1
ATOM 3029 C C . LEU B 1 127 ? -3.594 -9.984 -2.951 1 95.44 127 LEU B C 1
ATOM 3031 O O . LEU B 1 127 ? -3.986 -9.336 -3.926 1 95.44 127 LEU B O 1
ATOM 3035 N N . ALA B 1 128 ? -2.957 -11.078 -3.064 1 96 128 ALA B N 1
ATOM 3036 C CA . ALA B 1 128 ? -2.756 -11.719 -4.363 1 96 128 ALA B CA 1
ATOM 3037 C C . ALA B 1 128 ? -4.082 -12.18 -4.957 1 96 128 ALA B C 1
ATOM 3039 O O . ALA B 1 128 ? -5.023 -12.492 -4.223 1 96 128 ALA B O 1
ATOM 3040 N N . ASP B 1 129 ? -4.094 -12.32 -6.227 1 94.19 129 ASP B N 1
ATOM 3041 C CA . ASP B 1 129 ? -5.293 -12.703 -6.965 1 94.19 129 ASP B CA 1
ATOM 3042 C C . ASP B 1 129 ? -5.773 -14.094 -6.551 1 94.19 129 ASP B C 1
ATOM 3044 O O . ASP B 1 129 ? -6.977 -14.344 -6.465 1 94.19 129 ASP B O 1
ATOM 3048 N N . CYS B 1 130 ? -4.855 -14.961 -6.277 1 95.06 130 CYS B N 1
ATOM 3049 C CA . CYS B 1 130 ? -5.219 -16.328 -5.938 1 95.06 130 CYS B CA 1
ATOM 3050 C C . CYS B 1 130 ? -5.898 -16.391 -4.578 1 95.06 130 CYS B C 1
ATOM 3052 O O . CYS B 1 130 ? -6.688 -17.297 -4.312 1 95.06 130 CYS B O 1
ATOM 3054 N N . ASP B 1 131 ? -5.633 -15.414 -3.725 1 95.12 131 ASP B N 1
ATOM 3055 C CA . ASP B 1 131 ? -6.207 -15.375 -2.385 1 95.12 131 ASP B CA 1
ATOM 3056 C C . ASP B 1 131 ? -7.496 -14.555 -2.367 1 95.12 131 ASP B C 1
ATOM 3058 O O . ASP B 1 131 ? -8.312 -14.688 -1.453 1 95.12 131 ASP B O 1
ATOM 3062 N N . LEU B 1 132 ? -7.621 -13.688 -3.385 1 93.88 132 LEU B N 1
ATOM 3063 C CA . LEU B 1 132 ? -8.797 -12.836 -3.508 1 93.88 132 LEU B CA 1
ATOM 3064 C C . LEU B 1 132 ? -9.383 -12.914 -4.914 1 93.88 132 LEU B C 1
ATOM 3066 O O . LEU B 1 132 ? -9.266 -11.961 -5.691 1 93.88 132 LEU B O 1
ATOM 3070 N N . PRO B 1 133 ? -10.117 -13.906 -5.172 1 92.81 133 PRO B N 1
ATOM 3071 C CA . PRO B 1 133 ? -10.625 -14.109 -6.527 1 92.81 133 PRO B CA 1
ATOM 3072 C C . PRO B 1 133 ? -11.484 -12.945 -7.016 1 92.81 133 PRO B C 1
ATOM 3074 O O . PRO B 1 133 ? -11.5 -12.641 -8.211 1 92.81 133 PRO B O 1
ATOM 3077 N N . VAL B 1 134 ? -12.211 -12.312 -6.102 1 91.44 134 VAL B N 1
ATOM 3078 C CA . VAL B 1 134 ? -13.023 -11.172 -6.492 1 91.44 134 VAL B CA 1
ATOM 3079 C C . VAL B 1 134 ? -12.125 -10.039 -6.992 1 91.44 134 VAL B C 1
ATOM 3081 O O . VAL B 1 134 ? -12.5 -9.297 -7.906 1 91.44 134 VAL B O 1
ATOM 3084 N N . LEU B 1 135 ? -11 -9.875 -6.379 1 91.5 135 LEU B N 1
ATOM 3085 C CA . LEU B 1 135 ? -10.055 -8.875 -6.867 1 91.5 135 LEU B CA 1
ATOM 3086 C C . LEU B 1 135 ? -9.57 -9.227 -8.273 1 91.5 135 LEU B C 1
ATOM 3088 O O . LEU B 1 135 ? -9.461 -8.352 -9.125 1 91.5 135 LEU B O 1
ATOM 3092 N N . ALA B 1 136 ? -9.258 -10.461 -8.477 1 92.38 136 ALA B N 1
ATOM 3093 C CA . ALA B 1 136 ? -8.891 -10.922 -9.812 1 92.38 136 ALA B CA 1
ATOM 3094 C C . ALA B 1 136 ? -9.992 -10.617 -10.828 1 92.38 136 ALA B C 1
ATOM 3096 O O . ALA B 1 136 ? -9.711 -10.18 -11.945 1 92.38 136 ALA B O 1
ATOM 3097 N N . PHE B 1 137 ? -11.172 -10.836 -10.398 1 93.06 137 PHE B N 1
ATOM 3098 C CA . PHE B 1 137 ? -12.344 -10.586 -11.234 1 93.06 137 PHE B CA 1
ATOM 3099 C C . PHE B 1 137 ? -12.398 -9.125 -11.672 1 93.06 137 PHE B C 1
ATOM 3101 O O . PHE B 1 137 ? -12.711 -8.828 -12.828 1 93.06 137 PHE B O 1
ATOM 3108 N N . TRP B 1 138 ? -12.117 -8.258 -10.773 1 89.88 138 TRP B N 1
ATOM 3109 C CA . TRP B 1 138 ? -12.188 -6.82 -11.039 1 89.88 138 TRP B CA 1
ATOM 3110 C C . TRP B 1 138 ? -11.234 -6.43 -12.156 1 89.88 138 TRP B C 1
ATOM 3112 O O . TRP B 1 138 ? -11.516 -5.504 -12.93 1 89.88 138 TRP B O 1
ATOM 3122 N N . LYS B 1 139 ? -10.203 -7.156 -12.281 1 87.75 139 LYS B N 1
ATOM 3123 C CA . LYS B 1 139 ? -9.211 -6.855 -13.312 1 87.75 139 LYS B CA 1
ATOM 3124 C C . LYS B 1 139 ? -9.797 -7.055 -14.711 1 87.75 139 LYS B C 1
ATOM 3126 O O . LYS B 1 139 ? -9.289 -6.496 -15.688 1 87.75 139 LYS B O 1
ATOM 3131 N N . TYR B 1 140 ? -10.773 -7.824 -14.781 1 90.25 140 TYR B N 1
ATOM 3132 C CA . TYR B 1 140 ? -11.359 -8.164 -16.078 1 90.25 140 TYR B CA 1
ATOM 3133 C C . TYR B 1 140 ? -12.625 -7.359 -16.328 1 90.25 140 TYR B C 1
ATOM 3135 O O . TYR B 1 140 ? -13.289 -7.543 -17.359 1 90.25 140 TYR B O 1
ATOM 3143 N N . GLN B 1 141 ? -12.969 -6.531 -15.43 1 88.19 141 GLN B N 1
ATOM 3144 C CA . GLN B 1 141 ? -14.125 -5.668 -15.617 1 88.19 141 GLN B CA 1
ATOM 3145 C C . GLN B 1 141 ? -13.766 -4.422 -16.422 1 88.19 141 GLN B C 1
ATOM 3147 O O . GLN B 1 141 ? -12.602 -4 -16.438 1 88.19 141 GLN B O 1
ATOM 3152 N N . PRO B 1 142 ? -14.773 -3.873 -17.078 1 87.69 142 PRO B N 1
ATOM 3153 C CA . PRO B 1 142 ? -14.5 -2.578 -17.719 1 87.69 142 PRO B CA 1
ATOM 3154 C C . PRO B 1 142 ? -13.93 -1.555 -16.734 1 87.69 142 PRO B C 1
ATOM 3156 O O . PRO B 1 142 ? -14.477 -1.374 -15.641 1 87.69 142 PRO B O 1
ATOM 3159 N N . PRO B 1 143 ? -12.859 -0.987 -17.078 1 86.25 143 PRO B N 1
ATOM 3160 C CA . PRO B 1 143 ? -12.211 -0.047 -16.156 1 86.25 143 PRO B CA 1
ATOM 3161 C C . PRO B 1 143 ? -13.172 1.007 -15.617 1 86.25 143 PRO B C 1
ATOM 3163 O O . PRO B 1 143 ? -13.039 1.437 -14.469 1 86.25 143 PRO B O 1
ATOM 3166 N N . GLU B 1 144 ? -14.125 1.456 -16.438 1 87.44 144 GLU B N 1
ATOM 3167 C CA . GLU B 1 144 ? -15.078 2.482 -16.031 1 87.44 144 GLU B CA 1
ATOM 3168 C C . GLU B 1 144 ? -15.938 2.002 -14.859 1 87.44 144 GLU B C 1
ATOM 3170 O O . GLU B 1 144 ? -16.297 2.791 -13.984 1 87.44 144 GLU B O 1
ATOM 3175 N N . ARG B 1 145 ? -16.234 0.723 -14.906 1 88 145 ARG B N 1
ATOM 3176 C CA . ARG B 1 145 ? -17.062 0.161 -13.836 1 88 145 ARG B CA 1
ATOM 3177 C C . ARG B 1 145 ? -16.312 0.184 -12.508 1 88 145 ARG B C 1
ATOM 3179 O O . ARG B 1 145 ? -16.859 0.599 -11.484 1 88 145 ARG B O 1
ATOM 3186 N N . ILE B 1 146 ? -15.109 -0.242 -12.555 1 88.81 146 ILE B N 1
ATOM 3187 C CA . ILE B 1 146 ? -14.297 -0.273 -11.352 1 88.81 146 ILE B CA 1
ATOM 3188 C C . ILE B 1 146 ? -14.016 1.152 -10.875 1 88.81 146 ILE B C 1
ATOM 3190 O O . ILE B 1 146 ? -14.102 1.444 -9.68 1 88.81 146 ILE B O 1
ATOM 3194 N N . ALA B 1 147 ? -13.758 2.006 -11.789 1 88.19 147 ALA B N 1
ATOM 3195 C CA . ALA B 1 147 ? -13.516 3.408 -11.453 1 88.19 147 ALA B CA 1
ATOM 3196 C C . ALA B 1 147 ? -14.742 4.027 -10.781 1 88.19 147 ALA B C 1
ATOM 3198 O O . ALA B 1 147 ? -14.609 4.824 -9.852 1 88.19 147 ALA B O 1
ATOM 3199 N N . GLY B 1 148 ? -15.898 3.721 -11.328 1 88.88 148 GLY B N 1
ATOM 3200 C CA . GLY B 1 148 ? -17.125 4.203 -10.727 1 88.88 148 GLY B CA 1
ATOM 3201 C C . GLY B 1 148 ? -17.328 3.738 -9.297 1 88.88 148 GLY B C 1
ATOM 3202 O O . GLY B 1 148 ? -17.75 4.516 -8.438 1 88.88 148 GLY B O 1
ATOM 3203 N N . LEU B 1 149 ? -17.016 2.48 -9.039 1 89.25 149 LEU B N 1
ATOM 3204 C CA . LEU B 1 149 ? -17.109 1.928 -7.691 1 89.25 149 LEU B CA 1
ATOM 3205 C C . LEU B 1 149 ? -16.156 2.645 -6.742 1 89.25 149 LEU B C 1
ATOM 3207 O O . LEU B 1 149 ? -16.562 3.057 -5.652 1 89.25 149 LEU B O 1
ATOM 3211 N N . LEU B 1 150 ? -14.961 2.811 -7.176 1 90.88 150 LEU B N 1
ATOM 3212 C CA . LEU B 1 150 ? -13.953 3.463 -6.352 1 90.88 150 LEU B CA 1
ATOM 3213 C C . LEU B 1 150 ? -14.305 4.926 -6.105 1 90.88 150 LEU B C 1
ATOM 3215 O O . LEU B 1 150 ? -14.086 5.449 -5.012 1 90.88 150 LEU B O 1
ATOM 3219 N N . ARG B 1 151 ? -14.82 5.547 -7.105 1 90.88 151 ARG B N 1
ATOM 3220 C CA . ARG B 1 151 ? -15.273 6.926 -6.945 1 90.88 151 ARG B CA 1
ATOM 3221 C C . ARG B 1 151 ? -16.375 7.023 -5.902 1 90.88 151 ARG B C 1
ATOM 3223 O O . ARG B 1 151 ? -16.406 7.949 -5.094 1 90.88 151 ARG B O 1
ATOM 3230 N N . GLY B 1 152 ? -17.266 6.109 -6.031 1 93.56 152 GLY B N 1
ATOM 3231 C CA . GLY B 1 152 ? -18.328 6.066 -5.027 1 93.56 152 GLY B CA 1
ATOM 3232 C C . GLY B 1 152 ? -17.797 5.898 -3.617 1 93.56 152 GLY B C 1
ATOM 3233 O O . GLY B 1 152 ? -18.281 6.535 -2.684 1 93.56 152 GLY B O 1
ATOM 3234 N N . TRP B 1 153 ? -16.828 4.984 -3.447 1 94.69 153 TRP B N 1
ATOM 3235 C CA . TRP B 1 153 ? -16.188 4.781 -2.148 1 94.69 153 TRP B CA 1
ATOM 3236 C C . TRP B 1 153 ? -15.555 6.074 -1.646 1 94.69 153 TRP B C 1
ATOM 3238 O O . TRP B 1 153 ? -15.75 6.461 -0.491 1 94.69 153 TRP B O 1
ATOM 3248 N N . ARG B 1 154 ? -14.867 6.738 -2.504 1 94.75 154 ARG B N 1
ATOM 3249 C CA . ARG B 1 154 ? -14.203 7.98 -2.123 1 94.75 154 ARG B CA 1
ATOM 3250 C C . ARG B 1 154 ? -15.219 9.047 -1.74 1 94.75 154 ARG B C 1
ATOM 3252 O O . ARG B 1 154 ? -15.039 9.758 -0.745 1 94.75 154 ARG B O 1
ATOM 3259 N N . GLU B 1 155 ? -16.234 9.172 -2.529 1 95.56 155 GLU B N 1
ATOM 3260 C CA . GLU B 1 155 ? -17.266 10.172 -2.291 1 95.56 155 GLU B CA 1
ATOM 3261 C C . GLU B 1 155 ? -17.938 9.953 -0.94 1 95.56 155 GLU B C 1
ATOM 3263 O O . GLU B 1 155 ? -18.328 10.914 -0.275 1 95.56 155 GLU B O 1
ATOM 3268 N N . SER B 1 156 ? -18.047 8.734 -0.589 1 96.62 156 SER B N 1
ATOM 3269 C CA . SER B 1 156 ? -18.688 8.414 0.685 1 96.62 156 SER B CA 1
ATOM 3270 C C . SER B 1 156 ? -17.875 8.953 1.858 1 96.62 156 SER B C 1
ATOM 3272 O O . SER B 1 156 ? -18.391 9.055 2.977 1 96.62 156 SER B O 1
ATOM 3274 N N . LEU B 1 157 ? -16.656 9.305 1.604 1 97.69 157 LEU B N 1
ATOM 3275 C CA . LEU B 1 157 ? -15.773 9.812 2.652 1 97.69 157 LEU B CA 1
ATOM 3276 C C . LEU B 1 157 ? -15.492 11.297 2.453 1 97.69 157 LEU B C 1
ATOM 3278 O O . LEU B 1 157 ? -14.609 11.859 3.105 1 97.69 157 LEU B O 1
ATOM 3282 N N . SER B 1 158 ? -16.25 11.945 1.583 1 97.38 158 SER B N 1
ATOM 3283 C CA . SER B 1 158 ? -15.953 13.312 1.169 1 97.38 158 SER B CA 1
ATOM 3284 C C . SER B 1 158 ? -16.031 14.281 2.35 1 97.38 158 SER B C 1
ATOM 3286 O O . SER B 1 158 ? -15.211 15.195 2.457 1 97.38 158 SER B O 1
ATOM 3288 N N . ILE B 1 159 ? -16.953 14.086 3.24 1 98.06 159 ILE B N 1
ATOM 3289 C CA . ILE B 1 159 ? -17.109 14.984 4.379 1 98.06 159 ILE B CA 1
ATOM 3290 C C . ILE B 1 159 ? -15.875 14.922 5.27 1 98.06 159 ILE B C 1
ATOM 3292 O O . ILE B 1 159 ? -15.398 15.945 5.762 1 98.06 159 ILE B O 1
ATOM 3296 N N . LEU B 1 160 ? -15.406 13.68 5.5 1 98.44 160 LEU B N 1
ATOM 3297 C CA . LEU B 1 160 ? -14.188 13.492 6.281 1 98.44 160 LEU B CA 1
ATOM 3298 C C . LEU B 1 160 ? -13 14.148 5.594 1 98.44 160 LEU B C 1
ATOM 3300 O O . LEU B 1 160 ? -12.234 14.875 6.234 1 98.44 160 LEU B O 1
ATOM 3304 N N . GLN B 1 161 ? -12.852 13.922 4.324 1 98.31 161 GLN B N 1
ATOM 3305 C CA . GLN B 1 161 ? -11.75 14.484 3.562 1 98.31 161 GLN B CA 1
ATOM 3306 C C . GLN B 1 161 ? -11.812 16.016 3.551 1 98.31 161 GLN B C 1
ATOM 3308 O O . GLN B 1 161 ? -10.805 16.688 3.789 1 98.31 161 GLN B O 1
ATOM 3313 N N . ASP B 1 162 ? -12.961 16.547 3.289 1 98.62 162 ASP B N 1
ATOM 3314 C CA . ASP B 1 162 ? -13.148 18 3.227 1 98.62 162 ASP B CA 1
ATOM 3315 C C . ASP B 1 162 ? -12.82 18.656 4.566 1 98.62 162 ASP B C 1
ATOM 3317 O O . ASP B 1 162 ? -12.227 19.734 4.609 1 98.62 162 ASP B O 1
ATOM 3321 N N . SER B 1 163 ? -13.273 18.016 5.617 1 98.81 163 SER B N 1
ATOM 3322 C CA . SER B 1 163 ? -12.977 18.531 6.949 1 98.81 163 SER B CA 1
ATOM 3323 C C . SER B 1 163 ? -11.469 18.547 7.207 1 98.81 163 SER B C 1
ATOM 3325 O O . SER B 1 163 ? -10.93 19.547 7.691 1 98.81 163 SER B O 1
ATOM 3327 N N . THR B 1 164 ? -10.844 17.422 6.867 1 98.75 164 THR B N 1
ATOM 3328 C CA . THR B 1 164 ? -9.398 17.297 7.023 1 98.75 164 THR B CA 1
ATOM 3329 C C . THR B 1 164 ? -8.672 18.375 6.238 1 98.75 164 THR B C 1
ATOM 3331 O O . THR B 1 164 ? -7.828 19.094 6.785 1 98.75 164 THR B O 1
ATOM 3334 N N . ASP B 1 165 ? -9.086 18.547 5.02 1 98.56 165 ASP B N 1
ATOM 3335 C CA . ASP B 1 165 ? -8.445 19.516 4.129 1 98.56 165 ASP B CA 1
ATOM 3336 C C . ASP B 1 165 ? -8.648 20.953 4.625 1 98.56 165 ASP B C 1
ATOM 3338 O O . ASP B 1 165 ? -7.715 21.75 4.609 1 98.56 165 ASP B O 1
ATOM 3342 N N . LEU B 1 166 ? -9.812 21.234 5.016 1 98.75 166 LEU B N 1
ATOM 3343 C CA . LEU B 1 166 ? -10.141 22.594 5.469 1 98.75 166 LEU B CA 1
ATOM 3344 C C . LEU B 1 166 ? -9.336 22.953 6.715 1 98.75 166 LEU B C 1
ATOM 3346 O O . LEU B 1 166 ? -8.727 24.016 6.773 1 98.75 166 LEU B O 1
ATOM 3350 N N . ILE B 1 167 ? -9.32 22.047 7.68 1 98.69 167 ILE B N 1
ATOM 3351 C CA . ILE B 1 167 ? -8.625 22.312 8.93 1 98.69 167 ILE B CA 1
ATOM 3352 C C . ILE B 1 167 ? -7.133 22.516 8.656 1 98.69 167 ILE B C 1
ATOM 3354 O O . ILE B 1 167 ? -6.531 23.469 9.133 1 98.69 167 ILE B O 1
ATOM 3358 N N . LEU B 1 168 ? -6.574 21.641 7.867 1 98.56 168 LEU B N 1
ATOM 3359 C CA . LEU B 1 168 ? -5.148 21.734 7.578 1 98.56 168 LEU B CA 1
ATOM 3360 C C . LEU B 1 168 ? -4.836 22.984 6.777 1 98.56 168 LEU B C 1
ATOM 3362 O O . LEU B 1 168 ? -3.795 23.625 6.984 1 98.56 168 LEU B O 1
ATOM 3366 N N . ALA B 1 169 ? -5.719 23.344 5.867 1 98.25 169 ALA B N 1
ATOM 3367 C CA . ALA B 1 169 ? -5.527 24.562 5.102 1 98.25 169 ALA B CA 1
ATOM 3368 C C . ALA B 1 169 ? -5.496 25.781 6.02 1 98.25 169 ALA B C 1
ATOM 3370 O O . ALA B 1 169 ? -4.66 26.672 5.848 1 98.25 169 ALA B O 1
ATOM 3371 N N . LEU B 1 170 ? -6.379 25.828 6.941 1 97.25 170 LEU B N 1
ATOM 3372 C CA . LEU B 1 170 ? -6.449 26.938 7.887 1 97.25 170 LEU B CA 1
ATOM 3373 C C . LEU B 1 170 ? -5.199 26.984 8.758 1 97.25 170 LEU B C 1
ATOM 3375 O O . LEU B 1 170 ? -4.645 28.062 8.984 1 97.25 170 LEU B O 1
ATOM 3379 N N . LEU B 1 171 ? -4.801 25.812 9.219 1 97.06 171 LEU B N 1
ATOM 3380 C CA . LEU B 1 171 ? -3.596 25.766 10.031 1 97.06 171 LEU B CA 1
ATOM 3381 C C . LEU B 1 171 ? -2.385 26.266 9.25 1 97.06 171 LEU B C 1
ATOM 3383 O O . LEU B 1 171 ? -1.595 27.062 9.75 1 97.06 171 LEU B O 1
ATOM 3387 N N . ARG B 1 172 ? -2.264 25.844 8.023 1 97.25 172 ARG B N 1
ATOM 3388 C CA . ARG B 1 172 ? -1.148 26.219 7.164 1 97.25 172 ARG B CA 1
ATOM 3389 C C . ARG B 1 172 ? -1.186 27.703 6.84 1 97.25 172 ARG B C 1
ATOM 3391 O O . ARG B 1 172 ? -0.157 28.391 6.891 1 97.25 172 ARG B O 1
ATOM 3398 N N . ASP B 1 173 ? -2.348 28.219 6.578 1 94.75 173 ASP B N 1
ATOM 3399 C CA . ASP B 1 173 ? -2.504 29.625 6.203 1 94.75 173 ASP B CA 1
ATOM 3400 C C . ASP B 1 173 ? -2.271 30.531 7.398 1 94.75 173 ASP B C 1
ATOM 3402 O O . ASP B 1 173 ? -1.945 31.719 7.23 1 94.75 173 ASP B O 1
ATOM 3406 N N . SER B 1 174 ? -2.445 30.062 8.562 1 93.5 174 SER B N 1
ATOM 3407 C CA . SER B 1 174 ? -2.309 30.875 9.773 1 93.5 174 SER B CA 1
ATOM 3408 C C . SER B 1 174 ? -0.857 30.922 10.242 1 93.5 174 SER B C 1
ATOM 3410 O O . SER B 1 174 ? -0.542 31.578 11.234 1 93.5 174 SER B O 1
ATOM 3412 N N . CYS B 1 175 ? 0.025 30.219 9.555 1 95.5 175 CYS B N 1
ATOM 3413 C CA . CYS B 1 175 ? 1.404 30.125 10.016 1 95.5 175 CYS B CA 1
ATOM 3414 C C . CYS B 1 175 ? 2.064 31.5 10.047 1 95.5 175 CYS B C 1
ATOM 3416 O O . CYS B 1 175 ? 1.968 32.25 9.078 1 95.5 175 CYS B O 1
ATOM 3418 N N . SER B 1 176 ? 2.656 31.859 11.148 1 94.81 176 SER B N 1
ATOM 3419 C CA . SER B 1 176 ? 3.574 32.969 11.234 1 94.81 176 SER B CA 1
ATOM 3420 C C . SER B 1 176 ? 5 32.562 10.883 1 94.81 176 SER B C 1
ATOM 3422 O O . SER B 1 176 ? 5.574 31.688 11.539 1 94.81 176 SER B O 1
ATOM 3424 N N . TRP B 1 177 ? 5.574 33.219 9.883 1 96.88 177 TRP B N 1
ATOM 3425 C CA . TRP B 1 177 ? 6.848 32.75 9.336 1 96.88 177 TRP B CA 1
ATOM 3426 C C . TRP B 1 177 ? 7.988 33.656 9.797 1 96.88 177 TRP B C 1
ATOM 3428 O O . TRP B 1 177 ? 7.809 34.875 9.961 1 96.88 177 TRP B O 1
ATOM 3438 N N . SER B 1 178 ? 9.109 33.062 10.023 1 97.06 178 SER B N 1
ATOM 3439 C CA . SER B 1 178 ? 10.328 33.812 10.344 1 97.06 178 SER B CA 1
ATOM 3440 C C . SER B 1 178 ? 11.555 33.125 9.734 1 97.06 178 SER B C 1
ATOM 3442 O O . SER B 1 178 ? 11.578 31.922 9.547 1 97.06 178 SER B O 1
AT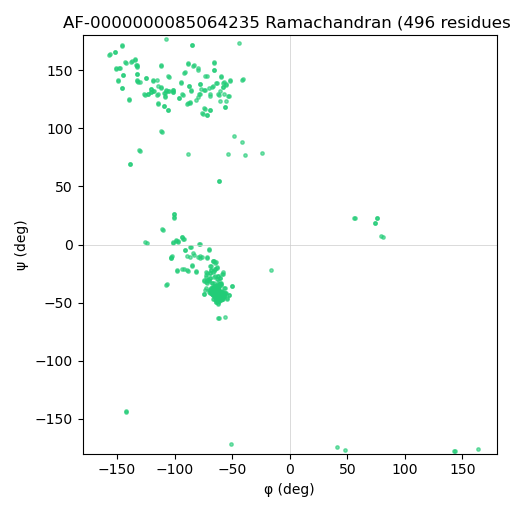OM 3444 N N . GLY B 1 179 ? 12.508 33.938 9.336 1 97.5 179 GLY B N 1
ATOM 3445 C CA . GLY B 1 179 ? 13.805 33.406 8.914 1 97.5 179 GLY B CA 1
ATOM 3446 C C . GLY B 1 179 ? 14.695 33.031 10.086 1 97.5 179 GLY B C 1
ATOM 3447 O O . GLY B 1 179 ? 14.844 33.781 11.039 1 97.5 179 GLY B O 1
ATOM 3448 N N . VAL B 1 180 ? 15.195 31.812 9.977 1 96.88 180 VAL B N 1
ATOM 3449 C CA . VAL B 1 180 ? 15.969 31.297 11.109 1 96.88 180 VAL B CA 1
ATOM 3450 C C . VAL B 1 180 ? 17.266 30.688 10.602 1 96.88 180 VAL B C 1
ATOM 3452 O O . VAL B 1 180 ? 17.328 30.188 9.477 1 96.88 180 VAL B O 1
ATOM 3455 N N . GLU B 1 181 ? 18.219 30.812 11.383 1 96.12 181 GLU B N 1
ATOM 3456 C CA . GLU B 1 181 ? 19.484 30.125 11.133 1 96.12 181 GLU B CA 1
ATOM 3457 C C . GLU B 1 181 ? 19.75 29.031 12.156 1 96.12 181 GLU B C 1
ATOM 3459 O O . GLU B 1 181 ? 19.453 29.203 13.344 1 96.12 181 GLU B O 1
ATOM 3464 N N . ALA B 1 182 ? 20.156 27.891 11.719 1 94.94 182 ALA B N 1
ATOM 3465 C CA . ALA B 1 182 ? 20.516 26.766 12.578 1 94.94 182 ALA B CA 1
ATOM 3466 C C . ALA B 1 182 ? 22.031 26.5 12.523 1 94.94 182 ALA B C 1
ATOM 3468 O O . ALA B 1 182 ? 22.5 25.734 11.672 1 94.94 182 ALA B O 1
ATOM 3469 N N . PRO B 1 183 ? 22.703 27.047 13.492 1 93.12 183 PRO B N 1
ATOM 3470 C CA . PRO B 1 183 ? 24.125 26.703 13.547 1 93.12 183 PRO B CA 1
ATOM 3471 C C . PRO B 1 183 ? 24.375 25.219 13.789 1 93.12 183 PRO B C 1
ATOM 3473 O O . PRO B 1 183 ? 23.641 24.594 14.57 1 93.12 183 PRO B O 1
ATOM 3476 N N . GLU B 1 184 ? 25.281 24.641 13.156 1 90.06 184 GLU B N 1
ATOM 3477 C CA . GLU B 1 184 ? 25.672 23.234 13.266 1 90.06 184 GLU B CA 1
ATOM 3478 C C . GLU B 1 184 ? 24.484 22.312 12.992 1 90.06 184 GLU B C 1
ATOM 3480 O O . GLU B 1 184 ? 24.359 21.266 13.617 1 90.06 184 GLU B O 1
ATOM 3485 N N . GLY B 1 185 ? 23.516 22.844 12.289 1 90.38 185 GLY B N 1
ATOM 3486 C CA . GLY B 1 185 ? 22.391 22.047 11.844 1 90.38 185 GLY B CA 1
ATOM 3487 C C . GLY B 1 185 ? 21.406 21.75 12.945 1 90.38 185 GLY B C 1
ATOM 3488 O O . GLY B 1 185 ? 20.719 20.719 12.914 1 90.38 185 GLY B O 1
ATOM 3489 N N . ARG B 1 186 ? 21.406 22.547 13.922 1 93.81 186 ARG B N 1
ATOM 3490 C CA . ARG B 1 186 ? 20.469 22.328 15.031 1 93.81 186 ARG B CA 1
ATOM 3491 C C . ARG B 1 186 ? 19.75 23.625 15.398 1 93.81 186 ARG B C 1
ATOM 3493 O O . ARG B 1 186 ? 20.344 24.703 15.32 1 93.81 186 ARG B O 1
ATOM 3500 N N . TYR B 1 187 ? 18.547 23.438 15.688 1 95.81 187 TYR B N 1
ATOM 3501 C CA . TYR B 1 187 ? 17.734 24.562 16.141 1 95.81 187 TYR B CA 1
ATOM 3502 C C . TYR B 1 187 ? 16.656 24.094 17.109 1 95.81 187 TYR B C 1
ATOM 3504 O O . TYR B 1 187 ? 16.109 23 16.969 1 95.81 187 TYR B O 1
ATOM 3512 N N . GLY B 1 188 ? 16.406 24.891 18.125 1 96.31 188 GLY B N 1
ATOM 3513 C CA . GLY B 1 188 ? 15.336 24.641 19.078 1 96.31 188 GLY B CA 1
ATOM 3514 C C . GLY B 1 188 ? 14.719 25.891 19.641 1 96.31 188 GLY B C 1
ATOM 3515 O O . GLY B 1 188 ? 15.375 26.938 19.703 1 96.31 188 GLY B O 1
ATOM 3516 N N . ALA B 1 189 ? 13.5 25.75 19.984 1 94.88 189 ALA B N 1
ATOM 3517 C CA . ALA B 1 189 ? 12.828 26.922 20.547 1 94.88 189 ALA B CA 1
ATOM 3518 C C . ALA B 1 189 ? 11.727 26.5 21.516 1 94.88 189 ALA B C 1
ATOM 3520 O O . ALA B 1 189 ? 11.188 25.406 21.422 1 94.88 189 ALA B O 1
ATOM 3521 N N . LEU B 1 190 ? 11.484 27.344 22.438 1 94.44 190 LEU B N 1
ATOM 3522 C CA . LEU B 1 190 ? 10.336 27.203 23.312 1 94.44 190 LEU B CA 1
ATOM 3523 C C . LEU B 1 190 ? 9.055 27.688 22.625 1 94.44 190 LEU B C 1
ATOM 3525 O O . LEU B 1 190 ? 9.117 28.516 21.719 1 94.44 190 LEU B O 1
ATOM 3529 N N . LEU B 1 191 ? 8.016 27.078 23.031 1 92.81 191 LEU B N 1
ATOM 3530 C CA . LEU B 1 191 ? 6.719 27.484 22.5 1 92.81 191 LEU B CA 1
ATOM 3531 C C . LEU B 1 191 ? 5.867 28.141 23.578 1 92.81 191 LEU B C 1
ATOM 3533 O O . LEU B 1 191 ? 6.105 27.953 24.766 1 92.81 191 LEU B O 1
ATOM 3537 N N . ASP B 1 192 ? 5.012 28.938 23.094 1 89.06 192 ASP B N 1
ATOM 3538 C CA . ASP B 1 192 ? 4.074 29.562 24.016 1 89.06 192 ASP B CA 1
ATOM 3539 C C . ASP B 1 192 ? 3.045 28.547 24.531 1 89.06 192 ASP B C 1
ATOM 3541 O O . ASP B 1 192 ? 2.143 28.156 23.781 1 89.06 192 ASP B O 1
ATOM 3545 N N . ALA B 1 193 ? 3.082 28.219 25.719 1 82.62 193 ALA B N 1
ATOM 3546 C CA . ALA B 1 193 ? 2.23 27.172 26.297 1 82.62 193 ALA B CA 1
ATOM 3547 C C . ALA B 1 193 ? 0.774 27.625 26.344 1 82.62 193 ALA B C 1
ATOM 3549 O O . ALA B 1 193 ? -0.139 26.797 26.375 1 82.62 193 ALA B O 1
ATOM 3550 N N . ARG B 1 194 ? 0.569 28.906 26.453 1 84.19 194 ARG B N 1
ATOM 3551 C CA . ARG B 1 194 ? -0.787 29.453 26.531 1 84.19 194 ARG B CA 1
ATOM 3552 C C . ARG B 1 194 ? -1.513 29.312 25.203 1 84.19 194 ARG B C 1
ATOM 3554 O O . ARG B 1 194 ? -2.732 29.141 25.156 1 84.19 194 ARG B O 1
ATOM 3561 N N . HIS B 1 195 ? -0.74 29.375 24.062 1 87.25 195 HIS B N 1
ATOM 3562 C CA . HIS B 1 195 ? -1.275 29.203 22.719 1 87.25 195 HIS B CA 1
ATOM 3563 C C . HIS B 1 195 ? -0.34 28.359 21.859 1 87.25 195 HIS B C 1
ATOM 3565 O O . HIS B 1 195 ? 0.263 28.875 20.906 1 87.25 195 HIS B O 1
ATOM 3571 N N . PRO B 1 196 ? -0.286 27.156 22.219 1 88.94 196 PRO B N 1
ATOM 3572 C CA . PRO B 1 196 ? 0.652 26.312 21.469 1 88.94 196 PRO B CA 1
ATOM 3573 C C . PRO B 1 196 ? 0.232 26.109 20.016 1 88.94 196 PRO B C 1
ATOM 3575 O O . PRO B 1 196 ? -0.953 25.906 19.734 1 88.94 196 PRO B O 1
ATOM 3578 N N . PRO B 1 197 ? 1.209 26.219 19.125 1 94.31 197 PRO B N 1
ATOM 3579 C CA . PRO B 1 197 ? 0.882 25.906 17.734 1 94.31 197 PRO B CA 1
ATOM 3580 C C . PRO B 1 197 ? 0.53 24.422 17.531 1 94.31 197 PRO B C 1
ATOM 3582 O O . PRO B 1 197 ? 1.005 23.578 18.281 1 94.31 197 PRO B O 1
ATOM 3585 N N . SER B 1 198 ? -0.319 24.203 16.547 1 94.56 198 SER B N 1
ATOM 3586 C CA . SER B 1 198 ? -0.699 22.828 16.234 1 94.56 198 SER B CA 1
ATOM 3587 C C . SER B 1 198 ? 0.26 22.203 15.219 1 94.56 198 SER B C 1
ATOM 3589 O O . SER B 1 198 ? 0.401 20.984 15.164 1 94.56 198 SER B O 1
ATOM 3591 N N . LEU B 1 199 ? 0.944 23.062 14.461 1 96.5 199 LEU B N 1
ATOM 3592 C CA . LEU B 1 199 ? 1.7 22.625 13.297 1 96.5 199 LEU B CA 1
ATOM 3593 C C . LEU B 1 199 ? 2.967 23.453 13.117 1 96.5 199 LEU B C 1
ATOM 3595 O O . LEU B 1 199 ? 2.936 24.672 13.266 1 96.5 199 LEU B O 1
ATOM 3599 N N . ILE B 1 200 ? 4.027 22.781 12.867 1 97.06 200 ILE B N 1
ATOM 3600 C CA . ILE B 1 200 ? 5.281 23.406 12.461 1 97.06 200 ILE B CA 1
ATOM 3601 C C . ILE B 1 200 ? 5.504 23.188 10.969 1 97.06 200 ILE B C 1
ATOM 3603 O O . ILE B 1 200 ? 5.34 22.078 10.469 1 97.06 200 ILE B O 1
ATOM 3607 N N . CYS B 1 201 ? 5.828 24.219 10.297 1 97.5 201 CYS B N 1
ATOM 3608 C CA . CYS B 1 201 ? 6.184 24.141 8.891 1 97.5 201 CYS B CA 1
ATOM 3609 C C . CYS B 1 201 ? 7.594 24.656 8.648 1 97.5 201 CYS B C 1
ATOM 3611 O O . CYS B 1 201 ? 7.984 25.688 9.203 1 97.5 201 CYS B O 1
ATOM 3613 N N . LEU B 1 202 ? 8.328 23.922 7.902 1 97.56 202 LEU B N 1
ATOM 3614 C CA . LEU B 1 202 ? 9.664 24.344 7.508 1 97.56 202 LEU B CA 1
ATOM 3615 C C . LEU B 1 202 ? 9.766 24.484 5.992 1 97.56 202 LEU B C 1
ATOM 3617 O O . LEU B 1 202 ? 9.273 23.641 5.25 1 97.56 202 LEU B O 1
ATOM 3621 N N . GLU B 1 203 ? 10.305 25.578 5.582 1 97 203 GLU B N 1
ATOM 3622 C CA . GLU B 1 203 ? 10.625 25.781 4.172 1 97 203 GLU B CA 1
ATOM 3623 C C . GLU B 1 203 ? 12.133 25.891 3.959 1 97 203 GLU B C 1
ATOM 3625 O O . GLU B 1 203 ? 12.805 26.656 4.648 1 97 203 GLU B O 1
ATOM 3630 N N . LEU B 1 204 ? 12.648 25.188 3.098 1 92.5 204 LEU B N 1
ATOM 3631 C CA . LEU B 1 204 ? 14.062 25.25 2.754 1 92.5 204 LEU B CA 1
ATOM 3632 C C . LEU B 1 204 ? 14.273 24.984 1.267 1 92.5 204 LEU B C 1
ATOM 3634 O O . LEU B 1 204 ? 13.32 24.703 0.541 1 92.5 204 LEU B O 1
ATOM 3638 N N . SER B 1 205 ? 15.492 25.203 0.842 1 89.62 205 SER B N 1
ATOM 3639 C CA . SER B 1 205 ? 15.82 24.953 -0.558 1 89.62 205 SER B CA 1
ATOM 3640 C C . SER B 1 205 ? 15.539 23.516 -0.957 1 89.62 205 SER B C 1
ATOM 3642 O O . SER B 1 205 ? 15.82 22.594 -0.197 1 89.62 205 SER B O 1
ATOM 3644 N N . ASP B 1 206 ? 14.938 23.344 -2.09 1 85.69 206 ASP B N 1
ATOM 3645 C CA . ASP B 1 206 ? 14.664 22 -2.572 1 85.69 206 ASP B CA 1
ATOM 3646 C C . ASP B 1 206 ? 15.922 21.359 -3.17 1 85.69 206 ASP B C 1
ATOM 3648 O O . ASP B 1 206 ? 15.883 20.234 -3.654 1 85.69 206 ASP B O 1
ATOM 3652 N N . ARG B 1 207 ? 17.062 22.125 -3.146 1 84.75 207 ARG B N 1
ATOM 3653 C CA . ARG B 1 207 ? 18.328 21.609 -3.656 1 84.75 207 ARG B CA 1
ATOM 3654 C C . ARG B 1 207 ? 19.188 21.062 -2.525 1 84.75 207 ARG B C 1
ATOM 3656 O O . ARG B 1 207 ? 20.266 20.516 -2.77 1 84.75 207 ARG B O 1
ATOM 3663 N N . ALA B 1 208 ? 18.625 21.125 -1.38 1 84.69 208 ALA B N 1
ATOM 3664 C CA . ALA B 1 208 ? 19.391 20.672 -0.215 1 84.69 208 ALA B CA 1
ATOM 3665 C C . ALA B 1 208 ? 19.547 19.156 -0.209 1 84.69 208 ALA B C 1
ATOM 3667 O O . ALA B 1 208 ? 18.625 18.422 -0.589 1 84.69 208 ALA B O 1
ATOM 3668 N N . ASP B 1 209 ? 20.672 18.688 0.257 1 86.56 209 ASP B N 1
ATOM 3669 C CA . ASP B 1 209 ? 20.922 17.266 0.39 1 86.56 209 ASP B CA 1
ATOM 3670 C C . ASP B 1 209 ? 20.734 16.797 1.834 1 86.56 209 ASP B C 1
ATOM 3672 O O . ASP B 1 209 ? 21.469 15.945 2.322 1 86.56 209 ASP B O 1
ATOM 3676 N N . TYR B 1 210 ? 19.922 17.516 2.559 1 90.5 210 TYR B N 1
ATOM 3677 C CA . TYR B 1 210 ? 19.594 17.203 3.941 1 90.5 210 TYR B CA 1
ATOM 3678 C C . TYR B 1 210 ? 18.109 17.391 4.203 1 90.5 210 TYR B C 1
ATOM 3680 O O . TYR B 1 210 ? 17.422 18.062 3.43 1 90.5 210 TYR B O 1
ATOM 3688 N N . TYR B 1 211 ? 17.594 16.766 5.16 1 92.56 211 TYR B N 1
ATOM 3689 C CA . TYR B 1 211 ? 16.203 16.891 5.562 1 92.56 211 TYR B CA 1
ATOM 3690 C C . TYR B 1 211 ? 16.078 17.078 7.07 1 92.56 211 TYR B C 1
ATOM 3692 O O . TYR B 1 211 ? 16.969 16.672 7.824 1 92.56 211 TYR B O 1
ATOM 3700 N N . PRO B 1 212 ? 15.016 17.688 7.512 1 94.25 212 PRO B N 1
ATOM 3701 C CA . PRO B 1 212 ? 14.867 17.969 8.938 1 94.25 212 PRO B CA 1
ATOM 3702 C C . PRO B 1 212 ? 14.227 16.812 9.703 1 94.25 212 PRO B C 1
ATOM 3704 O O . PRO B 1 212 ? 13.297 16.188 9.203 1 94.25 212 PRO B O 1
ATOM 3707 N N . LYS B 1 213 ? 14.781 16.547 10.789 1 93.5 213 LYS B N 1
ATOM 3708 C CA . LYS B 1 213 ? 14.125 15.734 11.812 1 93.5 213 LYS B CA 1
ATOM 3709 C C . LYS B 1 213 ? 13.641 16.609 12.969 1 93.5 213 LYS B C 1
ATOM 3711 O O . LYS B 1 213 ? 14.438 17.25 13.656 1 93.5 213 LYS B O 1
ATOM 3716 N N . ILE B 1 214 ? 12.344 16.625 13.109 1 95.81 214 ILE B N 1
ATOM 3717 C CA . ILE B 1 214 ? 11.742 17.5 14.109 1 95.81 214 ILE B CA 1
ATOM 3718 C C . ILE B 1 214 ? 11.227 16.656 15.281 1 95.81 214 ILE B C 1
ATOM 3720 O O . ILE B 1 214 ? 10.625 15.609 15.086 1 95.81 214 ILE B O 1
ATOM 3724 N N . SER B 1 215 ? 11.578 17.125 16.453 1 93.75 215 SER B N 1
ATOM 3725 C CA . SER B 1 215 ? 11.055 16.5 17.672 1 93.75 215 SER B CA 1
ATOM 3726 C C . SER B 1 215 ? 10.539 17.562 18.641 1 93.75 215 SER B C 1
ATOM 3728 O O . SER B 1 215 ? 10.852 18.75 18.5 1 93.75 215 SER B O 1
ATOM 3730 N N . GLY B 1 216 ? 9.57 17.141 19.469 1 90.06 216 GLY B N 1
ATOM 3731 C CA . GLY B 1 216 ? 9.055 18.062 20.469 1 90.06 216 GLY B CA 1
ATOM 3732 C C . GLY B 1 216 ? 7.566 17.906 20.703 1 90.06 216 GLY B C 1
ATOM 3733 O O . GLY B 1 216 ? 6.945 16.969 20.203 1 90.06 216 GLY B O 1
ATOM 3734 N N . GLY B 1 217 ? 7.133 18.797 21.594 1 86 217 GLY B N 1
ATOM 3735 C CA . GLY B 1 217 ? 5.727 18.828 21.969 1 86 217 GLY B CA 1
ATOM 3736 C C . GLY B 1 217 ? 5.191 20.234 22.172 1 86 217 GLY B C 1
ATOM 3737 O O . GLY B 1 217 ? 5.578 21.156 21.453 1 86 217 GLY B O 1
ATOM 3738 N N . ILE B 1 218 ? 4.348 20.328 23.109 1 85.06 218 ILE B N 1
ATOM 3739 C CA . ILE B 1 218 ? 3.588 21.562 23.266 1 85.06 218 ILE B CA 1
ATOM 3740 C C . ILE B 1 218 ? 4.457 22.625 23.938 1 85.06 218 ILE B C 1
ATOM 3742 O O . ILE B 1 218 ? 4.145 23.812 23.891 1 85.06 218 ILE B O 1
ATOM 3746 N N . HIS B 1 219 ? 5.602 22.219 24.469 1 91.56 219 HIS B N 1
ATOM 3747 C CA . HIS B 1 219 ? 6.395 23.188 25.219 1 91.56 219 HIS B CA 1
ATOM 3748 C C . HIS B 1 219 ? 7.629 23.609 24.438 1 91.56 219 HIS B C 1
ATOM 3750 O O . HIS B 1 219 ? 8.125 24.734 24.609 1 91.56 219 HIS B O 1
ATOM 3756 N N . ARG B 1 220 ? 8.117 22.672 23.719 1 95.19 220 ARG B N 1
ATOM 3757 C CA . ARG B 1 220 ? 9.328 22.969 22.953 1 95.19 220 ARG B CA 1
ATOM 3758 C C . ARG B 1 220 ? 9.477 22.031 21.766 1 95.19 220 ARG B C 1
ATOM 3760 O O . ARG B 1 220 ? 8.805 21 21.688 1 95.19 220 ARG B O 1
ATOM 3767 N N . PHE B 1 221 ? 10.328 22.453 20.859 1 96.44 221 PHE B N 1
ATOM 3768 C CA . PHE B 1 221 ? 10.68 21.562 19.75 1 96.44 221 PHE B CA 1
ATOM 3769 C C . PHE B 1 221 ? 12.148 21.703 19.391 1 96.44 221 PHE B C 1
ATOM 3771 O O . PHE B 1 221 ? 12.812 22.641 19.828 1 96.44 221 PHE B O 1
ATOM 3778 N N . HIS B 1 222 ? 12.617 20.656 18.797 1 96.75 222 HIS B N 1
ATOM 3779 C CA . HIS B 1 222 ? 13.992 20.594 18.328 1 96.75 222 HIS B CA 1
ATOM 3780 C C . HIS B 1 222 ? 14.062 20.125 16.875 1 96.75 222 HIS B C 1
ATOM 3782 O O . HIS B 1 222 ? 13.328 19.203 16.484 1 96.75 222 HIS B O 1
ATOM 3788 N N . ILE B 1 223 ? 14.961 20.75 16.109 1 96.44 223 ILE B N 1
ATOM 3789 C CA . ILE B 1 223 ? 15.195 20.359 14.727 1 96.44 223 ILE B CA 1
ATOM 3790 C C . ILE B 1 223 ? 16.656 19.953 14.547 1 96.44 223 ILE B C 1
ATOM 3792 O O . ILE B 1 223 ? 17.562 20.641 15 1 96.44 223 ILE B O 1
ATOM 3796 N N . GLN B 1 224 ? 16.812 18.875 13.953 1 93.12 224 GLN B N 1
ATOM 3797 C CA . GLN B 1 224 ? 18.141 18.406 13.531 1 93.12 224 GLN B CA 1
ATOM 3798 C C . GLN B 1 224 ? 18.141 18.078 12.039 1 93.12 224 GLN B C 1
ATOM 3800 O O . GLN B 1 224 ? 17.266 17.359 11.555 1 93.12 224 GLN B O 1
ATOM 3805 N N . TRP B 1 225 ? 19.094 18.609 11.336 1 92.31 225 TRP B N 1
ATOM 3806 C CA . TRP B 1 225 ? 19.203 18.312 9.914 1 92.31 225 TRP B CA 1
ATOM 3807 C C . TRP B 1 225 ? 20.141 17.141 9.656 1 92.31 225 TRP B C 1
ATOM 3809 O O . TRP B 1 225 ? 21.266 17.125 10.164 1 92.31 225 TRP B O 1
ATOM 3819 N N . LEU B 1 226 ? 19.609 16.266 8.906 1 88.88 226 LEU B N 1
ATOM 3820 C CA . LEU B 1 226 ? 20.359 15.055 8.609 1 88.88 226 LEU B CA 1
ATOM 3821 C C . LEU B 1 226 ? 20.703 14.977 7.125 1 88.88 226 LEU B C 1
ATOM 3823 O O . LEU B 1 226 ? 19.875 15.312 6.277 1 88.88 226 LEU B O 1
ATOM 3827 N N . PRO B 1 227 ? 21.891 14.602 6.852 1 86.69 227 PRO B N 1
ATOM 3828 C CA . PRO B 1 227 ? 22.219 14.383 5.441 1 86.69 227 PRO B CA 1
ATOM 3829 C C . PRO B 1 227 ? 21.516 13.148 4.863 1 86.69 227 PRO B C 1
ATOM 3831 O O . PRO B 1 227 ? 21.219 12.211 5.598 1 86.69 227 PRO B O 1
ATOM 3834 N N . TRP B 1 228 ? 20.891 13.273 3.584 1 78.19 228 TRP B N 1
ATOM 3835 C CA . TRP B 1 228 ? 20.312 12.094 2.941 1 78.19 228 TRP B CA 1
ATOM 3836 C C . TRP B 1 228 ? 21.359 11.016 2.736 1 78.19 228 TRP B C 1
ATOM 3838 O O . TRP B 1 228 ? 21.047 9.828 2.693 1 78.19 228 TRP B O 1
ATOM 3848 N N . LEU B 1 229 ? 22.625 11.43 2.652 1 58.12 229 LEU B N 1
ATOM 3849 C CA . LEU B 1 229 ? 23.625 10.5 2.119 1 58.12 229 LEU B CA 1
ATOM 3850 C C . LEU B 1 229 ? 23.438 9.109 2.717 1 58.12 229 LEU B C 1
ATOM 3852 O O . LEU B 1 229 ? 22.828 8.961 3.779 1 58.12 229 LEU B O 1
ATOM 3856 N N . ASP B 1 230 ? 24.266 8.086 2.162 1 49.88 230 ASP B N 1
ATOM 3857 C CA . ASP B 1 230 ? 24.328 6.629 2.139 1 49.88 230 ASP B CA 1
ATOM 3858 C C . ASP B 1 230 ? 24.234 6.051 3.549 1 49.88 230 ASP B C 1
ATOM 3860 O O . ASP B 1 230 ? 24.406 6.773 4.535 1 49.88 230 ASP B O 1
ATOM 3864 N N . GLN B 1 231 ? 24.438 4.723 3.787 1 44.16 231 GLN B N 1
ATOM 3865 C CA . GLN B 1 231 ? 24.812 3.639 4.688 1 44.16 231 GLN B CA 1
ATOM 3866 C C . GLN B 1 231 ? 25.703 4.148 5.824 1 44.16 231 GLN B C 1
ATOM 3868 O O . GLN B 1 231 ? 26.781 4.691 5.582 1 44.16 231 GLN B O 1
ATOM 3873 N N . GLY B 1 232 ? 25.328 4.766 6.883 1 46.94 232 GLY B N 1
ATOM 3874 C CA . GLY B 1 232 ? 25.969 4.859 8.188 1 46.94 232 GLY B CA 1
ATOM 3875 C C . GLY B 1 232 ? 25.422 5.992 9.039 1 46.94 232 GLY B C 1
ATOM 3876 O O . GLY B 1 232 ? 24.391 6.574 8.711 1 46.94 232 GLY B O 1
ATOM 3877 N N . THR B 1 233 ? 26.047 6.188 10.25 1 52.66 233 THR B N 1
ATOM 3878 C CA . THR B 1 233 ? 25.766 7.137 11.32 1 52.66 233 THR B CA 1
ATOM 3879 C C . THR B 1 233 ? 25.719 8.562 10.789 1 52.66 233 THR B C 1
ATOM 3881 O O . THR B 1 233 ? 26.75 9.117 10.391 1 52.66 233 THR B O 1
ATOM 3884 N N . ALA B 1 234 ? 24.641 8.914 10.164 1 52.62 234 ALA B N 1
ATOM 3885 C CA . ALA B 1 234 ? 24.531 10.242 9.562 1 52.62 234 ALA B CA 1
ATOM 3886 C C . ALA B 1 234 ? 24.969 11.328 10.555 1 52.62 234 ALA B C 1
ATOM 3888 O O . ALA B 1 234 ? 24.422 11.422 11.656 1 52.62 234 ALA B O 1
ATOM 3889 N N . ARG B 1 235 ? 26.172 11.781 10.602 1 61 235 ARG B N 1
ATOM 3890 C CA . ARG B 1 235 ? 26.609 12.93 11.383 1 61 235 ARG B CA 1
ATOM 3891 C C . ARG B 1 235 ? 25.875 14.203 10.961 1 61 235 ARG B C 1
ATOM 3893 O O . ARG B 1 235 ? 25.656 14.422 9.766 1 61 235 ARG B O 1
ATOM 3900 N N . ALA B 1 236 ? 25.203 14.883 11.906 1 67.31 236 ALA B N 1
ATOM 3901 C CA . ALA B 1 236 ? 24.562 16.188 11.688 1 67.31 236 ALA B CA 1
ATOM 3902 C C . ALA B 1 236 ? 25.438 17.094 10.828 1 67.31 236 ALA B C 1
ATOM 3904 O O . ALA B 1 236 ? 26.672 16.984 10.859 1 67.31 236 ALA B O 1
ATOM 3905 N N . ILE B 1 237 ? 24.703 17.828 9.992 1 78.94 237 ILE B N 1
ATOM 3906 C CA . ILE B 1 237 ? 25.375 18.828 9.172 1 78.94 237 ILE B CA 1
ATOM 3907 C C . ILE B 1 237 ? 26.062 19.859 10.07 1 78.94 237 ILE B C 1
ATOM 3909 O O . ILE B 1 237 ? 25.5 20.266 11.094 1 78.94 237 ILE B O 1
ATOM 3913 N N . GLU B 1 238 ? 27.266 20.125 9.781 1 80.81 238 GLU B N 1
ATOM 3914 C CA . GLU B 1 238 ? 28.047 21.047 10.602 1 80.81 238 GLU B CA 1
ATOM 3915 C C . GLU B 1 238 ? 27.891 22.484 10.109 1 80.81 238 GLU B C 1
ATOM 3917 O O . GLU B 1 238 ? 28.141 23.422 10.859 1 80.81 238 GLU B O 1
ATOM 3922 N N . SER B 1 239 ? 27.312 22.641 9 1 85.81 239 SER B N 1
ATOM 3923 C CA . SER B 1 239 ? 27.188 23.984 8.445 1 85.81 239 SER B CA 1
ATOM 3924 C C . SER B 1 239 ? 25.922 24.672 8.945 1 85.81 239 SER B C 1
ATOM 3926 O O . SER B 1 239 ? 25.016 24.016 9.469 1 85.81 239 SER B O 1
ATOM 3928 N N . THR B 1 240 ? 25.969 25.953 8.922 1 93.06 240 THR B N 1
ATOM 3929 C CA . THR B 1 240 ? 24.797 26.734 9.266 1 93.06 240 THR B CA 1
ATOM 3930 C C . THR B 1 240 ? 23.719 26.594 8.188 1 93.06 240 THR B C 1
ATOM 3932 O O . THR B 1 240 ? 24 26.766 7 1 93.06 240 THR B O 1
ATOM 3935 N N . ILE B 1 241 ? 22.562 26.266 8.609 1 94.19 241 ILE B N 1
ATOM 3936 C CA . ILE B 1 241 ? 21.453 26.094 7.684 1 94.19 241 ILE B CA 1
ATOM 3937 C C . ILE B 1 241 ? 20.469 27.25 7.852 1 94.19 241 ILE B C 1
ATOM 3939 O O . ILE B 1 241 ? 20.078 27.594 8.977 1 94.19 241 ILE B O 1
ATOM 3943 N N . LYS B 1 242 ? 20.109 27.844 6.766 1 95.19 242 LYS B N 1
ATOM 3944 C CA . LYS B 1 242 ? 19.078 28.875 6.762 1 95.19 242 LYS B CA 1
ATOM 3945 C C . LYS B 1 242 ? 17.734 28.328 6.277 1 95.19 242 LYS B C 1
ATOM 3947 O O . LYS B 1 242 ? 17.688 27.594 5.285 1 95.19 242 LYS B O 1
ATOM 3952 N N . PHE B 1 243 ? 16.75 28.625 7.023 1 96.44 243 PHE B N 1
ATOM 3953 C CA . PHE B 1 243 ? 15.422 28.141 6.664 1 96.44 243 PHE B CA 1
ATOM 3954 C C . PHE B 1 243 ? 14.344 29.078 7.184 1 96.44 243 PHE B C 1
ATOM 3956 O O . PHE B 1 243 ? 14.633 30 7.949 1 96.44 243 PHE B O 1
ATOM 3963 N N . ARG B 1 244 ? 13.18 28.859 6.652 1 97.88 244 ARG B N 1
ATOM 3964 C CA . ARG B 1 244 ? 12.023 29.562 7.188 1 97.88 244 ARG B CA 1
ATOM 3965 C C . ARG B 1 244 ? 11.203 28.656 8.109 1 97.88 244 ARG B C 1
ATOM 3967 O O . ARG B 1 244 ? 10.977 27.484 7.797 1 97.88 244 ARG B O 1
ATOM 3974 N N . LEU B 1 245 ? 10.859 29.219 9.258 1 97.81 245 LEU B N 1
ATOM 3975 C CA . LEU B 1 245 ? 10.062 28.516 10.266 1 97.81 245 LEU B CA 1
ATOM 3976 C C . LEU B 1 245 ? 8.656 29.094 10.344 1 97.81 245 LEU B C 1
ATOM 3978 O O . LEU B 1 245 ? 8.484 30.297 10.539 1 97.81 245 LEU B O 1
ATOM 3982 N N . GLY B 1 246 ? 7.711 28.234 10.062 1 97.31 246 GLY B N 1
ATOM 3983 C CA . GLY B 1 246 ? 6.312 28.609 10.234 1 97.31 246 GLY B CA 1
ATOM 3984 C C . GLY B 1 246 ? 5.656 27.922 11.414 1 97.31 246 GLY B C 1
ATOM 3985 O O . GLY B 1 246 ? 5.738 26.688 11.555 1 97.31 246 GLY B O 1
ATOM 3986 N N . LEU B 1 247 ? 5.012 28.703 12.336 1 96.38 247 LEU B N 1
ATOM 3987 C CA . LEU B 1 247 ? 4.223 28.172 13.445 1 96.38 247 LEU B CA 1
ATOM 3988 C C . LEU B 1 247 ? 2.75 28.547 13.281 1 96.38 247 LEU B C 1
ATOM 3990 O O . LEU B 1 247 ? 2.414 29.719 13.109 1 96.38 247 LEU B O 1
ATOM 3994 N N . SER B 1 248 ? 1.944 27.516 13.234 1 95.12 248 SER B N 1
ATOM 3995 C CA . SER B 1 248 ? 0.521 27.797 13.078 1 95.12 248 SER B CA 1
ATOM 3996 C C . SER B 1 248 ? 0.006 28.688 14.211 1 95.12 248 SER B C 1
ATOM 3998 O O . SER B 1 248 ? 0.417 28.531 15.359 1 95.12 248 SER B O 1
ATOM 4000 N N . ALA B 1 249 ? -0.834 29.625 13.867 1 86.06 249 ALA B N 1
ATOM 4001 C CA . ALA B 1 249 ? -1.292 30.625 14.828 1 86.06 249 ALA B CA 1
ATOM 4002 C C . ALA B 1 249 ? -2.703 30.312 15.312 1 86.06 249 ALA B C 1
ATOM 4004 O O . ALA B 1 249 ? -3.201 30.969 16.234 1 86.06 249 ALA B O 1
ATOM 4005 N N . LEU B 1 250 ? -3.219 29.391 14.586 1 83.38 250 LEU B N 1
ATOM 4006 C CA . LEU B 1 250 ? -4.582 29.031 14.961 1 83.38 250 LEU B CA 1
ATOM 4007 C C . LEU B 1 250 ? -4.609 27.703 15.711 1 83.38 250 LEU B C 1
ATOM 4009 O O . LEU B 1 250 ? -3.74 26.859 15.508 1 83.38 250 LEU B O 1
#

Foldseek 3Di:
DDKDKDFQDPVLVLLVVLLVLLVLLPDDFPALVNVLSLLVSLLVVVVCLPDPCNLVVLLVLLVVLLVVLVVQCPDPPDDNVVSVVLNVLSVVLNVVSVPDDDRQCVVVVPDPQSVQVVVQVPPVCSNPCVNPVVSVVVNPDDSVVVVVVSVVSSVSNVSVNSSSVSSVVLQVVQWDKDKDKDAQQKDKDFADLVQFFRMKMKDADPPDQWDWDKDDHRTMIMIFIFGPPDPDPGRTRRHMGIIMIIGGRD/DDKDKDFQDPVLVLLVVLLVLLVLLPDDFPALVNVLSLLVSLLVVVVCLVDPCNLVVLLVLLVVLLVVLVVQCPDPPDDNVVSVVLNVLSVVLNVVSVPDDDRQCVVVVPDPQSVQVVVQVPPVCSNPCVNPVVSVVVNPDDSVVVVVVSVVSSVSNVSVNSSSVSSVVLQVVQWDKDKDKDAQQKDKDFADLVQFFRMKMKFADPPDQWDWDKDDHRTMIMIFIFGVDDDDDGRTRRHMGIIMIITGRD

Radius of gyration: 27.22 Å; Cα contacts (8 Å, |Δi|>4): 759; chains: 2; bounding box: 56×86×56 Å

Nearest PDB structures (foldseek):
  5dko-assembly1_A-2  TM=9.059E-01  e=3.383E-19  Escherichia coli K-12
  5koa-assembly1_B  TM=9.264E-01  e=1.442E-18  Escherichia coli S88
  5gnp-assembly1_A-2  TM=8.969E-01  e=2.015E-18  Salmonella enterica subsp. enterica serovar Typhimurium str. LT2
  2oez-assembly1_A  TM=8.993E-01  e=3.935E-18  Vibrio parahaemolyticus RIMD 2210633
  2oez-assembly1_B  TM=8.849E-01  e=1.419E-17  Vibrio parahaemolyticus RIMD 2210633